Protein AF-A0A2E0M5T4-F1 (afdb_monomer)

Radius of gyration: 23.22 Å; Cα contacts (8 Å, |Δi|>4): 488; chains: 1; bounding box: 45×58×74 Å

Solvent-accessible surface area (backbone atoms only — not comparable to full-atom values): 21727 Å² total; per-residue (Å²): 135,82,79,76,66,68,74,87,77,36,50,57,54,55,60,71,66,41,63,34,36,38,30,43,51,32,36,64,34,46,54,52,61,73,66,46,81,87,57,85,82,59,90,72,71,50,48,87,39,77,48,74,59,64,32,50,18,36,41,30,66,38,56,49,50,76,76,53,16,57,54,51,73,58,80,55,59,63,47,38,33,43,34,38,51,76,33,91,90,44,35,84,78,36,62,52,73,49,43,72,74,29,75,63,27,40,58,51,38,26,77,75,64,73,42,75,26,92,86,49,100,74,72,50,75,56,43,54,49,42,53,49,50,53,51,56,57,50,74,42,48,38,43,32,43,67,62,42,51,51,55,35,46,75,71,76,42,76,48,41,66,70,71,31,89,61,52,73,66,57,50,48,58,54,47,54,55,45,49,60,66,44,46,62,57,53,55,58,42,46,61,91,56,92,49,76,92,47,50,66,55,53,40,49,38,54,68,70,50,52,63,56,81,81,37,46,54,44,31,62,56,36,68,43,52,78,83,52,40,46,55,36,47,52,23,50,53,50,50,54,50,50,52,59,47,46,74,66,48,50,63,55,50,53,40,40,57,52,26,65,74,61,45,44,63,40,86,66,56,106,46,77,43,49,63,40,50,53,54,46,49,53,52,28,53,53,41,52,54,48,33,50,52,52,37,53,50,55,53,47,55,48,46,48,19,43,46,52,23,35,68,69,66,63,38,50,58,52,31,15,60,46,45,69,46,27,49,66,52,38,40,56,39,35,38,34,49,26,37,53,48,48,51,42,54,52,44,32,68,75,67,76,46,61,61,90,44,84,38,49,50,71,58,49,49,52,52,37,49,53,49,31,59,51,36,97,80,52,60,61,67,61,52,49,51,41,50,51,53,41,54,53,59,70,76,108

Mean predicted aligned error: 8.03 Å

Foldseek 3Di:
DDPPDPVLPFVVLLVVLDFAQFKQQLQVLVVVVVPPPVDDDDDPAQRLASDPQQSRWMKGFAQDDQVRCVQQVNPDRTFIKIWGAPDSVDRRNPTDIDTLRGVVRQVCCCVRPVQRGPPDPDDDPRSVVRNVLSVLVGLALTRQLLLSQLSCVLVVHHHDCSSRPADPVNNVVLLVQLLVLVQLLVCLLCPPDPCDPVSSVVSVCLSSLPDVVVCVSSCVLLVHDNVCSVLLSSLSSLLSNLVVVCVVCVVLLVLLLVLLVQEAEPPPDVFPLVVLLVVLSVLLSVQLVVLVVLLVVLSVQQCCQRCVACPVVVHSVSVSVNSVCRSVSSSSNSLSVSLSVCLSSSCCSVAVGSDHHYHYSVRSLVSSLSSSSSGDDDPVVSNVVSVVSNVVRVVD

Secondary structure (DSSP, 8-state):
------TTS-HHHHHHH-S-SSEEE-HHHHHHHHT-TTS---TTTT-S-SSTTGGG-EEEEEEPPHHHHHHTTSS-SEEEEEEEES-SS-GGG-EEEEETTSTTHHHHHHHHH----TTSS---HHHHHHHHHHHHHHHSS---HHHHHHHHHHTT----GGGS---HHHHHHHHHHHHHHHHHHHHHHTTTS--GGGHHHHHHHHHHT--TTTTHHHHHHHT--TTTHHHHHHHHHHHHHHHHHHHHHHHHHHHHHHHHHT-EEET--SSTHHHHHHHHHHHHHHHHHHHHHHHHHHHHHHHIIIIIIIIII--HHHHHHHHHHHHHHHHHHHHHHHHHHHHHHHHHHHHSSSS--EEEHHHHHHHHHHHHHTSTT--HHHHHHHHHHHHHHHH-

Structure (mmCIF, N/CA/C/O backbone):
data_AF-A0A2E0M5T4-F1
#
_entry.id   AF-A0A2E0M5T4-F1
#
loop_
_atom_site.group_PDB
_atom_site.id
_atom_site.type_symbol
_atom_site.label_atom_id
_atom_site.label_alt_id
_atom_site.label_comp_id
_atom_site.label_asym_id
_atom_site.label_entity_id
_atom_site.label_seq_id
_atom_site.pdbx_PDB_ins_code
_atom_site.Cartn_x
_atom_site.Cartn_y
_atom_site.Cartn_z
_atom_site.occupancy
_atom_site.B_iso_or_equiv
_atom_site.auth_seq_id
_atom_site.auth_comp_id
_atom_site.auth_asym_id
_atom_site.auth_atom_id
_atom_site.pdbx_PDB_model_num
ATOM 1 N N . MET A 1 1 ? 20.728 -9.219 -34.567 1.00 27.00 1 MET A N 1
ATOM 2 C CA . MET A 1 1 ? 19.504 -9.498 -33.785 1.00 27.00 1 MET A CA 1
ATOM 3 C C . MET A 1 1 ? 19.867 -9.572 -32.309 1.00 27.00 1 MET A C 1
ATOM 5 O O . MET A 1 1 ? 20.173 -10.642 -31.798 1.00 27.00 1 MET A O 1
ATOM 9 N N . SER A 1 2 ? 19.925 -8.414 -31.651 1.00 26.73 2 SER A N 1
ATOM 10 C CA . SER A 1 2 ? 20.125 -8.335 -30.205 1.00 26.73 2 SER A CA 1
ATOM 11 C C . SER A 1 2 ? 18.816 -8.746 -29.538 1.00 26.73 2 SER A C 1
ATOM 13 O O . SER A 1 2 ? 17.806 -8.062 -29.687 1.00 26.73 2 SER A O 1
ATOM 15 N N . ARG A 1 3 ? 18.806 -9.897 -28.856 1.00 29.11 3 ARG A N 1
ATOM 16 C CA . ARG A 1 3 ? 17.773 -10.189 -27.863 1.00 29.11 3 ARG A CA 1
ATOM 17 C C . ARG A 1 3 ? 17.927 -9.112 -26.795 1.00 29.11 3 ARG A C 1
ATOM 19 O O . ARG A 1 3 ? 18.813 -9.232 -25.956 1.00 29.11 3 ARG A O 1
ATOM 26 N N . LEU A 1 4 ? 17.096 -8.073 -26.845 1.00 33.41 4 LEU A N 1
ATOM 27 C CA . LEU A 1 4 ? 16.845 -7.220 -25.690 1.00 33.41 4 LEU A CA 1
ATOM 28 C C . LEU A 1 4 ? 16.365 -8.163 -24.586 1.00 33.41 4 LEU A C 1
ATOM 30 O O . LEU A 1 4 ? 15.206 -8.585 -24.563 1.00 33.41 4 LEU A O 1
ATOM 34 N N . SER A 1 5 ? 17.282 -8.597 -23.721 1.00 35.22 5 SER A N 1
ATOM 35 C CA . SER A 1 5 ? 16.896 -9.221 -22.471 1.00 35.22 5 SER A CA 1
ATOM 36 C C . SER A 1 5 ? 15.942 -8.248 -21.792 1.00 35.22 5 SER A C 1
ATOM 38 O O . SER A 1 5 ? 16.156 -7.038 -21.810 1.00 35.22 5 SER A O 1
ATOM 40 N N . ARG A 1 6 ? 14.855 -8.767 -21.223 1.00 42.81 6 ARG A N 1
ATOM 41 C CA . ARG A 1 6 ? 13.949 -8.022 -20.341 1.00 42.81 6 ARG A CA 1
ATOM 42 C C . ARG A 1 6 ? 14.688 -7.648 -19.045 1.00 42.81 6 ARG A C 1
ATOM 44 O O . ARG A 1 6 ? 14.293 -8.077 -17.968 1.00 42.81 6 ARG A O 1
ATOM 51 N N . THR A 1 7 ? 15.793 -6.911 -19.143 1.00 42.53 7 THR A N 1
ATOM 52 C CA . THR A 1 7 ? 16.782 -6.722 -18.072 1.00 42.53 7 THR A CA 1
ATOM 53 C C . THR A 1 7 ? 16.203 -5.969 -16.876 1.00 42.53 7 THR A C 1
ATOM 55 O O . THR A 1 7 ? 16.718 -6.114 -15.782 1.00 42.53 7 THR A O 1
ATOM 58 N N . TYR A 1 8 ? 15.099 -5.239 -17.064 1.00 45.06 8 TYR A N 1
ATOM 59 C CA . TYR A 1 8 ? 14.475 -4.382 -16.045 1.00 45.06 8 TYR A CA 1
ATOM 60 C C . TYR A 1 8 ? 13.238 -4.995 -15.374 1.00 45.06 8 TYR A C 1
ATOM 62 O O . TYR A 1 8 ? 12.641 -4.390 -14.491 1.00 45.06 8 TYR A O 1
ATOM 70 N N . ARG A 1 9 ? 12.827 -6.199 -15.795 1.00 57.44 9 ARG A N 1
ATOM 71 C CA . ARG A 1 9 ? 11.807 -7.011 -15.109 1.00 57.44 9 ARG A CA 1
ATOM 72 C C . ARG A 1 9 ? 12.458 -8.278 -14.565 1.00 57.44 9 ARG A C 1
ATOM 74 O O . ARG A 1 9 ? 12.011 -9.388 -14.846 1.00 57.44 9 ARG A O 1
ATOM 81 N N . SER A 1 10 ? 13.565 -8.095 -13.850 1.00 64.94 10 SER A N 1
ATOM 82 C CA . SER A 1 10 ? 14.279 -9.174 -13.180 1.00 64.94 10 SER A CA 1
ATOM 83 C C . SER A 1 10 ? 13.763 -9.325 -11.754 1.00 64.94 10 SER A C 1
ATOM 85 O O . SER A 1 10 ? 13.651 -8.351 -11.013 1.00 64.94 10 SER A O 1
ATOM 87 N N . PHE A 1 11 ? 13.495 -10.555 -11.325 1.00 67.25 11 PHE A N 1
ATOM 88 C CA . PHE A 1 11 ? 13.136 -10.835 -9.931 1.00 67.25 11 PHE A CA 1
ATOM 89 C C . PHE A 1 11 ? 14.268 -10.491 -8.960 1.00 67.25 11 PHE A C 1
ATOM 91 O O . PHE A 1 11 ? 14.009 -10.175 -7.802 1.00 67.25 11 PHE A O 1
ATOM 98 N N . ALA A 1 12 ? 15.514 -10.465 -9.441 1.00 69.50 12 ALA A N 1
ATOM 99 C CA . ALA A 1 12 ? 16.629 -9.938 -8.667 1.00 69.50 12 ALA A CA 1
ATOM 100 C C . ALA A 1 12 ? 16.432 -8.453 -8.307 1.00 69.50 12 ALA A C 1
ATOM 102 O O . ALA A 1 12 ? 16.828 -8.040 -7.220 1.00 69.50 12 ALA A O 1
ATOM 103 N N . ASP A 1 13 ? 15.788 -7.668 -9.175 1.00 71.81 13 ASP A N 1
ATOM 104 C CA . ASP A 1 13 ? 15.498 -6.255 -8.912 1.00 71.81 13 ASP A CA 1
ATOM 105 C C . ASP A 1 13 ? 14.307 -6.099 -7.960 1.00 71.81 13 ASP A C 1
ATOM 107 O O . ASP A 1 13 ? 14.359 -5.263 -7.065 1.00 71.81 13 ASP A O 1
ATOM 111 N N . ILE A 1 14 ? 13.288 -6.963 -8.070 1.00 70.44 14 ILE A N 1
ATOM 112 C CA . ILE A 1 14 ? 12.169 -7.029 -7.108 1.00 70.44 14 ILE A CA 1
ATOM 113 C C . ILE A 1 14 ? 12.687 -7.357 -5.702 1.00 70.44 14 ILE A C 1
ATOM 115 O O . ILE A 1 14 ? 12.306 -6.696 -4.741 1.00 70.44 14 ILE A O 1
ATOM 119 N N . ARG A 1 15 ? 13.596 -8.333 -5.580 1.00 77.56 15 ARG A N 1
ATOM 120 C CA . ARG A 1 15 ? 14.246 -8.675 -4.307 1.00 77.56 15 ARG A CA 1
ATOM 121 C C . ARG A 1 15 ? 15.025 -7.489 -3.734 1.00 77.56 15 ARG A C 1
ATOM 123 O O . ARG A 1 15 ? 14.852 -7.156 -2.569 1.00 77.56 15 ARG A O 1
ATOM 130 N N . ARG A 1 16 ? 15.837 -6.814 -4.559 1.00 74.44 16 ARG A N 1
ATOM 131 C CA . ARG A 1 16 ? 16.624 -5.633 -4.147 1.00 74.44 16 ARG A CA 1
ATOM 132 C C . ARG A 1 16 ? 15.771 -4.430 -3.753 1.00 74.44 16 ARG A C 1
ATOM 134 O O . ARG A 1 16 ? 16.219 -3.644 -2.927 1.00 74.44 16 ARG A O 1
ATOM 141 N N . ALA A 1 17 ? 14.596 -4.266 -4.358 1.00 69.94 17 ALA A N 1
ATOM 142 C CA . ALA A 1 17 ? 13.688 -3.163 -4.057 1.00 69.94 17 ALA A CA 1
ATOM 143 C C . ALA A 1 17 ? 13.056 -3.265 -2.658 1.00 69.94 17 ALA A C 1
ATOM 145 O O . ALA A 1 17 ? 12.584 -2.249 -2.154 1.00 69.94 17 ALA A O 1
ATOM 146 N N . GLY A 1 18 ? 13.067 -4.453 -2.039 1.00 78.31 18 GLY A N 1
ATOM 147 C CA . GLY A 1 18 ? 12.518 -4.668 -0.701 1.00 78.31 18 GLY A CA 1
ATOM 148 C C . GLY A 1 18 ? 10.990 -4.574 -0.638 1.00 78.31 18 GLY A C 1
ATOM 149 O O . GLY A 1 18 ? 10.286 -4.657 -1.652 1.00 78.31 18 GLY A O 1
ATOM 150 N N . ASN A 1 19 ? 10.477 -4.425 0.580 1.00 82.81 19 ASN A N 1
ATOM 151 C CA . ASN A 1 19 ? 9.059 -4.241 0.857 1.00 82.81 19 ASN A CA 1
ATOM 152 C C . ASN A 1 19 ? 8.634 -2.799 0.563 1.00 82.81 19 ASN A C 1
ATOM 154 O O . ASN A 1 19 ? 9.252 -1.823 0.971 1.00 82.81 19 ASN A O 1
ATOM 158 N N . SER A 1 20 ? 7.528 -2.640 -0.151 1.00 83.56 20 SER A N 1
ATOM 159 C CA . SER A 1 20 ? 7.013 -1.339 -0.570 1.00 83.56 20 SER A CA 1
ATOM 160 C C . SER A 1 20 ? 5.491 -1.355 -0.640 1.00 83.56 20 SER A C 1
ATOM 162 O O . SER A 1 20 ? 4.857 -2.394 -0.497 1.00 83.56 20 SER A O 1
ATOM 164 N N . ALA A 1 21 ? 4.887 -0.213 -0.976 1.00 85.81 21 ALA A N 1
ATOM 165 C CA . ALA A 1 21 ? 3.442 -0.107 -1.180 1.00 85.81 21 ALA A CA 1
ATOM 166 C C . ALA A 1 21 ? 2.874 -1.105 -2.216 1.00 85.81 21 ALA A C 1
ATOM 168 O O . ALA A 1 21 ? 1.667 -1.340 -2.232 1.00 85.81 21 ALA A O 1
ATOM 169 N N . ARG A 1 22 ? 3.704 -1.689 -3.096 1.00 87.56 22 ARG A N 1
ATOM 170 C CA . ARG A 1 22 ? 3.260 -2.666 -4.106 1.00 87.56 22 ARG A CA 1
ATOM 171 C C . ARG A 1 22 ? 3.897 -4.039 -3.997 1.00 87.56 22 ARG A C 1
ATOM 173 O O . ARG A 1 22 ? 3.396 -4.934 -4.665 1.00 87.56 22 ARG A O 1
ATOM 180 N N . ILE A 1 23 ? 4.968 -4.208 -3.229 1.00 90.12 23 ILE A N 1
ATOM 181 C CA . ILE A 1 23 ? 5.748 -5.449 -3.186 1.00 90.12 23 ILE A CA 1
ATOM 182 C C . ILE A 1 23 ? 5.903 -5.866 -1.730 1.00 90.12 23 ILE A C 1
ATOM 184 O O . ILE A 1 23 ? 6.377 -5.080 -0.920 1.00 90.12 23 ILE A O 1
ATOM 188 N N . LEU A 1 24 ? 5.547 -7.106 -1.425 1.00 94.12 24 LEU A N 1
ATOM 189 C CA . LEU A 1 24 ? 5.887 -7.789 -0.185 1.00 94.12 24 LEU A CA 1
ATOM 190 C C . LEU A 1 24 ? 6.808 -8.962 -0.538 1.00 94.12 24 LEU A C 1
ATOM 192 O O . LEU A 1 24 ? 6.383 -9.963 -1.113 1.00 94.12 24 LEU A O 1
ATOM 196 N N . ASN A 1 25 ? 8.089 -8.792 -0.244 1.00 93.81 25 ASN A N 1
ATOM 197 C CA . ASN A 1 25 ? 9.145 -9.786 -0.321 1.00 93.81 25 ASN A CA 1
ATOM 198 C C . ASN A 1 25 ? 9.147 -10.608 0.973 1.00 93.81 25 ASN A C 1
ATOM 200 O O . ASN A 1 25 ? 9.552 -10.126 2.031 1.00 93.81 25 ASN A O 1
ATOM 204 N N . LEU A 1 26 ? 8.697 -11.858 0.878 1.00 94.56 26 LEU A N 1
ATOM 205 C CA . LEU A 1 26 ? 8.669 -12.779 2.015 1.00 94.56 26 LEU A CA 1
ATOM 206 C C . LEU A 1 26 ? 9.981 -13.562 2.134 1.00 94.56 26 LEU A C 1
ATOM 208 O O . LEU A 1 26 ? 10.362 -13.968 3.230 1.00 94.56 26 LEU A O 1
ATOM 212 N N . LEU A 1 27 ? 10.709 -13.708 1.023 1.00 92.88 27 LEU A N 1
ATOM 213 C CA . LEU A 1 27 ? 11.933 -14.496 0.941 1.00 92.88 27 LEU A CA 1
ATOM 214 C C . LEU A 1 27 ? 13.043 -13.958 1.855 1.00 92.88 27 LEU A C 1
ATOM 216 O O . LEU A 1 27 ? 13.600 -14.719 2.644 1.00 92.88 27 LEU A O 1
ATOM 220 N N . ASP A 1 28 ? 13.378 -12.668 1.756 1.00 92.00 28 ASP A N 1
ATOM 221 C CA . ASP A 1 28 ? 14.502 -12.105 2.521 1.00 92.00 28 ASP A CA 1
ATOM 222 C C . ASP A 1 28 ? 14.251 -12.086 4.038 1.00 92.00 28 ASP A C 1
ATOM 224 O O . ASP A 1 28 ? 15.140 -12.510 4.782 1.00 92.00 28 ASP A O 1
ATOM 228 N N . PRO A 1 29 ? 13.080 -11.643 4.540 1.00 92.25 29 PRO A N 1
ATOM 229 C CA . PRO A 1 29 ? 12.764 -11.752 5.961 1.00 92.25 29 PRO A CA 1
ATOM 230 C C . PRO A 1 29 ? 12.791 -13.196 6.465 1.00 92.25 29 PRO A C 1
ATOM 232 O O . PRO A 1 29 ? 13.372 -13.440 7.518 1.00 92.25 29 PRO A O 1
ATOM 235 N N . THR A 1 30 ? 12.251 -14.154 5.702 1.00 92.19 30 THR A N 1
ATOM 236 C CA . THR A 1 30 ? 12.289 -15.583 6.061 1.00 92.19 30 THR A CA 1
ATOM 237 C C . THR A 1 30 ? 13.722 -16.075 6.222 1.00 92.19 30 THR A C 1
ATOM 239 O O . THR A 1 30 ? 14.055 -16.665 7.245 1.00 92.19 30 THR A O 1
ATOM 242 N N . GLN A 1 31 ? 14.599 -15.773 5.259 1.00 90.56 31 GLN A N 1
ATOM 243 C CA . GLN A 1 31 ? 16.012 -16.160 5.330 1.00 90.56 31 GLN A CA 1
ATOM 244 C C . GLN A 1 31 ? 16.731 -15.526 6.526 1.00 90.56 31 GLN A C 1
ATOM 246 O O . GLN A 1 31 ? 17.569 -16.176 7.145 1.00 90.56 31 GLN A O 1
ATOM 251 N N . LYS A 1 32 ? 16.402 -14.275 6.877 1.00 90.00 32 LYS A N 1
ATOM 252 C CA . LYS A 1 32 ? 16.949 -13.619 8.075 1.00 90.00 32 LYS A CA 1
ATOM 253 C C . LYS A 1 32 ? 16.492 -14.304 9.361 1.00 90.00 32 LYS A C 1
ATOM 255 O O . LYS A 1 32 ? 17.314 -14.489 10.245 1.00 90.00 32 LYS A O 1
ATOM 260 N N . ILE A 1 33 ? 15.216 -14.682 9.450 1.00 88.62 33 ILE A N 1
ATOM 261 C CA . ILE A 1 33 ? 14.668 -15.405 10.608 1.00 88.62 33 ILE A CA 1
ATOM 262 C C . ILE A 1 33 ? 15.328 -16.785 10.736 1.00 88.62 33 ILE A C 1
ATOM 264 O O . ILE A 1 33 ? 15.669 -17.203 11.833 1.00 88.62 33 ILE A O 1
ATOM 268 N N . GLU A 1 34 ? 15.536 -17.489 9.622 1.00 87.06 34 GLU A N 1
ATOM 269 C CA . GLU A 1 34 ? 16.179 -18.813 9.603 1.00 87.06 34 GLU A CA 1
ATOM 270 C C . GLU A 1 34 ? 17.665 -18.778 9.978 1.00 87.06 34 GLU A C 1
ATOM 272 O O . GLU A 1 34 ? 18.184 -19.756 10.514 1.00 87.06 34 GLU A O 1
ATOM 277 N N . ALA A 1 35 ? 18.349 -17.671 9.683 1.00 87.25 35 ALA A N 1
ATOM 278 C CA . ALA A 1 35 ? 19.758 -17.472 10.009 1.00 87.25 35 ALA A CA 1
ATOM 279 C C . ALA A 1 35 ? 19.993 -16.962 11.443 1.00 87.25 35 ALA A C 1
ATOM 281 O O . ALA A 1 35 ? 21.146 -16.878 11.864 1.00 87.25 35 ALA A O 1
ATOM 282 N N . ASP A 1 36 ? 18.940 -16.597 12.178 1.00 83.06 36 ASP A N 1
ATOM 283 C CA . ASP A 1 36 ? 19.048 -16.107 13.551 1.00 83.06 36 ASP A CA 1
ATOM 284 C C . ASP A 1 36 ? 19.265 -17.280 14.523 1.00 83.06 36 ASP A C 1
ATOM 286 O O . ASP A 1 36 ? 18.333 -17.961 14.956 1.00 83.06 36 ASP A O 1
ATOM 290 N N . GLU A 1 37 ? 20.537 -17.564 14.816 1.00 65.25 37 GLU A N 1
ATOM 291 C CA . GLU A 1 37 ? 20.955 -18.702 15.642 1.00 65.25 37 GLU A CA 1
ATOM 292 C C . GLU A 1 37 ? 20.625 -18.538 17.136 1.00 65.25 37 GLU A C 1
ATOM 294 O O . GLU A 1 37 ? 20.606 -19.546 17.847 1.00 65.25 37 GLU A O 1
ATOM 299 N N . GLU A 1 38 ? 20.365 -17.308 17.604 1.00 65.31 38 GLU A N 1
ATOM 300 C CA . GLU A 1 38 ? 20.104 -16.979 19.016 1.00 65.31 38 GLU A CA 1
ATOM 301 C C . GLU A 1 38 ? 18.644 -17.217 19.436 1.00 65.31 38 GLU A C 1
ATOM 303 O O . GLU A 1 38 ? 18.322 -17.160 20.626 1.00 65.31 38 GLU A O 1
ATOM 308 N N . ARG A 1 39 ? 17.752 -17.507 18.484 1.00 65.62 39 ARG A N 1
ATOM 309 C CA . ARG A 1 39 ? 16.329 -17.716 18.756 1.00 65.62 39 ARG A CA 1
ATOM 310 C C . ARG A 1 39 ? 16.036 -19.137 19.244 1.00 65.62 39 ARG A C 1
ATOM 312 O O . ARG A 1 39 ? 16.524 -20.113 18.671 1.00 65.62 39 ARG A O 1
ATOM 319 N N . ASP A 1 40 ? 15.184 -19.250 20.266 1.00 57.44 40 ASP A N 1
ATOM 320 C CA . ASP A 1 40 ? 14.623 -20.534 20.694 1.00 57.44 40 ASP A CA 1
ATOM 321 C C . ASP A 1 40 ? 13.753 -21.097 19.556 1.00 57.44 40 ASP A C 1
ATOM 323 O O . ASP A 1 40 ? 12.845 -20.433 19.051 1.00 57.44 40 ASP A O 1
ATOM 327 N N . ARG A 1 41 ? 14.133 -22.270 19.045 1.00 55.53 41 ARG A N 1
ATOM 328 C CA . ARG A 1 41 ? 13.713 -22.762 17.725 1.00 55.53 41 ARG A CA 1
ATOM 329 C C . ARG A 1 41 ? 12.434 -23.580 17.825 1.00 55.53 41 ARG A C 1
ATOM 331 O O . ARG A 1 41 ? 12.494 -24.796 17.659 1.00 55.53 41 ARG A O 1
ATOM 338 N N . ASP A 1 42 ? 11.294 -22.930 18.019 1.00 58.38 42 ASP A N 1
ATOM 339 C CA . ASP A 1 42 ? 10.036 -23.556 17.612 1.00 58.38 42 ASP A CA 1
ATOM 340 C C . ASP A 1 42 ? 9.875 -23.394 16.088 1.00 58.38 42 ASP A C 1
ATOM 342 O O . ASP A 1 42 ? 9.812 -22.267 15.581 1.00 58.38 42 ASP A O 1
ATOM 346 N N . PRO A 1 43 ? 9.866 -24.495 15.307 1.00 51.94 43 PRO A N 1
ATOM 347 C CA . PRO A 1 43 ? 9.665 -24.421 13.865 1.00 51.94 43 PRO A CA 1
ATOM 348 C C . PRO A 1 43 ? 8.299 -23.796 13.563 1.00 51.94 43 PRO A C 1
ATOM 350 O O . PRO A 1 43 ? 7.275 -24.334 13.972 1.00 51.94 43 PRO A O 1
ATOM 353 N N . GLY A 1 44 ? 8.282 -22.677 12.836 1.00 58.84 44 GLY A N 1
ATOM 354 C CA . GLY A 1 44 ? 7.045 -21.981 12.460 1.00 58.84 44 GLY A CA 1
ATOM 355 C C . GLY A 1 44 ? 6.766 -20.696 13.238 1.00 58.84 44 GLY A C 1
ATOM 356 O O . GLY A 1 44 ? 5.976 -19.877 12.773 1.00 58.84 44 GLY A O 1
ATOM 357 N N . ASP A 1 45 ? 7.440 -20.466 14.368 1.00 72.25 45 ASP A N 1
ATOM 358 C CA . ASP A 1 45 ? 7.210 -19.259 15.157 1.00 72.25 45 ASP A CA 1
ATOM 359 C C . ASP A 1 45 ? 7.671 -18.008 14.378 1.00 72.25 45 ASP A C 1
ATOM 361 O O . ASP A 1 45 ? 8.792 -17.927 13.870 1.00 72.25 45 ASP A O 1
ATOM 365 N N . GLY A 1 46 ? 6.821 -16.987 14.283 1.00 80.69 46 GLY A N 1
ATOM 366 C CA . GLY A 1 46 ? 7.121 -15.697 13.646 1.00 80.69 46 GLY A CA 1
ATOM 367 C C . GLY A 1 46 ? 7.254 -15.675 12.113 1.00 80.69 46 GLY A C 1
ATOM 368 O O . GLY A 1 46 ? 7.583 -14.616 11.571 1.00 80.69 46 GLY A O 1
ATOM 369 N N . TYR A 1 47 ? 7.014 -16.773 11.384 1.00 91.00 47 TYR A N 1
ATOM 370 C CA . TYR A 1 47 ? 6.880 -16.706 9.917 1.00 91.00 47 TYR A CA 1
ATOM 371 C C . TYR A 1 47 ? 5.598 -15.981 9.498 1.00 91.00 47 TYR A C 1
ATOM 373 O O . TYR A 1 47 ? 4.767 -15.693 10.347 1.00 91.00 47 TYR A O 1
ATOM 381 N N . PHE A 1 48 ? 5.474 -15.628 8.211 1.00 94.06 48 PHE A N 1
ATOM 382 C CA . PHE A 1 48 ? 4.293 -14.931 7.679 1.00 94.06 48 PHE A CA 1
ATOM 383 C C . PHE A 1 48 ? 3.182 -15.896 7.249 1.00 94.06 48 PHE A C 1
ATOM 385 O O . PHE A 1 48 ? 2.004 -15.564 7.286 1.00 94.06 48 PHE A O 1
ATOM 392 N N . PHE A 1 49 ? 3.554 -17.088 6.811 1.00 92.38 49 PHE A N 1
ATOM 393 C CA . PHE A 1 49 ? 2.633 -18.171 6.499 1.00 92.38 49 PHE A CA 1
ATOM 394 C C . PHE A 1 49 ? 3.083 -19.425 7.242 1.00 92.38 49 PHE A C 1
ATOM 396 O O . PHE A 1 49 ? 4.260 -19.556 7.588 1.00 92.38 49 PHE A O 1
ATOM 403 N N . SER A 1 50 ? 2.189 -20.382 7.434 1.00 88.00 50 SER A N 1
ATOM 404 C CA . SER A 1 50 ? 2.594 -21.738 7.816 1.00 88.00 50 SER A CA 1
ATOM 405 C C . SER A 1 50 ? 3.242 -22.455 6.624 1.00 88.00 50 SER A C 1
ATOM 407 O O . SER A 1 50 ? 4.188 -23.232 6.769 1.00 88.00 50 SER A O 1
ATOM 409 N N . ASN A 1 51 ? 2.805 -22.138 5.402 1.00 86.88 51 ASN A N 1
ATOM 410 C CA . ASN A 1 51 ? 3.321 -22.734 4.183 1.00 86.88 51 ASN A CA 1
ATOM 411 C C . ASN A 1 51 ? 4.753 -22.279 3.841 1.00 86.88 51 ASN A C 1
ATOM 413 O O . ASN A 1 51 ? 5.045 -21.107 3.583 1.00 86.88 51 ASN A O 1
ATOM 417 N N . TYR A 1 52 ? 5.648 -23.260 3.719 1.00 85.81 52 TYR A N 1
ATOM 418 C CA . TYR A 1 52 ? 7.057 -23.065 3.369 1.00 85.81 52 TYR A CA 1
ATOM 419 C C . TYR A 1 52 ? 7.279 -22.304 2.049 1.00 85.81 52 TYR A C 1
ATOM 421 O O . TYR A 1 52 ? 8.173 -21.454 1.963 1.00 85.81 52 TYR A O 1
ATOM 429 N N . THR A 1 53 ? 6.486 -22.614 1.019 1.00 87.25 53 THR A N 1
ATOM 430 C CA . THR A 1 53 ? 6.609 -22.024 -0.321 1.00 87.25 53 THR A CA 1
ATOM 431 C C . THR A 1 53 ? 6.115 -20.580 -0.332 1.00 87.25 53 THR A C 1
ATOM 433 O O . THR A 1 53 ? 6.766 -19.723 -0.932 1.00 87.25 53 THR A O 1
ATOM 436 N N . LEU A 1 54 ? 5.009 -20.278 0.359 1.00 90.19 54 LEU A N 1
ATOM 437 C CA . LEU A 1 54 ? 4.485 -18.912 0.467 1.00 90.19 54 LEU A CA 1
ATOM 438 C C . LEU A 1 54 ? 5.480 -17.979 1.165 1.00 90.19 54 LEU A C 1
ATOM 440 O O . LEU A 1 54 ? 5.727 -16.884 0.661 1.00 90.19 54 LEU A O 1
ATOM 444 N N . ASN A 1 55 ? 6.153 -18.432 2.225 1.00 92.00 55 ASN A N 1
ATOM 445 C CA . ASN A 1 55 ? 7.223 -17.662 2.876 1.00 92.00 55 ASN A CA 1
ATOM 446 C C . ASN A 1 55 ? 8.429 -17.369 1.960 1.00 92.00 55 ASN A C 1
ATOM 448 O O . ASN A 1 55 ? 9.254 -16.516 2.260 1.00 92.00 55 ASN A O 1
ATOM 452 N N . ARG A 1 56 ? 8.544 -18.037 0.808 1.00 91.38 56 ARG A N 1
ATOM 453 C CA . ARG A 1 56 ? 9.609 -17.820 -0.191 1.00 91.38 56 ARG A CA 1
ATOM 454 C C . ARG A 1 56 ? 9.098 -17.163 -1.469 1.00 91.38 56 ARG A C 1
ATOM 456 O O . ARG A 1 56 ? 9.754 -17.216 -2.510 1.00 91.38 56 ARG A O 1
ATOM 463 N N . SER A 1 57 ? 7.920 -16.556 -1.388 1.00 92.50 57 SER A N 1
ATOM 464 C CA . SER A 1 57 ? 7.247 -15.901 -2.500 1.00 92.50 57 SER A CA 1
ATOM 465 C C . SER A 1 57 ? 7.369 -14.374 -2.434 1.00 92.50 57 SER A C 1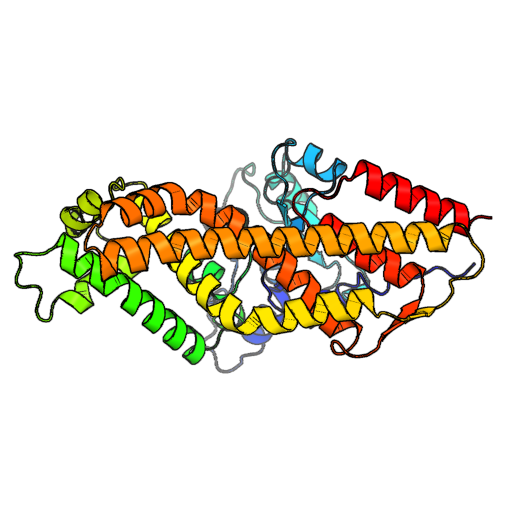
ATOM 467 O O . SER A 1 57 ? 7.895 -13.788 -1.484 1.00 92.50 57 SER A O 1
ATOM 469 N N . PHE A 1 58 ? 6.884 -13.725 -3.487 1.00 93.31 58 PHE A N 1
ATOM 470 C CA . PHE A 1 58 ? 6.690 -12.285 -3.563 1.00 93.31 58 PHE A CA 1
ATOM 471 C C . PHE A 1 58 ? 5.211 -12.017 -3.804 1.00 93.31 58 PHE A C 1
ATOM 473 O O . PHE A 1 58 ? 4.627 -12.576 -4.734 1.00 93.31 58 PHE A O 1
ATOM 480 N N . ILE A 1 59 ? 4.610 -11.136 -3.012 1.00 94.19 59 ILE A N 1
ATOM 481 C CA . ILE A 1 59 ? 3.228 -10.702 -3.210 1.00 94.19 59 ILE A CA 1
ATOM 482 C C . ILE A 1 59 ? 3.236 -9.301 -3.806 1.00 94.19 59 ILE A C 1
ATOM 484 O O . ILE A 1 59 ? 3.937 -8.415 -3.321 1.00 94.19 59 ILE A O 1
ATOM 488 N N . LEU A 1 60 ? 2.477 -9.101 -4.884 1.00 92.00 60 LEU A N 1
ATOM 489 C CA . LEU A 1 60 ? 2.453 -7.846 -5.623 1.00 92.00 60 LEU A CA 1
ATOM 490 C C . LEU A 1 60 ? 1.037 -7.291 -5.770 1.00 92.00 60 LEU A C 1
ATOM 492 O O . LEU A 1 60 ? 0.137 -7.991 -6.236 1.00 92.00 60 LEU A O 1
ATOM 496 N N . LYS A 1 61 ? 0.863 -5.997 -5.479 1.00 90.25 61 LYS A N 1
ATOM 497 C CA . LYS A 1 61 ? -0.328 -5.230 -5.880 1.00 90.25 61 LYS A CA 1
ATOM 498 C C . LYS A 1 61 ? -0.183 -4.814 -7.335 1.00 90.25 61 LYS A C 1
ATOM 500 O O . LYS A 1 61 ? 0.448 -3.804 -7.677 1.00 90.25 61 LYS A O 1
ATOM 505 N N . HIS A 1 62 ? -0.752 -5.640 -8.202 1.00 85.88 62 HIS A N 1
ATOM 506 C CA . HIS A 1 62 ? -0.592 -5.559 -9.642 1.00 85.88 62 HIS A CA 1
ATOM 507 C C . HIS A 1 62 ? -1.799 -4.889 -10.281 1.00 85.88 62 HIS A C 1
ATOM 509 O O . HIS A 1 62 ? -2.942 -5.247 -10.012 1.00 85.88 62 HIS A O 1
ATOM 515 N N . ARG A 1 63 ? -1.547 -3.918 -11.156 1.00 79.00 63 ARG A N 1
ATOM 516 C CA . ARG A 1 63 ? -2.629 -3.305 -11.917 1.00 79.00 63 ARG A CA 1
ATOM 517 C C . ARG A 1 63 ? -2.928 -4.159 -13.138 1.00 79.00 63 ARG A C 1
ATOM 519 O O . ARG A 1 63 ? -2.042 -4.403 -13.954 1.00 79.00 63 ARG A O 1
ATOM 526 N N . LEU A 1 64 ? -4.165 -4.625 -13.221 1.00 78.44 64 LEU A N 1
ATOM 527 C CA . LEU A 1 64 ? -4.582 -5.638 -14.174 1.00 78.44 64 LEU A CA 1
ATOM 528 C C . LEU A 1 64 ? -4.648 -5.062 -15.580 1.00 78.44 64 LEU A C 1
ATOM 530 O O . LEU A 1 64 ? -5.320 -4.052 -15.820 1.00 78.44 64 LEU A O 1
ATOM 534 N N . ARG A 1 65 ? -3.996 -5.762 -16.505 1.00 76.94 65 ARG A N 1
ATOM 535 C CA . ARG A 1 65 ? -4.145 -5.574 -17.950 1.00 76.94 65 ARG A CA 1
ATOM 536 C C . ARG A 1 65 ? -5.510 -6.110 -18.399 1.00 76.94 65 ARG A C 1
ATOM 538 O O . ARG A 1 65 ? -6.047 -6.980 -17.715 1.00 76.94 65 ARG A O 1
ATOM 545 N N . PRO A 1 66 ? -6.046 -5.705 -19.564 1.00 70.69 66 PRO A N 1
ATOM 546 C CA . PRO A 1 66 ? -7.360 -6.156 -20.042 1.00 70.69 66 PRO A CA 1
ATOM 547 C C . PRO A 1 66 ? -7.566 -7.675 -19.972 1.00 70.69 66 PRO A C 1
ATOM 549 O O . PRO A 1 66 ? -8.530 -8.147 -19.380 1.00 70.69 66 PRO A O 1
ATOM 552 N N . GLN A 1 67 ? -6.593 -8.439 -20.472 1.00 76.25 67 GLN A N 1
ATOM 553 C CA . GLN A 1 67 ? -6.632 -9.905 -20.467 1.00 76.25 67 GLN A CA 1
ATOM 554 C C . GLN A 1 67 ? -6.621 -10.493 -19.045 1.00 76.25 67 GLN A C 1
ATOM 556 O O . GLN A 1 67 ? -7.228 -11.525 -18.793 1.00 76.25 67 GLN A O 1
ATOM 561 N N . GLU A 1 68 ? -5.948 -9.834 -18.097 1.00 83.06 68 GLU A N 1
ATOM 562 C CA . GLU A 1 68 ? -5.911 -10.259 -16.691 1.00 83.06 68 GLU A CA 1
ATOM 563 C C . GLU A 1 68 ? -7.210 -9.887 -15.959 1.00 83.06 68 GLU A C 1
ATOM 565 O O . GLU A 1 68 ? -7.624 -10.597 -15.046 1.00 83.06 68 GLU A O 1
ATOM 570 N N . ARG A 1 69 ? -7.896 -8.809 -16.374 1.00 81.00 69 ARG A N 1
ATOM 571 C CA . ARG A 1 69 ? -9.213 -8.448 -15.825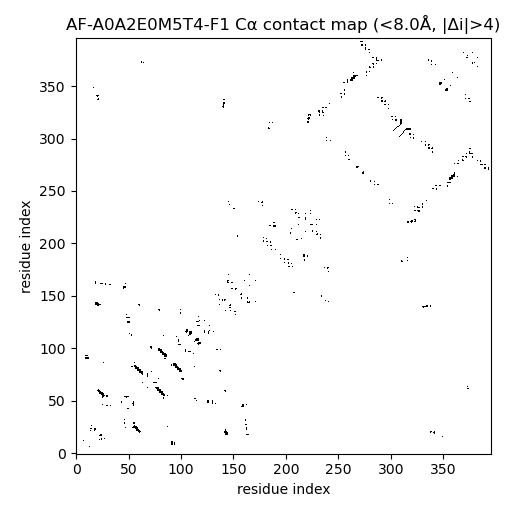 1.00 81.00 69 ARG A CA 1
ATOM 572 C C . ARG A 1 69 ? -10.242 -9.525 -16.122 1.00 81.00 69 ARG A C 1
ATOM 574 O O . ARG A 1 69 ? -11.017 -9.858 -15.235 1.00 81.00 69 ARG A O 1
ATOM 581 N N . GLU A 1 70 ? -10.237 -10.099 -17.324 1.00 80.88 70 GLU A N 1
ATOM 582 C CA . 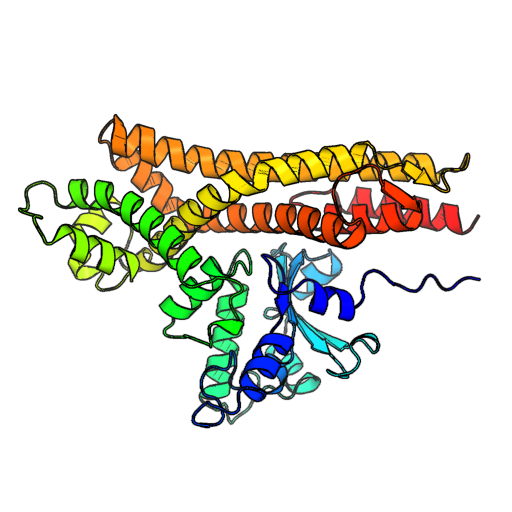GLU A 1 70 ? -11.162 -11.181 -17.694 1.00 80.88 70 GLU A CA 1
ATOM 583 C C . GLU A 1 70 ? -11.026 -12.402 -16.771 1.00 80.88 70 GLU A C 1
ATOM 585 O O . GLU A 1 70 ? -12.033 -12.964 -16.332 1.00 80.88 70 GLU A O 1
ATO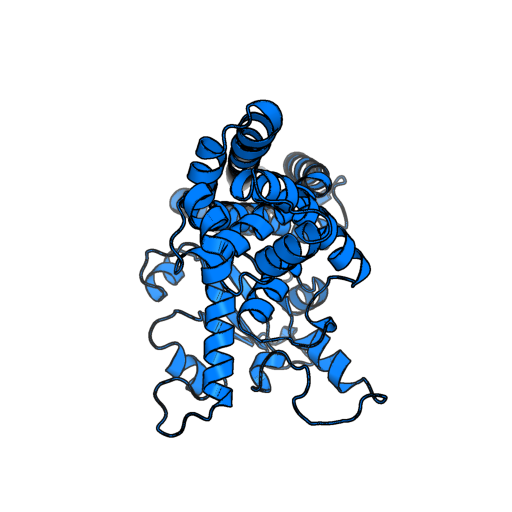M 590 N N . ILE A 1 71 ? -9.787 -12.752 -16.406 1.00 80.19 71 ILE A N 1
ATOM 591 C CA . ILE A 1 71 ? -9.469 -13.847 -15.475 1.00 80.19 71 ILE A CA 1
ATOM 592 C C . ILE A 1 71 ? -10.076 -13.589 -14.083 1.00 80.19 71 ILE A C 1
ATOM 594 O O . ILE A 1 71 ? -10.520 -14.524 -13.414 1.00 80.19 71 ILE A O 1
ATOM 598 N N . LEU A 1 72 ? -10.155 -12.319 -13.677 1.00 78.69 72 LEU A N 1
ATOM 599 C CA . LEU A 1 72 ? -10.648 -11.861 -12.373 1.00 78.69 72 LEU A CA 1
ATOM 600 C C . LEU A 1 72 ? -12.093 -11.332 -12.404 1.00 78.69 72 LEU A C 1
ATOM 602 O O . LEU A 1 72 ? -12.524 -10.617 -11.502 1.00 78.69 72 LEU A O 1
ATOM 606 N N . GLY A 1 73 ? -12.865 -11.662 -13.443 1.00 73.12 73 GLY A N 1
ATOM 607 C CA . GLY A 1 73 ? -14.285 -11.297 -13.522 1.00 73.12 73 GLY A CA 1
ATOM 608 C C . GLY A 1 73 ? -14.574 -9.859 -13.975 1.00 73.12 73 GLY A C 1
ATOM 609 O O . GLY A 1 73 ? -15.713 -9.412 -13.888 1.00 73.12 73 GLY A O 1
ATOM 610 N N . GLY A 1 74 ? -13.577 -9.137 -14.486 1.00 67.88 74 GLY A N 1
ATOM 611 C CA . GLY A 1 74 ? -13.729 -7.915 -15.286 1.00 67.88 74 GLY A CA 1
ATOM 612 C C . GLY A 1 74 ? -13.925 -6.605 -14.517 1.00 67.88 74 GLY A C 1
ATOM 613 O O . GLY A 1 74 ? -13.681 -5.542 -15.083 1.00 67.88 74 GLY A O 1
ATOM 614 N N . LEU A 1 75 ? -14.338 -6.654 -13.247 1.00 68.31 75 LEU A N 1
ATOM 615 C CA . LEU A 1 75 ? -14.700 -5.459 -12.466 1.00 68.31 75 LEU A CA 1
ATOM 616 C C . LEU A 1 75 ? -13.543 -4.863 -11.653 1.00 68.31 75 LEU A C 1
ATOM 618 O O . LEU A 1 75 ? -13.583 -3.689 -11.287 1.00 68.31 75 LEU A O 1
ATOM 622 N N . VAL A 1 76 ? -12.516 -5.658 -11.360 1.00 74.00 76 VAL A N 1
ATOM 623 C CA . VAL A 1 76 ? -11.358 -5.214 -10.580 1.00 74.00 76 VAL A CA 1
ATOM 624 C C . VAL A 1 76 ? -10.295 -4.590 -11.481 1.00 74.00 76 VAL A C 1
ATOM 626 O O . VAL A 1 76 ? -10.036 -5.050 -12.593 1.00 74.00 76 VAL A O 1
ATOM 629 N N . THR A 1 77 ? -9.658 -3.526 -10.994 1.00 73.00 77 THR A N 1
ATOM 630 C CA . THR A 1 77 ? -8.568 -2.837 -11.707 1.00 73.00 77 THR A CA 1
ATOM 631 C C . THR A 1 77 ? -7.197 -3.177 -11.136 1.00 73.00 77 THR A C 1
ATOM 633 O O . THR A 1 77 ? -6.207 -3.135 -11.860 1.00 73.00 77 THR A O 1
ATOM 636 N N . VAL A 1 78 ? -7.131 -3.572 -9.867 1.00 81.88 78 VAL A N 1
ATOM 637 C CA . VAL A 1 78 ? -5.924 -4.037 -9.181 1.00 81.88 78 VAL A CA 1
ATOM 638 C C . VAL A 1 78 ? -6.206 -5.435 -8.649 1.00 81.88 78 VAL A C 1
ATOM 640 O O . VAL A 1 78 ? -7.271 -5.670 -8.088 1.00 81.88 78 VAL A O 1
ATOM 643 N N . GLY A 1 79 ? -5.268 -6.354 -8.847 1.00 88.44 79 GLY A N 1
ATOM 644 C CA . GLY A 1 79 ? -5.311 -7.702 -8.297 1.00 88.44 79 GLY A CA 1
ATOM 645 C C . GLY A 1 79 ? -4.043 -8.005 -7.511 1.00 88.44 79 GLY A C 1
ATOM 646 O O . GLY A 1 79 ? -2.979 -7.429 -7.765 1.00 88.44 79 GLY A O 1
ATOM 647 N N . THR A 1 80 ? -4.147 -8.924 -6.559 1.00 93.25 80 THR A N 1
ATOM 648 C CA . THR A 1 80 ? -3.001 -9.354 -5.758 1.00 93.25 80 THR A CA 1
ATOM 649 C C . THR A 1 80 ? -2.406 -10.612 -6.351 1.00 93.25 80 THR A C 1
ATOM 651 O O . THR A 1 80 ? -3.064 -11.644 -6.472 1.00 93.25 80 THR A O 1
ATOM 654 N N . LYS A 1 81 ? -1.153 -10.496 -6.770 1.00 92.25 81 LYS A N 1
ATOM 655 C CA . LYS A 1 81 ? -0.418 -11.529 -7.482 1.00 92.25 81 LYS A CA 1
ATOM 656 C C . LYS A 1 81 ? 0.587 -12.170 -6.541 1.00 92.25 81 LYS A C 1
ATOM 658 O O . LYS A 1 81 ? 1.451 -11.471 -6.021 1.00 92.25 81 LYS A O 1
ATOM 663 N N . VAL A 1 82 ? 0.502 -13.481 -6.363 1.00 92.31 82 VAL A N 1
ATOM 664 C CA . VAL A 1 82 ? 1.519 -14.267 -5.661 1.00 92.31 82 VAL A CA 1
ATOM 665 C C . VAL A 1 82 ? 2.475 -14.814 -6.706 1.00 92.31 82 VAL A C 1
ATOM 667 O O . VAL A 1 82 ? 2.058 -15.479 -7.654 1.00 92.31 82 VAL A O 1
ATOM 670 N N . PHE A 1 83 ? 3.755 -14.498 -6.566 1.00 89.44 83 PHE A N 1
ATOM 671 C CA . PHE A 1 83 ? 4.818 -14.964 -7.441 1.00 89.44 83 PHE A CA 1
ATOM 672 C C . PHE A 1 83 ? 5.780 -15.862 -6.670 1.00 89.44 83 PHE A C 1
ATOM 674 O O . PHE A 1 83 ? 6.312 -15.465 -5.637 1.00 89.44 83 PHE A O 1
ATOM 681 N N . ILE A 1 84 ? 6.053 -17.049 -7.206 1.00 87.69 84 ILE A N 1
ATOM 682 C CA . ILE A 1 84 ? 6.941 -18.036 -6.593 1.00 87.69 84 ILE A CA 1
ATOM 683 C C . ILE A 1 84 ? 8.109 -18.307 -7.546 1.00 87.69 84 ILE A C 1
ATOM 685 O O . ILE A 1 84 ? 7.873 -18.714 -8.693 1.00 87.69 84 ILE A O 1
ATOM 689 N N . PRO A 1 85 ? 9.359 -18.075 -7.108 1.00 88.31 85 PRO A N 1
ATOM 690 C CA . PRO A 1 85 ? 10.531 -18.316 -7.938 1.00 88.31 85 PRO A CA 1
ATOM 691 C C . PRO A 1 85 ? 10.734 -19.814 -8.192 1.00 88.31 85 PRO A C 1
ATOM 693 O O . PRO A 1 85 ? 10.431 -20.642 -7.336 1.00 88.31 85 PRO A O 1
ATOM 696 N N . PHE A 1 86 ? 11.281 -20.169 -9.359 1.00 85.69 86 PHE A N 1
ATOM 697 C CA . PHE A 1 86 ? 11.702 -21.553 -9.623 1.00 85.69 86 PHE A CA 1
ATOM 698 C C . PHE A 1 86 ? 12.896 -21.965 -8.759 1.00 85.69 86 PHE A C 1
ATOM 700 O O . PHE A 1 86 ? 12.978 -23.112 -8.331 1.00 85.69 86 PHE A O 1
ATOM 707 N N . ASP A 1 87 ? 13.801 -21.019 -8.504 1.00 85.38 87 ASP A N 1
ATOM 708 C CA . ASP A 1 87 ? 14.967 -21.189 -7.647 1.00 85.38 87 ASP A CA 1
ATOM 709 C C . ASP A 1 87 ? 15.156 -19.924 -6.801 1.00 85.38 87 ASP A C 1
ATOM 711 O O . ASP A 1 87 ? 15.352 -18.825 -7.325 1.00 85.38 87 ASP A O 1
ATOM 715 N N . VAL A 1 88 ? 15.092 -20.075 -5.478 1.00 85.69 88 VAL A N 1
ATOM 716 C CA . VAL A 1 88 ? 15.273 -18.977 -4.515 1.00 85.69 88 VAL A CA 1
ATOM 717 C C . VAL A 1 88 ? 16.708 -18.438 -4.488 1.00 85.69 88 VAL A C 1
ATOM 719 O O . VAL A 1 88 ? 16.931 -17.300 -4.068 1.00 85.69 88 VAL A O 1
ATOM 722 N N . ASN A 1 89 ? 17.678 -19.230 -4.955 1.00 86.00 89 ASN A N 1
ATOM 723 C CA . ASN A 1 89 ? 19.087 -18.851 -5.034 1.00 86.00 89 ASN A CA 1
ATOM 724 C C . ASN A 1 89 ? 19.437 -18.198 -6.377 1.00 86.00 89 ASN A C 1
ATOM 726 O O . ASN A 1 89 ? 20.404 -17.440 -6.451 1.00 86.00 89 ASN A O 1
ATOM 730 N N . ASP A 1 90 ? 18.640 -18.437 -7.424 1.00 85.88 90 ASP A N 1
ATOM 731 C CA . ASP A 1 90 ? 18.801 -17.789 -8.726 1.00 85.88 90 ASP A CA 1
ATOM 732 C C . ASP A 1 90 ? 17.472 -17.308 -9.320 1.00 85.88 90 ASP A C 1
ATOM 734 O O . ASP A 1 90 ? 16.880 -17.898 -10.228 1.00 85.88 90 ASP A O 1
ATOM 738 N N . LEU A 1 91 ? 17.064 -16.126 -8.863 1.00 85.38 91 LEU A N 1
ATOM 739 C CA . LEU A 1 91 ? 15.854 -15.443 -9.310 1.00 85.38 91 LEU A CA 1
ATOM 740 C C . LEU A 1 91 ? 15.833 -15.102 -10.815 1.00 85.38 91 LEU A C 1
ATOM 742 O O . LEU A 1 91 ? 14.775 -14.777 -11.358 1.00 85.38 91 LEU A O 1
ATOM 746 N N . ARG A 1 92 ? 16.963 -15.188 -11.532 1.00 82.50 92 ARG A N 1
ATOM 747 C CA . ARG A 1 92 ? 17.006 -14.947 -12.988 1.00 82.50 92 ARG A CA 1
ATOM 748 C C . ARG A 1 92 ? 16.325 -16.060 -13.780 1.00 82.50 92 ARG A C 1
ATOM 750 O O . ARG A 1 92 ? 15.935 -15.826 -14.922 1.00 82.50 92 ARG A O 1
ATOM 757 N N . GLN A 1 93 ? 16.155 -17.241 -13.181 1.00 82.94 93 GLN A N 1
ATOM 758 C CA . GLN A 1 93 ? 15.432 -18.357 -13.795 1.00 82.94 93 GLN A CA 1
ATOM 759 C C . GLN A 1 93 ? 13.932 -18.066 -13.952 1.00 82.94 93 GLN A C 1
ATOM 761 O O . GLN A 1 93 ? 13.249 -18.724 -14.735 1.00 82.94 93 GLN A O 1
ATOM 766 N N . GLY A 1 94 ? 13.417 -17.047 -13.261 1.00 84.81 94 GLY A N 1
ATOM 767 C CA . GLY A 1 94 ? 12.010 -16.690 -13.287 1.00 84.81 94 GLY A CA 1
ATOM 768 C C . GLY A 1 94 ? 11.197 -17.485 -12.272 1.00 84.81 94 GLY A C 1
ATOM 769 O O . GLY A 1 94 ? 11.696 -17.885 -11.221 1.00 84.81 94 GLY A O 1
ATOM 770 N N . GLY A 1 95 ? 9.917 -17.680 -12.572 1.00 85.69 95 GLY A N 1
ATOM 771 C CA . GLY A 1 95 ? 9.004 -18.392 -11.689 1.00 85.69 95 GLY A CA 1
ATOM 772 C C . GLY A 1 95 ? 7.583 -18.428 -12.225 1.00 85.69 95 GLY A C 1
ATOM 773 O O . GLY A 1 95 ? 7.318 -18.065 -13.375 1.00 85.69 95 GLY A O 1
ATOM 774 N N . LYS A 1 96 ? 6.667 -18.858 -11.364 1.00 86.69 96 LYS A N 1
ATOM 775 C CA . LYS A 1 96 ? 5.229 -18.958 -11.635 1.00 86.69 96 LYS A CA 1
ATOM 776 C C . LYS A 1 96 ? 4.467 -17.903 -10.846 1.00 86.69 96 LYS A C 1
ATOM 778 O O . LYS A 1 96 ? 4.972 -17.368 -9.863 1.00 86.69 96 LYS A O 1
ATOM 783 N N . TYR A 1 97 ? 3.239 -17.619 -11.265 1.00 88.00 97 TYR A N 1
ATOM 784 C CA . TYR A 1 97 ? 2.353 -16.732 -10.525 1.00 88.00 97 TYR A CA 1
ATOM 785 C C . TYR A 1 97 ? 0.896 -17.175 -10.591 1.00 88.00 97 TYR A C 1
ATOM 787 O O . TYR A 1 97 ? 0.525 -17.937 -11.478 1.00 88.00 97 TYR A O 1
ATOM 795 N N . VAL A 1 98 ? 0.109 -16.637 -9.667 1.00 88.62 98 VAL A N 1
ATOM 796 C CA . VAL A 1 98 ? -1.339 -16.824 -9.506 1.00 88.62 98 VAL A CA 1
ATOM 797 C C . VAL A 1 98 ? -1.909 -15.531 -8.921 1.00 88.62 98 VAL A C 1
ATOM 799 O O . VAL A 1 98 ? -1.237 -14.865 -8.124 1.00 88.62 98 VAL A O 1
ATOM 802 N N . PHE A 1 99 ? -3.109 -15.127 -9.321 1.00 90.50 99 PHE A N 1
ATOM 803 C CA . PHE A 1 99 ? -3.845 -14.083 -8.609 1.00 90.50 99 PHE A CA 1
ATOM 804 C C . PHE A 1 99 ? -4.703 -14.693 -7.500 1.00 90.50 99 PHE A C 1
ATOM 806 O O . PHE A 1 99 ? -5.358 -15.705 -7.712 1.00 90.50 99 PHE A O 1
ATOM 813 N N . ILE A 1 100 ? -4.747 -14.066 -6.322 1.00 89.75 100 ILE A N 1
ATOM 814 C CA . ILE A 1 100 ? -5.474 -14.613 -5.158 1.00 89.75 100 ILE A CA 1
ATOM 815 C C . ILE A 1 100 ? -6.955 -14.885 -5.491 1.00 89.75 100 ILE A C 1
ATOM 817 O O . ILE A 1 100 ? -7.479 -15.948 -5.159 1.00 89.75 100 ILE A O 1
ATOM 821 N N . ASN A 1 101 ? -7.582 -13.988 -6.257 1.00 84.69 101 ASN A N 1
ATOM 822 C CA . ASN A 1 101 ? -8.996 -14.074 -6.635 1.00 84.69 101 ASN A CA 1
ATOM 823 C C . ASN A 1 101 ? -9.251 -14.609 -8.054 1.00 84.69 101 ASN A C 1
ATOM 825 O O . ASN A 1 101 ? -10.350 -14.410 -8.579 1.00 84.69 101 ASN A O 1
ATOM 829 N N . GLU A 1 102 ? -8.271 -15.224 -8.731 1.00 85.31 102 GLU A N 1
ATOM 830 C CA . GLU A 1 102 ? -8.569 -15.813 -10.044 1.00 85.31 102 GLU A CA 1
ATOM 831 C C . GLU A 1 102 ? -9.524 -16.999 -9.927 1.00 85.31 102 GLU A C 1
ATOM 833 O O . GLU A 1 102 ? -9.611 -17.661 -8.890 1.00 85.31 102 GLU A O 1
ATOM 838 N N . ARG A 1 103 ? -10.273 -17.267 -11.001 1.00 76.81 103 ARG A N 1
ATOM 839 C CA . ARG A 1 103 ? -11.129 -18.456 -11.051 1.00 76.81 103 ARG A CA 1
ATOM 840 C C . ARG A 1 103 ? -10.285 -19.700 -10.784 1.00 76.81 103 ARG A C 1
ATOM 842 O O . ARG A 1 103 ? -9.206 -19.846 -11.347 1.00 76.81 103 ARG A O 1
ATOM 849 N N . ASP A 1 104 ? -10.796 -20.572 -9.921 1.00 73.69 104 ASP A N 1
ATOM 850 C CA . ASP A 1 104 ? -10.121 -21.797 -9.487 1.00 73.69 104 ASP A CA 1
ATOM 851 C C . ASP A 1 104 ? -8.760 -21.566 -8.800 1.00 73.69 104 ASP A C 1
ATOM 853 O O . ASP A 1 104 ? -7.949 -22.494 -8.730 1.00 73.69 104 ASP A O 1
ATOM 857 N N . SER A 1 105 ? -8.515 -20.371 -8.234 1.00 74.06 105 SER A N 1
ATOM 858 C CA . SER A 1 105 ? -7.243 -20.028 -7.579 1.00 74.06 105 SER A CA 1
ATOM 859 C C . SER A 1 105 ? -6.805 -21.093 -6.579 1.00 74.06 105 SER A C 1
ATOM 861 O O . SER A 1 105 ? -5.652 -21.497 -6.612 1.00 74.06 105 SER A O 1
ATOM 863 N N . GLY A 1 106 ? -7.709 -21.651 -5.766 1.00 69.38 106 GLY A N 1
ATOM 864 C CA . GLY A 1 106 ? -7.391 -22.740 -4.834 1.00 69.38 106 GLY A CA 1
ATOM 865 C C . GLY A 1 106 ? -6.808 -23.995 -5.506 1.00 69.38 106 GLY A C 1
ATOM 866 O O . GLY A 1 106 ? -5.833 -24.564 -5.014 1.00 69.38 106 GLY A O 1
ATOM 867 N N . GLN A 1 107 ? -7.343 -24.409 -6.658 1.00 70.94 107 GLN A N 1
ATOM 868 C CA . GLN A 1 107 ? -6.809 -25.551 -7.411 1.00 70.94 107 GLN A CA 1
ATOM 869 C C . GLN A 1 107 ? -5.467 -25.208 -8.058 1.00 70.94 107 GLN A C 1
ATOM 871 O O . GLN A 1 107 ? -4.558 -26.036 -8.074 1.00 70.94 107 GLN A O 1
ATOM 876 N N . ILE A 1 108 ? -5.321 -23.980 -8.558 1.00 71.38 108 ILE A N 1
ATOM 877 C CA . ILE A 1 108 ? -4.072 -23.480 -9.140 1.00 71.38 108 ILE A CA 1
ATOM 878 C C . ILE A 1 108 ? -2.998 -23.387 -8.056 1.00 71.38 108 ILE A C 1
ATOM 880 O O . ILE A 1 108 ? -1.858 -23.786 -8.301 1.00 71.38 108 ILE A O 1
ATOM 884 N N . PHE A 1 109 ? -3.369 -22.945 -6.852 1.00 71.44 109 PHE A N 1
ATOM 885 C CA . PHE A 1 109 ? -2.495 -22.870 -5.693 1.00 71.44 109 PHE A CA 1
ATOM 886 C C . PHE A 1 109 ? -1.955 -24.254 -5.320 1.00 71.44 109 PHE A C 1
ATOM 888 O O . PHE A 1 109 ? -0.747 -24.442 -5.152 1.00 71.44 109 PHE A O 1
ATOM 895 N N . HIS A 1 110 ? -2.843 -25.246 -5.307 1.00 69.81 110 HIS A N 1
ATOM 896 C CA . HIS A 1 110 ? -2.485 -26.633 -5.053 1.00 69.81 110 HIS A CA 1
ATOM 897 C C . HIS A 1 110 ? -1.618 -27.245 -6.147 1.00 69.81 110 HIS A C 1
ATOM 899 O O . HIS A 1 110 ? -0.516 -27.723 -5.874 1.00 69.81 110 HIS A O 1
ATOM 905 N N . ALA A 1 111 ? -2.073 -27.185 -7.396 1.00 68.56 111 ALA A N 1
ATOM 906 C CA . ALA A 1 111 ? -1.409 -27.828 -8.521 1.00 68.56 111 ALA A CA 1
ATOM 907 C C . ALA A 1 111 ? -0.039 -27.213 -8.839 1.00 68.56 111 ALA A C 1
ATOM 909 O O . ALA A 1 111 ? 0.871 -27.924 -9.265 1.00 68.56 111 ALA A O 1
ATOM 910 N N . ASN A 1 112 ? 0.125 -25.898 -8.658 1.00 65.31 112 ASN A N 1
ATOM 911 C CA . ASN A 1 112 ? 1.368 -25.219 -9.019 1.00 65.31 112 ASN A CA 1
ATOM 912 C C . ASN A 1 112 ? 2.341 -25.024 -7.867 1.00 65.31 112 ASN A C 1
ATOM 914 O O . ASN A 1 112 ? 3.535 -24.885 -8.149 1.00 65.31 112 ASN A O 1
ATOM 918 N N . PHE A 1 113 ? 1.858 -24.995 -6.623 1.00 63.84 113 PHE A N 1
ATOM 919 C CA . PHE A 1 113 ? 2.669 -24.569 -5.481 1.00 63.84 113 PHE A CA 1
ATOM 920 C C . PHE A 1 113 ? 2.563 -25.485 -4.255 1.00 63.84 113 PHE A C 1
ATOM 922 O O . PHE A 1 113 ? 3.249 -25.234 -3.267 1.00 63.84 113 PHE A O 1
ATOM 929 N N . GLY A 1 114 ? 1.752 -26.550 -4.311 1.00 61.12 114 GLY A N 1
ATOM 930 C CA . GLY A 1 114 ? 1.620 -27.520 -3.220 1.00 61.12 114 GLY A CA 1
ATOM 931 C C . GLY A 1 114 ? 0.900 -26.983 -1.978 1.00 61.12 114 GLY A C 1
ATOM 932 O O . GLY A 1 114 ? 1.003 -27.594 -0.920 1.00 61.12 114 GLY A O 1
ATOM 933 N N . VAL A 1 115 ? 0.187 -25.858 -2.090 1.00 60.66 115 VAL A N 1
ATOM 934 C CA . VAL A 1 115 ? -0.674 -25.300 -1.029 1.00 60.66 115 VAL A CA 1
ATOM 935 C C . VAL A 1 115 ? -2.009 -26.048 -1.068 1.00 60.66 115 VAL A C 1
ATOM 937 O O . VAL A 1 115 ? -2.612 -26.124 -2.135 1.00 60.66 115 VAL A O 1
ATOM 940 N N . ALA A 1 116 ? -2.506 -26.651 0.014 1.00 53.06 116 ALA A N 1
ATOM 941 C CA . ALA A 1 116 ? -3.822 -27.294 -0.052 1.00 53.06 116 ALA A CA 1
ATOM 942 C C . ALA A 1 116 ? -4.906 -26.213 -0.224 1.00 53.06 116 ALA A C 1
ATOM 944 O O . ALA A 1 116 ? -5.214 -25.474 0.698 1.00 53.06 116 ALA A O 1
ATOM 945 N N . GLY A 1 117 ? -5.446 -26.063 -1.437 1.00 49.16 117 GLY A N 1
ATOM 946 C CA . GLY A 1 117 ? -6.554 -25.140 -1.698 1.00 49.16 117 GLY A CA 1
ATOM 947 C C . GLY A 1 117 ? -7.899 -25.733 -1.284 1.00 49.16 117 GLY A C 1
ATOM 948 O O . GLY A 1 117 ? -8.011 -26.958 -1.231 1.00 49.16 117 GLY A O 1
ATOM 949 N N . GLN A 1 118 ? -8.917 -24.869 -1.100 1.00 48.56 118 GLN A N 1
ATOM 950 C CA . GLN A 1 118 ? -10.270 -25.095 -0.518 1.00 48.56 118 GLN A CA 1
ATOM 951 C C . GLN A 1 118 ? -11.016 -26.395 -0.902 1.00 48.56 118 GLN A C 1
ATOM 953 O O . GLN A 1 118 ? -11.908 -26.830 -0.180 1.00 48.56 118 GLN A O 1
ATOM 958 N N . SER A 1 119 ? -10.640 -27.061 -1.993 1.00 47.34 119 SER A N 1
ATOM 959 C CA . SER A 1 119 ? -11.288 -28.264 -2.525 1.00 47.34 119 SER A CA 1
ATOM 960 C C . SER A 1 119 ? -10.685 -29.609 -2.085 1.00 47.34 119 SER A C 1
ATOM 962 O O . SER A 1 119 ? -11.172 -30.650 -2.528 1.00 47.34 119 SER A O 1
ATOM 964 N N . HIS A 1 120 ? -9.644 -29.646 -1.244 1.00 46.53 120 HIS A N 1
ATOM 965 C CA . HIS A 1 120 ? -9.063 -30.913 -0.770 1.00 46.53 120 HIS A CA 1
ATOM 966 C C . HIS A 1 120 ? -9.679 -31.398 0.551 1.00 46.53 120 HIS A C 1
ATOM 968 O O . HIS A 1 120 ? -9.764 -30.663 1.533 1.00 46.53 120 HIS A O 1
ATOM 974 N N . ALA A 1 121 ? -10.062 -32.682 0.578 1.00 43.25 121 ALA A N 1
ATOM 975 C CA . ALA A 1 121 ? -10.798 -33.371 1.649 1.00 43.25 121 ALA A CA 1
ATOM 976 C C . ALA A 1 121 ? -10.067 -33.491 3.011 1.00 43.25 121 ALA A C 1
ATOM 978 O O . ALA A 1 121 ? -10.555 -34.169 3.915 1.00 43.25 121 ALA A O 1
ATOM 979 N N . LYS A 1 122 ? -8.910 -32.841 3.166 1.00 48.88 122 LYS A N 1
ATOM 980 C CA . LYS A 1 122 ? -8.205 -32.616 4.433 1.00 48.88 122 LYS A CA 1
ATOM 981 C C . LYS A 1 122 ? -7.551 -31.231 4.381 1.00 48.88 122 LYS A C 1
ATOM 983 O O . LYS A 1 122 ? -6.382 -31.139 4.029 1.00 48.88 122 LYS A O 1
ATOM 988 N N . HIS A 1 123 ? -8.304 -30.171 4.675 1.00 57.28 123 HIS A N 1
ATOM 989 C CA . HIS A 1 123 ? -7.673 -28.902 5.053 1.00 57.28 123 HIS A CA 1
ATOM 990 C C . HIS A 1 123 ? -7.110 -29.051 6.451 1.00 57.28 123 HIS A C 1
ATOM 992 O O . HIS A 1 123 ? -7.845 -29.440 7.361 1.00 57.28 123 HIS A O 1
ATOM 998 N N . SER A 1 124 ? -5.825 -28.757 6.612 1.00 73.06 124 SER A N 1
ATOM 999 C CA . SER A 1 124 ? -5.307 -28.446 7.936 1.00 73.06 124 SER A CA 1
ATOM 1000 C C . SER A 1 124 ? -5.842 -27.075 8.377 1.00 73.06 124 SER A C 1
ATOM 1002 O O . SER A 1 124 ? -6.242 -26.254 7.546 1.00 73.06 124 SER A O 1
ATOM 1004 N N . GLU A 1 125 ? -5.866 -26.815 9.684 1.00 80.31 125 GLU A N 1
ATOM 1005 C CA . GLU A 1 125 ? -6.176 -25.476 10.209 1.00 80.31 125 GLU A CA 1
ATOM 1006 C C . GLU A 1 125 ? -5.155 -24.431 9.715 1.00 80.31 125 GLU A C 1
ATOM 1008 O O . GLU A 1 125 ? -5.509 -23.279 9.477 1.00 80.31 125 GLU A O 1
ATOM 1013 N N . GLU A 1 126 ? -3.914 -24.860 9.463 1.00 82.06 126 GLU A N 1
ATOM 1014 C CA . GLU A 1 126 ? -2.827 -24.039 8.919 1.00 82.06 126 GLU A CA 1
ATOM 1015 C C . GLU A 1 126 ? -3.101 -23.576 7.479 1.00 82.06 126 GLU A C 1
ATOM 1017 O O . GLU A 1 126 ? -2.944 -22.395 7.176 1.00 82.06 126 GLU A O 1
ATOM 1022 N N . ASP A 1 127 ? -3.584 -24.464 6.600 1.00 78.75 127 ASP A N 1
ATOM 1023 C CA . ASP A 1 127 ? -3.939 -24.090 5.221 1.00 78.75 127 ASP A CA 1
ATOM 1024 C C . ASP A 1 127 ? -5.092 -23.072 5.195 1.00 78.75 127 ASP A C 1
ATOM 1026 O O . ASP A 1 127 ? -5.105 -22.141 4.388 1.00 78.75 127 ASP A O 1
ATOM 1030 N N . ALA A 1 128 ? -6.071 -23.232 6.094 1.00 82.62 128 ALA A N 1
ATOM 1031 C CA . ALA A 1 128 ? -7.187 -22.299 6.215 1.00 82.62 128 ALA A CA 1
ATOM 1032 C C . ALA A 1 128 ? -6.719 -20.908 6.675 1.00 82.62 128 ALA A C 1
ATOM 1034 O O . ALA A 1 128 ? -7.185 -19.901 6.134 1.00 82.62 128 ALA A O 1
ATOM 1035 N N . LEU A 1 129 ? -5.773 -20.855 7.620 1.00 87.25 129 LEU A N 1
ATOM 1036 C CA . LEU A 1 129 ? -5.156 -19.612 8.075 1.00 87.25 129 LEU A CA 1
ATOM 1037 C C . LEU A 1 129 ? -4.380 -18.927 6.944 1.00 87.25 129 LEU A C 1
ATOM 1039 O O . LEU A 1 129 ? -4.586 -17.741 6.697 1.00 87.25 129 LEU A O 1
ATOM 1043 N N . ASP A 1 130 ? -3.552 -19.660 6.201 1.00 89.19 130 ASP A N 1
ATOM 1044 C CA . ASP A 1 130 ? -2.779 -19.091 5.091 1.00 89.19 130 ASP A CA 1
ATOM 1045 C C . ASP A 1 130 ? -3.685 -18.506 3.996 1.00 89.19 130 ASP A C 1
ATOM 1047 O O . ASP A 1 130 ? -3.436 -17.411 3.485 1.00 89.19 130 ASP A O 1
ATOM 1051 N N . ILE A 1 131 ? -4.786 -19.191 3.668 1.00 86.75 131 ILE A N 1
ATOM 1052 C CA . ILE A 1 131 ? -5.795 -18.679 2.730 1.00 86.75 131 ILE A CA 1
ATOM 1053 C C . ILE A 1 131 ? -6.466 -17.416 3.285 1.00 86.75 131 ILE A C 1
ATOM 1055 O O . ILE A 1 131 ? -6.681 -16.453 2.544 1.00 86.75 131 ILE A O 1
ATOM 1059 N N . GLN A 1 132 ? -6.785 -17.383 4.581 1.00 90.31 132 GLN A N 1
ATOM 1060 C CA . GLN A 1 132 ? -7.328 -16.189 5.226 1.00 90.31 132 GLN A CA 1
ATOM 1061 C C . GLN A 1 132 ? -6.346 -15.013 5.137 1.00 90.31 132 GLN A C 1
ATOM 1063 O O . GLN A 1 132 ? -6.756 -13.910 4.777 1.00 90.31 132 GLN A O 1
ATOM 1068 N N . LEU A 1 133 ? -5.057 -15.241 5.395 1.00 93.81 133 LEU A N 1
ATOM 1069 C CA . LEU A 1 133 ? -4.008 -14.226 5.287 1.00 93.81 133 LEU A CA 1
ATOM 1070 C C . LEU A 1 133 ? -3.862 -13.703 3.854 1.00 93.81 133 LEU A C 1
ATOM 1072 O O . LEU A 1 133 ? -3.770 -12.492 3.651 1.00 93.81 133 LEU A O 1
ATOM 1076 N N . LEU A 1 134 ? -3.920 -14.579 2.848 1.00 93.50 134 LEU A N 1
ATOM 1077 C CA . LEU A 1 134 ? -3.938 -14.173 1.440 1.00 93.50 134 LEU A CA 1
ATOM 1078 C C . LEU A 1 134 ? -5.138 -13.263 1.126 1.00 93.50 134 LEU A C 1
ATOM 1080 O O . LEU A 1 134 ? -4.959 -12.214 0.506 1.00 93.50 134 LEU A O 1
ATOM 1084 N N . ASN A 1 135 ? -6.336 -13.603 1.605 1.00 92.19 135 ASN A N 1
ATOM 1085 C CA . ASN A 1 135 ? -7.533 -12.776 1.415 1.00 92.19 135 ASN A CA 1
ATOM 1086 C C . ASN A 1 135 ? -7.431 -11.423 2.136 1.00 92.19 135 ASN A C 1
ATOM 1088 O O . ASN A 1 135 ? -7.824 -10.395 1.583 1.00 92.19 135 ASN A O 1
ATOM 1092 N N . ILE A 1 136 ? -6.860 -11.406 3.344 1.00 94.19 136 ILE A N 1
ATOM 1093 C CA . ILE A 1 136 ? -6.581 -10.174 4.088 1.00 94.19 136 ILE A CA 1
ATOM 1094 C C . ILE A 1 136 ? -5.653 -9.268 3.277 1.00 94.19 136 ILE A C 1
ATOM 1096 O O . ILE A 1 136 ? -5.940 -8.083 3.106 1.00 94.19 136 ILE A O 1
ATOM 1100 N N . ILE A 1 137 ? -4.558 -9.821 2.748 1.00 95.38 137 ILE A N 1
ATOM 1101 C CA . ILE A 1 137 ? -3.626 -9.062 1.913 1.00 95.38 137 ILE A CA 1
ATOM 1102 C C . ILE A 1 137 ? -4.329 -8.562 0.657 1.00 95.38 137 ILE A C 1
ATOM 1104 O O . ILE A 1 137 ? -4.107 -7.418 0.255 1.00 95.38 137 ILE A O 1
ATOM 1108 N N . ASP A 1 138 ? -5.176 -9.379 0.030 1.00 93.44 138 ASP A N 1
ATOM 1109 C CA . ASP A 1 138 ? -5.873 -9.001 -1.192 1.00 93.44 138 ASP A CA 1
ATOM 1110 C C . ASP A 1 138 ? -6.820 -7.810 -1.002 1.00 93.44 138 ASP A C 1
ATOM 1112 O O . ASP A 1 138 ? -6.794 -6.880 -1.810 1.00 93.44 138 ASP A O 1
ATOM 1116 N N . ALA A 1 139 ? -7.531 -7.760 0.124 1.00 91.56 139 ALA A N 1
ATOM 1117 C CA . ALA A 1 139 ? -8.449 -6.671 0.452 1.00 91.56 139 ALA A CA 1
ATOM 1118 C C . ALA A 1 139 ? -7.758 -5.314 0.706 1.00 91.56 139 ALA A C 1
ATOM 1120 O O . ALA A 1 139 ? -8.411 -4.266 0.676 1.00 91.56 139 ALA A O 1
ATOM 1121 N N . LEU A 1 140 ? -6.446 -5.293 0.966 1.00 93.44 140 LEU A N 1
ATOM 1122 C CA . LEU A 1 140 ? -5.716 -4.047 1.200 1.00 93.44 140 LEU A CA 1
ATOM 1123 C C . LEU A 1 140 ? -5.531 -3.221 -0.086 1.00 93.44 140 LEU A C 1
ATOM 1125 O O . LEU A 1 140 ? -5.224 -3.783 -1.141 1.00 93.44 140 LEU A O 1
ATOM 1129 N N . PRO A 1 141 ? -5.589 -1.879 -0.016 1.00 89.56 141 PRO A N 1
ATOM 1130 C CA . PRO A 1 141 ? -5.313 -1.037 -1.182 1.00 89.56 141 PRO A CA 1
ATOM 1131 C C . PRO A 1 141 ? -3.833 -1.016 -1.581 1.00 89.56 141 PRO A C 1
ATOM 1133 O O . PRO A 1 141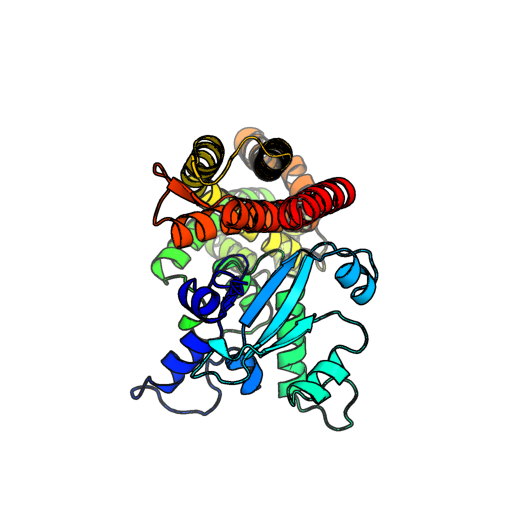 ? -3.499 -0.755 -2.737 1.00 89.56 141 PRO A O 1
ATOM 1136 N N . SER A 1 142 ? -2.939 -1.273 -0.627 1.00 90.88 142 SER A N 1
ATOM 1137 C CA . SER A 1 142 ? -1.490 -1.313 -0.810 1.00 90.88 142 SER A CA 1
ATOM 1138 C C . SER A 1 142 ? -0.853 -2.287 0.188 1.00 90.88 142 SER A C 1
ATOM 1140 O O . SER A 1 142 ? -1.499 -2.740 1.130 1.00 90.88 142 SER A O 1
ATOM 1142 N N . LEU A 1 143 ? 0.426 -2.603 -0.011 1.00 93.50 143 LEU A N 1
ATOM 1143 C CA . LEU A 1 143 ? 1.244 -3.419 0.897 1.00 93.50 143 LEU A CA 1
ATOM 1144 C C . LEU A 1 143 ? 2.119 -2.551 1.809 1.00 93.50 143 LEU A C 1
ATOM 1146 O O . LEU A 1 143 ? 3.203 -2.957 2.217 1.00 93.50 143 LEU A O 1
ATOM 1150 N N . ASP A 1 144 ? 1.675 -1.326 2.103 1.00 91.50 144 ASP A N 1
ATOM 1151 C CA . ASP A 1 144 ? 2.422 -0.432 2.983 1.00 91.50 144 ASP A CA 1
ATOM 1152 C C . ASP A 1 144 ? 2.661 -1.077 4.357 1.00 91.50 144 ASP A C 1
ATOM 1154 O O . ASP A 1 144 ? 1.691 -1.534 4.964 1.00 91.50 144 ASP A O 1
ATOM 1158 N N . PRO A 1 145 ? 3.902 -1.081 4.892 1.00 90.25 145 PRO A N 1
ATOM 1159 C CA . PRO A 1 145 ? 4.239 -1.847 6.094 1.00 90.25 145 PRO A CA 1
ATOM 1160 C C . PRO A 1 145 ? 3.337 -1.565 7.299 1.00 90.25 145 PRO A C 1
ATOM 1162 O O . PRO A 1 145 ? 2.932 -2.495 7.989 1.00 90.25 145 PRO A O 1
ATOM 1165 N N . PHE A 1 146 ? 2.981 -0.296 7.529 1.00 92.12 146 PHE A N 1
ATOM 1166 C CA . PHE A 1 146 ? 2.064 0.084 8.607 1.00 92.12 146 PHE A CA 1
ATOM 1167 C C . PHE A 1 146 ? 0.654 -0.476 8.378 1.00 92.12 146 PHE A C 1
ATOM 1169 O O . PHE A 1 146 ? 0.095 -1.095 9.274 1.00 92.12 146 PHE A O 1
ATOM 1176 N N . ILE A 1 147 ? 0.103 -0.304 7.172 1.00 94.19 147 ILE A N 1
ATOM 1177 C CA . ILE A 1 147 ? -1.247 -0.760 6.806 1.00 94.19 147 ILE A CA 1
ATOM 1178 C C . ILE A 1 147 ? -1.349 -2.284 6.887 1.00 94.19 147 ILE A C 1
ATOM 1180 O O . ILE A 1 147 ? -2.314 -2.809 7.438 1.00 94.19 147 ILE A O 1
ATOM 1184 N N . LEU A 1 148 ? -0.339 -2.986 6.369 1.00 95.00 148 LEU A N 1
ATOM 1185 C CA . LEU A 1 148 ? -0.266 -4.439 6.412 1.00 95.00 148 LEU A CA 1
ATOM 1186 C C . LEU A 1 148 ? -0.174 -4.941 7.856 1.00 95.00 148 LEU A C 1
ATOM 1188 O O . LEU A 1 148 ? -1.009 -5.743 8.262 1.00 95.00 148 LEU A O 1
ATOM 1192 N N . ARG A 1 149 ? 0.785 -4.437 8.648 1.00 93.62 149 ARG A N 1
ATOM 1193 C CA . ARG A 1 149 ? 0.958 -4.824 10.061 1.00 93.62 149 ARG A CA 1
ATOM 1194 C C . ARG A 1 149 ? -0.318 -4.591 10.862 1.00 93.62 149 ARG A C 1
ATOM 1196 O O . ARG A 1 149 ? -0.732 -5.450 11.631 1.00 93.62 149 ARG A O 1
ATOM 1203 N N . GLU A 1 150 ? -0.943 -3.438 10.660 1.00 93.25 150 GLU A N 1
ATOM 1204 C CA . GLU A 1 150 ? -2.163 -3.057 11.359 1.00 93.25 150 GLU A CA 1
ATOM 1205 C C . GLU A 1 150 ? -3.328 -3.990 11.024 1.00 93.25 150 GLU A C 1
ATOM 1207 O O . GLU A 1 150 ? -4.019 -4.461 11.925 1.00 93.25 150 GLU A O 1
ATOM 1212 N N . ARG A 1 151 ? -3.513 -4.312 9.739 1.00 94.25 151 ARG A N 1
ATOM 1213 C CA . ARG A 1 151 ? -4.583 -5.214 9.312 1.00 94.25 151 ARG A CA 1
ATOM 1214 C C . ARG A 1 151 ? -4.377 -6.629 9.843 1.00 94.25 151 ARG A C 1
ATOM 1216 O O . ARG A 1 151 ? -5.338 -7.236 10.298 1.00 94.25 151 ARG A O 1
ATOM 1223 N N . LEU A 1 152 ? -3.149 -7.144 9.800 1.00 94.00 152 LEU A N 1
ATOM 1224 C CA . LEU A 1 152 ? -2.833 -8.468 10.340 1.00 94.00 152 LEU A CA 1
ATOM 1225 C C . LEU A 1 152 ? -3.113 -8.528 11.846 1.00 94.00 152 LEU A C 1
ATOM 1227 O O . LEU A 1 152 ? -3.795 -9.448 12.296 1.00 94.00 152 LEU A O 1
ATOM 1231 N N . ARG A 1 153 ? -2.707 -7.495 12.603 1.00 91.56 153 ARG A N 1
ATOM 1232 C CA . ARG A 1 153 ? -2.967 -7.417 14.047 1.00 91.56 153 ARG A CA 1
ATOM 1233 C C . ARG A 1 153 ? -4.460 -7.434 14.372 1.00 91.56 153 ARG A C 1
ATOM 1235 O O . ARG A 1 153 ? -4.868 -8.143 15.283 1.00 91.56 153 ARG A O 1
ATOM 1242 N N . MET A 1 154 ? -5.286 -6.714 13.608 1.00 90.00 154 MET A N 1
ATOM 1243 C CA . MET A 1 154 ? -6.749 -6.737 13.779 1.00 90.00 154 MET A CA 1
ATOM 1244 C C . MET A 1 154 ? -7.371 -8.126 13.563 1.00 90.00 154 MET A C 1
ATOM 1246 O O . MET A 1 154 ? -8.470 -8.384 14.043 1.00 90.00 154 MET A O 1
ATOM 1250 N N . HIS A 1 155 ? -6.682 -9.021 12.854 1.00 90.44 155 HIS A N 1
ATOM 1251 C CA . HIS A 1 155 ? -7.077 -10.419 12.675 1.00 90.44 155 HIS A CA 1
ATOM 1252 C C . HIS A 1 155 ? -6.323 -11.383 13.609 1.00 90.44 155 HIS A C 1
ATOM 1254 O O . HIS A 1 155 ? -6.382 -12.593 13.405 1.00 90.44 155 HIS A O 1
ATOM 1260 N N . GLY A 1 156 ? -5.633 -10.867 14.632 1.00 89.94 156 GLY A N 1
ATOM 1261 C CA . GLY A 1 156 ? -4.899 -11.669 15.614 1.00 89.94 156 GLY A CA 1
ATOM 1262 C C . GLY A 1 156 ? -3.604 -12.285 15.082 1.00 89.94 156 GLY A C 1
ATOM 1263 O O . GLY A 1 156 ? -3.122 -13.257 15.657 1.00 89.94 156 GLY A O 1
ATOM 1264 N N . TYR A 1 157 ? -3.052 -11.753 13.987 1.00 91.62 157 TYR A N 1
ATOM 1265 C CA . TYR A 1 157 ? -1.848 -12.278 13.350 1.00 91.62 157 TYR A CA 1
ATOM 1266 C C . TYR A 1 157 ? -0.665 -11.310 13.467 1.00 91.62 157 TYR A C 1
ATOM 1268 O O . TYR A 1 157 ? -0.735 -10.165 13.018 1.00 91.62 157 TYR A O 1
ATOM 1276 N N . GLU A 1 158 ? 0.443 -11.776 14.043 1.00 91.44 158 GLU A N 1
ATOM 1277 C CA . GLU A 1 158 ? 1.634 -10.963 14.322 1.00 91.44 158 GLU A CA 1
ATOM 1278 C C . GLU A 1 158 ? 2.914 -11.684 13.862 1.00 91.44 158 GLU A C 1
ATOM 1280 O O . GLU A 1 158 ? 3.618 -12.288 14.672 1.00 91.44 158 GLU A O 1
ATOM 1285 N N . PRO A 1 159 ? 3.246 -11.651 12.557 1.00 92.19 159 PRO A N 1
ATOM 1286 C CA . PRO A 1 159 ? 4.483 -12.242 12.071 1.00 92.19 159 PRO A CA 1
ATOM 1287 C C . PRO A 1 159 ? 5.678 -11.383 12.498 1.00 92.19 159 PRO A C 1
ATOM 1289 O O . PRO A 1 159 ? 5.537 -10.231 12.922 1.00 92.19 159 PRO A O 1
ATOM 1292 N N . HIS A 1 160 ? 6.884 -11.928 12.359 1.00 91.19 160 HIS A N 1
ATOM 1293 C CA . HIS A 1 160 ? 8.094 -11.269 12.833 1.00 91.19 160 HIS A CA 1
ATOM 1294 C C . HIS A 1 160 ? 8.299 -9.873 12.218 1.00 91.19 160 HIS A C 1
ATOM 1296 O O . HIS A 1 160 ? 8.022 -9.630 11.039 1.00 91.19 160 HIS A O 1
ATOM 1302 N N . ALA A 1 161 ? 8.885 -8.957 12.997 1.00 89.69 161 ALA A N 1
ATOM 1303 C CA . ALA A 1 161 ? 9.080 -7.563 12.600 1.00 89.69 161 ALA A CA 1
ATOM 1304 C C . ALA A 1 161 ? 9.858 -7.394 11.280 1.00 89.69 161 ALA A C 1
ATOM 1306 O O . ALA A 1 161 ? 9.647 -6.417 10.574 1.00 89.69 161 ALA A O 1
ATOM 1307 N N . TYR A 1 162 ? 10.711 -8.354 10.900 1.00 90.50 162 TYR A N 1
ATOM 1308 C CA . TYR A 1 162 ? 11.477 -8.314 9.644 1.00 90.50 162 TYR A CA 1
ATOM 1309 C C . TYR A 1 162 ? 10.622 -8.272 8.374 1.00 90.50 162 TYR A C 1
ATOM 1311 O O . TYR A 1 162 ? 11.116 -7.810 7.346 1.00 90.50 162 TYR A O 1
ATOM 1319 N N . TYR A 1 163 ? 9.368 -8.728 8.421 1.00 91.94 163 TYR A N 1
ATOM 1320 C CA . TYR A 1 163 ? 8.448 -8.595 7.286 1.00 91.94 163 TYR A CA 1
ATOM 1321 C C . TYR A 1 163 ? 7.966 -7.158 7.082 1.00 91.94 163 TYR A C 1
ATOM 1323 O O . TYR A 1 163 ? 7.489 -6.806 6.005 1.00 91.94 163 TYR A O 1
ATOM 1331 N N . PHE A 1 164 ? 8.118 -6.305 8.088 1.00 90.06 164 PHE A N 1
ATOM 1332 C CA . PHE A 1 164 ? 7.713 -4.915 8.038 1.00 90.06 164 PHE A CA 1
ATOM 1333 C C . PHE A 1 164 ? 8.979 -4.063 7.981 1.00 90.06 164 PHE A C 1
ATOM 1335 O O . PHE A 1 164 ? 9.748 -4.002 8.934 1.00 90.06 164 PHE A O 1
ATOM 1342 N N . GLU A 1 165 ? 9.212 -3.377 6.863 1.00 84.81 165 GLU A N 1
ATOM 1343 C CA . GLU A 1 165 ? 10.273 -2.362 6.758 1.00 84.81 165 GLU A CA 1
ATOM 1344 C C . GLU A 1 165 ? 9.879 -1.095 7.534 1.00 84.81 165 GLU A C 1
ATOM 1346 O O . GLU A 1 165 ? 9.714 -0.010 6.982 1.00 84.81 165 GLU A O 1
ATOM 1351 N N . LEU A 1 166 ? 9.632 -1.265 8.830 1.00 87.12 166 LEU A N 1
ATOM 1352 C CA . LEU A 1 166 ? 9.137 -0.256 9.743 1.00 87.12 166 LEU A CA 1
ATOM 1353 C C . LEU A 1 166 ? 9.785 -0.485 11.103 1.00 87.12 166 LEU A C 1
ATOM 1355 O O . LEU A 1 166 ? 9.494 -1.470 11.781 1.00 87.12 166 LEU A O 1
ATOM 1359 N N . SER A 1 167 ? 10.660 0.430 11.511 1.00 87.88 167 SER A N 1
ATOM 1360 C CA . SER A 1 167 ? 11.281 0.350 12.832 1.00 87.88 167 SER A CA 1
ATOM 1361 C C . SER A 1 167 ? 10.265 0.619 13.946 1.00 87.88 167 SER A C 1
ATOM 1363 O O . SER A 1 167 ? 9.301 1.366 13.768 1.00 87.88 167 SER A O 1
ATOM 1365 N N . GLU A 1 168 ? 10.521 0.092 15.144 1.00 87.25 168 GLU A N 1
ATOM 1366 C CA . GLU A 1 168 ? 9.670 0.340 16.319 1.00 87.25 168 GLU A CA 1
ATOM 1367 C C . GLU A 1 168 ? 9.557 1.834 16.665 1.00 87.25 168 GLU A C 1
ATOM 1369 O O . GLU A 1 168 ? 8.507 2.319 17.094 1.00 87.25 168 GLU A O 1
ATOM 1374 N N . ARG A 1 169 ? 10.616 2.610 16.401 1.00 90.00 169 ARG A N 1
ATOM 1375 C CA . ARG A 1 169 ? 10.598 4.068 16.563 1.00 90.00 169 ARG A CA 1
ATOM 1376 C C . ARG A 1 169 ? 9.648 4.740 15.572 1.00 90.00 169 ARG A C 1
ATOM 1378 O O . ARG A 1 169 ? 8.886 5.619 15.968 1.00 90.00 169 ARG A O 1
ATOM 1385 N N . GLU A 1 170 ? 9.707 4.365 14.295 1.00 88.19 170 GLU A N 1
ATOM 1386 C CA . GLU A 1 170 ? 8.806 4.906 13.271 1.00 88.19 170 GLU A CA 1
ATOM 1387 C C . GLU A 1 170 ? 7.357 4.518 13.556 1.00 88.19 170 GLU A C 1
ATOM 1389 O O . GLU A 1 170 ? 6.474 5.371 13.466 1.00 88.19 170 GLU A O 1
ATOM 1394 N N . PHE A 1 171 ? 7.123 3.269 13.969 1.00 88.50 171 PHE A N 1
ATOM 1395 C CA . PHE A 1 171 ? 5.805 2.801 14.387 1.00 88.50 171 PHE A CA 1
ATOM 1396 C C . PHE A 1 171 ? 5.256 3.628 15.557 1.00 88.50 171 PHE A C 1
ATOM 1398 O O . PHE A 1 171 ? 4.131 4.114 15.478 1.00 88.50 171 PHE A O 1
ATOM 1405 N N . THR A 1 172 ? 6.064 3.870 16.595 1.00 90.50 172 THR A N 1
ATOM 1406 C CA . THR A 1 172 ? 5.664 4.682 17.759 1.00 90.50 172 THR A CA 1
ATOM 1407 C C . THR A 1 172 ? 5.297 6.111 17.352 1.00 90.50 172 THR A C 1
ATOM 1409 O O . THR A 1 172 ? 4.229 6.597 17.703 1.00 90.50 172 THR A O 1
ATOM 1412 N N . ILE A 1 173 ? 6.119 6.765 16.523 1.00 89.81 173 ILE A N 1
ATOM 1413 C CA . ILE A 1 173 ? 5.837 8.129 16.038 1.00 89.81 173 ILE A CA 1
ATOM 1414 C C . ILE A 1 173 ? 4.528 8.185 15.236 1.00 89.81 173 ILE A C 1
ATOM 1416 O O . ILE A 1 173 ? 3.786 9.165 15.325 1.00 89.81 173 ILE A O 1
ATOM 1420 N N . LEU A 1 174 ? 4.256 7.173 14.406 1.00 89.56 174 LEU A N 1
ATOM 1421 C CA . LEU A 1 174 ? 3.012 7.092 13.637 1.00 89.56 174 LEU A CA 1
ATOM 1422 C C . LEU A 1 174 ? 1.808 6.869 14.548 1.00 89.56 174 LEU A C 1
ATOM 1424 O O . LEU A 1 174 ? 0.792 7.543 14.384 1.00 89.56 174 LEU A O 1
ATOM 1428 N N . ARG A 1 175 ? 1.941 5.968 15.521 1.00 90.50 175 ARG A N 1
ATOM 1429 C CA . ARG A 1 175 ? 0.911 5.684 16.514 1.00 90.50 175 ARG A CA 1
ATOM 1430 C C . ARG A 1 175 ? 0.545 6.934 17.313 1.00 90.50 175 ARG A C 1
ATOM 1432 O O . ARG A 1 175 ? -0.629 7.284 17.342 1.00 90.50 175 ARG A O 1
ATOM 1439 N N . ASP A 1 176 ? 1.525 7.651 17.860 1.00 91.00 176 ASP A N 1
ATOM 1440 C CA . ASP A 1 176 ? 1.291 8.860 18.663 1.00 91.00 176 ASP A CA 1
ATOM 1441 C C . ASP A 1 176 ? 0.512 9.931 17.881 1.00 91.00 176 ASP A C 1
ATOM 1443 O O . ASP A 1 176 ? -0.376 10.592 18.419 1.00 91.00 176 ASP A O 1
ATOM 1447 N N . LYS A 1 177 ? 0.808 10.090 16.583 1.00 89.19 177 LYS A N 1
ATOM 1448 C CA . LYS A 1 177 ? 0.080 11.021 15.704 1.00 89.19 177 LYS A CA 1
ATOM 1449 C C . LYS A 1 177 ? -1.386 10.634 15.532 1.00 89.19 177 LYS A C 1
ATOM 1451 O O . LYS A 1 177 ? -2.246 11.505 15.526 1.00 89.19 177 LYS A O 1
ATOM 1456 N N . ILE A 1 178 ? -1.660 9.346 15.358 1.00 90.50 178 ILE A N 1
ATOM 1457 C CA . ILE A 1 178 ? -3.022 8.842 15.174 1.00 90.50 178 ILE A CA 1
ATOM 1458 C C . ILE A 1 178 ? -3.806 8.921 16.486 1.00 90.50 178 ILE A C 1
ATOM 1460 O O . ILE A 1 178 ? -4.945 9.378 16.490 1.00 90.50 178 ILE A O 1
ATOM 1464 N N . GLU A 1 179 ? -3.191 8.538 17.606 1.00 91.00 179 GLU A N 1
ATOM 1465 C CA . GLU A 1 179 ? -3.799 8.655 18.934 1.00 91.00 179 GLU A CA 1
ATOM 1466 C C . GLU A 1 179 ? -4.140 10.117 19.275 1.00 91.00 179 GLU A C 1
ATOM 1468 O O . GLU A 1 179 ? -5.195 10.392 19.853 1.00 91.00 179 GLU A O 1
ATOM 1473 N N . ALA A 1 180 ? -3.300 11.071 18.858 1.00 89.75 180 ALA A N 1
ATOM 1474 C CA . ALA A 1 180 ? -3.599 12.495 18.985 1.00 89.75 180 ALA A CA 1
ATOM 1475 C C . ALA A 1 180 ? -4.832 12.920 18.166 1.00 89.75 180 ALA A C 1
ATOM 1477 O O . ALA A 1 180 ? -5.609 13.746 18.647 1.00 89.75 180 ALA A O 1
ATOM 1478 N N . ASP A 1 181 ? -5.046 12.336 16.979 1.00 89.50 181 ASP A N 1
ATOM 1479 C CA . ASP A 1 181 ? -6.224 12.617 16.147 1.00 89.50 181 ASP A CA 1
ATOM 1480 C C . ASP A 1 181 ? -7.517 11.989 16.706 1.00 89.50 181 ASP A C 1
ATOM 1482 O O . ASP A 1 181 ? -8.620 12.484 16.468 1.00 89.50 181 ASP A O 1
ATOM 1486 N N . PHE A 1 182 ? -7.405 10.931 17.509 1.00 88.94 182 PHE A N 1
ATOM 1487 C CA . PHE A 1 182 ? -8.546 10.270 18.150 1.00 88.94 182 PHE A CA 1
ATOM 1488 C C . PHE A 1 182 ? -9.128 11.063 19.326 1.00 88.94 182 PHE A C 1
ATOM 1490 O O . PHE A 1 182 ? -10.344 11.061 19.552 1.00 88.94 182 PHE A O 1
ATOM 1497 N N . ALA A 1 183 ? -8.271 11.750 20.083 1.00 87.50 183 ALA A N 1
ATOM 1498 C CA . ALA A 1 183 ? -8.648 12.384 21.343 1.00 87.50 183 ALA A CA 1
ATOM 1499 C C . ALA A 1 183 ? -9.805 13.407 21.234 1.00 87.50 183 ALA A C 1
ATOM 1501 O O . ALA A 1 183 ? -10.694 13.361 22.092 1.00 87.50 183 ALA A O 1
ATOM 1502 N N . PRO A 1 184 ? -9.873 14.298 20.220 1.00 87.50 184 PRO A N 1
ATOM 1503 C CA . PRO A 1 184 ? -10.947 15.289 20.121 1.00 87.50 184 PRO A CA 1
ATOM 1504 C C . PRO A 1 184 ? -12.332 14.673 19.926 1.00 87.50 184 PRO A C 1
ATOM 1506 O O . PRO A 1 184 ? -13.302 15.141 20.524 1.00 87.50 184 PRO A O 1
ATOM 1509 N N . LEU A 1 185 ? -12.429 13.600 19.136 1.00 84.56 185 LEU A N 1
ATOM 1510 C CA . LEU A 1 185 ? -13.704 12.932 18.890 1.00 84.56 185 LEU A CA 1
ATOM 1511 C C . LEU A 1 185 ? -14.208 12.222 20.152 1.00 84.56 185 LEU A C 1
ATOM 1513 O O . LEU A 1 185 ? -15.383 12.340 20.496 1.00 84.56 185 LEU A O 1
ATOM 1517 N N . ILE A 1 186 ? -13.316 11.548 20.885 1.00 85.81 186 ILE A N 1
ATOM 1518 C CA . ILE A 1 186 ? -13.655 10.917 22.168 1.00 85.81 186 ILE A CA 1
ATOM 1519 C C . ILE A 1 186 ? -14.093 11.982 23.182 1.00 85.81 186 ILE A C 1
ATOM 1521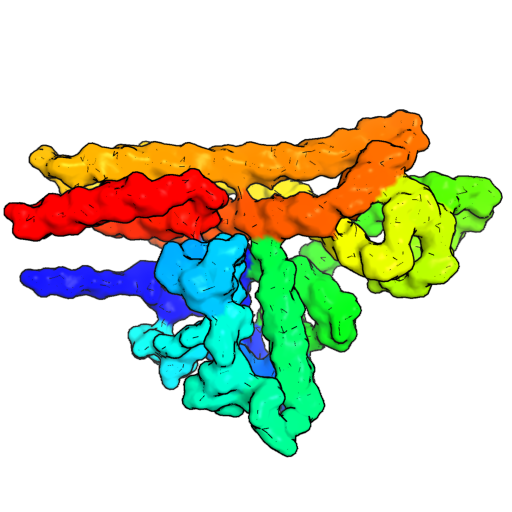 O O . ILE A 1 186 ? -15.107 11.819 23.858 1.00 85.81 186 ILE A O 1
ATOM 1525 N N . ALA A 1 187 ? -13.378 13.105 23.269 1.00 84.06 187 ALA A N 1
ATOM 1526 C CA . ALA A 1 187 ? -13.744 14.189 24.177 1.00 84.06 187 ALA A CA 1
ATOM 1527 C C . ALA A 1 187 ? -15.153 14.748 23.893 1.00 84.06 187 ALA A C 1
ATOM 1529 O O . ALA A 1 187 ? -15.879 15.060 24.836 1.00 84.06 187 ALA A O 1
ATOM 1530 N N . GLN A 1 188 ? -15.556 14.838 22.619 1.00 83.00 188 GLN A N 1
ATOM 1531 C CA . GLN A 1 188 ? -16.902 15.275 22.233 1.00 83.00 188 GLN A CA 1
ATOM 1532 C C . GLN A 1 188 ? -17.973 14.200 22.455 1.00 83.00 188 GLN A C 1
ATOM 1534 O O . GLN A 1 188 ? -19.022 14.500 23.022 1.00 83.00 188 GLN A O 1
ATOM 1539 N N . ALA A 1 189 ? -17.723 12.951 22.052 1.00 83.69 189 ALA A N 1
ATOM 1540 C CA . ALA A 1 189 ? -18.697 11.861 22.163 1.00 83.69 189 ALA A CA 1
ATOM 1541 C C . ALA A 1 189 ? -19.079 11.544 23.617 1.00 83.69 189 ALA A C 1
ATOM 1543 O O . ALA A 1 189 ? -20.207 11.144 23.905 1.00 83.69 189 ALA A O 1
ATOM 1544 N N . PHE A 1 190 ? -18.144 11.753 24.542 1.00 82.50 190 PHE A N 1
ATOM 1545 C CA . PHE A 1 190 ? -18.343 11.521 25.968 1.00 82.50 190 PHE A CA 1
ATOM 1546 C C . PHE A 1 190 ? -18.474 12.836 26.763 1.00 82.50 190 PHE A C 1
ATOM 1548 O O . PHE A 1 190 ? -18.378 12.840 27.995 1.00 82.50 190 PHE A O 1
ATOM 1555 N N . ALA A 1 191 ? -18.713 13.966 26.083 1.00 77.44 191 ALA A N 1
ATOM 1556 C CA . ALA A 1 191 ? -18.911 15.260 26.725 1.00 77.44 191 ALA A CA 1
ATOM 1557 C C . ALA A 1 191 ? -20.020 15.176 27.792 1.00 77.44 191 ALA A C 1
ATOM 1559 O O . ALA A 1 191 ? -21.132 14.723 27.535 1.00 77.44 191 ALA A O 1
ATOM 1560 N N . GLY A 1 192 ? -19.701 15.595 29.020 1.00 71.06 192 GLY A N 1
ATOM 1561 C CA . GLY A 1 192 ? -20.586 15.455 30.186 1.00 71.06 192 GLY A CA 1
ATOM 1562 C C . GLY A 1 192 ? -20.242 14.281 31.111 1.00 71.06 192 GLY A C 1
ATOM 1563 O O . GLY A 1 192 ? -20.724 14.247 32.243 1.00 71.06 192 GLY A O 1
ATOM 1564 N N . MET A 1 193 ? -19.352 13.373 30.700 1.00 75.25 193 MET A N 1
ATOM 1565 C CA . MET A 1 193 ? -18.720 12.388 31.584 1.00 75.25 193 MET A CA 1
ATOM 1566 C C . MET A 1 193 ? -17.377 12.927 32.100 1.00 75.25 193 MET A C 1
ATOM 1568 O O . MET A 1 193 ? -16.661 13.643 31.398 1.00 75.25 193 MET A O 1
ATOM 1572 N N . LYS A 1 194 ? -16.993 12.595 33.341 1.00 69.62 194 LYS A N 1
ATOM 1573 C CA . LYS A 1 194 ? -15.653 12.922 33.864 1.00 69.62 194 LYS A CA 1
ATOM 1574 C C . LYS A 1 194 ? -14.613 11.989 33.231 1.00 69.62 194 LYS A C 1
ATOM 1576 O O . LYS A 1 194 ? -14.191 11.033 33.869 1.00 69.62 194 LYS A O 1
ATOM 1581 N N . LEU A 1 195 ? -14.196 12.278 31.995 1.00 65.62 195 LEU A N 1
ATOM 1582 C CA . LEU A 1 195 ? -13.229 11.441 31.271 1.00 65.62 195 LEU A CA 1
ATOM 1583 C C . LEU A 1 195 ? -11.822 11.438 31.864 1.00 65.62 195 LEU A C 1
ATOM 1585 O O . LEU A 1 195 ? -11.122 10.470 31.622 1.00 65.62 195 LEU A O 1
ATOM 1589 N N . GLY A 1 196 ? -11.410 12.458 32.632 1.00 66.94 196 GLY A N 1
ATOM 1590 C CA . GLY A 1 196 ? -10.157 12.498 33.412 1.00 66.94 196 GLY A CA 1
ATOM 1591 C C . GLY A 1 196 ? -9.003 11.620 32.888 1.00 66.94 196 GLY A C 1
ATOM 1592 O O . GLY A 1 196 ? -8.661 11.656 31.711 1.00 66.94 196 GLY A O 1
ATOM 1593 N N . GLY A 1 197 ? -8.414 10.790 33.755 1.00 67.81 197 GLY A N 1
ATOM 1594 C CA . GLY A 1 197 ? -7.377 9.815 33.376 1.00 67.81 197 GLY A CA 1
ATOM 1595 C C . GLY A 1 197 ? -7.860 8.624 32.528 1.00 67.81 197 GLY A C 1
ATOM 1596 O O . GLY A 1 197 ? -7.077 7.713 32.292 1.00 67.81 197 GLY A O 1
ATOM 1597 N N . GLN A 1 198 ? -9.126 8.599 32.095 1.00 79.12 198 GLN A N 1
ATOM 1598 C CA . GLN A 1 198 ? -9.718 7.543 31.263 1.00 79.12 198 GLN A CA 1
ATOM 1599 C C . GLN A 1 198 ? -9.653 7.857 29.760 1.00 79.12 198 GLN A C 1
ATOM 1601 O O . GLN A 1 198 ? -9.825 6.942 28.960 1.00 79.12 198 GLN A O 1
ATOM 1606 N N . LEU A 1 199 ? -9.370 9.104 29.351 1.00 82.94 199 LEU A N 1
ATOM 1607 C CA . LEU A 1 199 ? -9.247 9.468 27.929 1.00 82.94 199 LEU A CA 1
ATOM 1608 C C . LEU A 1 199 ? -8.223 8.586 27.200 1.00 82.94 199 LEU A C 1
ATOM 1610 O O . LEU A 1 199 ? -8.508 8.086 26.118 1.00 82.94 199 LEU A O 1
ATOM 1614 N N . SER A 1 200 ? -7.066 8.334 27.816 1.00 84.19 200 SER A N 1
ATOM 1615 C CA . SER A 1 200 ? -6.034 7.448 27.260 1.00 84.19 200 SER A CA 1
ATOM 1616 C C . SER A 1 200 ? -6.513 6.001 27.115 1.00 84.19 200 SER A C 1
ATOM 1618 O O . SER A 1 200 ? -6.161 5.332 26.147 1.00 84.19 200 SER A O 1
ATOM 1620 N N . ALA A 1 201 ? -7.353 5.519 28.035 1.00 85.88 201 ALA A N 1
ATOM 1621 C CA . ALA A 1 201 ? -7.949 4.190 27.942 1.00 85.88 201 ALA A CA 1
ATOM 1622 C C . ALA A 1 201 ? -8.952 4.102 26.780 1.00 85.88 201 ALA A C 1
ATOM 1624 O O . ALA A 1 201 ? -8.935 3.119 26.044 1.00 85.88 201 ALA A O 1
ATOM 1625 N N . PHE A 1 202 ? -9.777 5.134 26.570 1.00 86.81 202 PHE A N 1
ATOM 1626 C CA . PHE A 1 202 ? -10.685 5.195 25.420 1.00 86.81 202 PHE A CA 1
ATOM 1627 C C . PHE A 1 202 ? -9.936 5.326 24.092 1.00 86.81 202 PHE A C 1
ATOM 1629 O O . PHE A 1 202 ? -10.311 4.661 23.134 1.00 86.81 202 PHE A O 1
ATOM 1636 N N . VAL A 1 203 ? -8.861 6.120 24.033 1.00 88.19 203 VAL A N 1
ATOM 1637 C CA . VAL A 1 203 ? -7.999 6.221 22.841 1.00 88.19 203 VAL A CA 1
ATOM 1638 C C . VAL A 1 203 ? -7.394 4.861 22.502 1.00 88.19 203 VAL A C 1
ATOM 1640 O O . VAL A 1 203 ? -7.426 4.456 21.344 1.00 88.19 203 VAL A O 1
ATOM 1643 N N . ARG A 1 204 ? -6.907 4.122 23.507 1.00 86.75 204 ARG A N 1
ATOM 1644 C CA . ARG A 1 204 ? -6.361 2.775 23.313 1.00 86.75 204 ARG A CA 1
ATOM 1645 C C . ARG A 1 204 ? -7.417 1.785 22.821 1.00 86.75 204 ARG A C 1
ATOM 1647 O O . ARG A 1 204 ? -7.173 1.087 21.850 1.00 86.75 204 ARG A O 1
ATOM 1654 N N . LYS A 1 205 ? -8.604 1.768 23.429 1.00 88.50 205 LYS A N 1
ATOM 1655 C CA . LYS A 1 205 ? -9.711 0.912 22.972 1.00 88.50 205 LYS A CA 1
ATOM 1656 C C . LYS A 1 205 ? -10.171 1.263 21.558 1.00 88.50 205 LYS A C 1
ATOM 1658 O O . LYS A 1 205 ? -10.426 0.376 20.754 1.00 88.50 205 LYS A O 1
ATOM 1663 N N . LEU A 1 206 ? -10.235 2.557 21.235 1.00 88.69 206 LEU A N 1
ATOM 1664 C CA . LEU A 1 206 ? -10.542 3.019 19.885 1.00 88.69 206 LEU A CA 1
ATO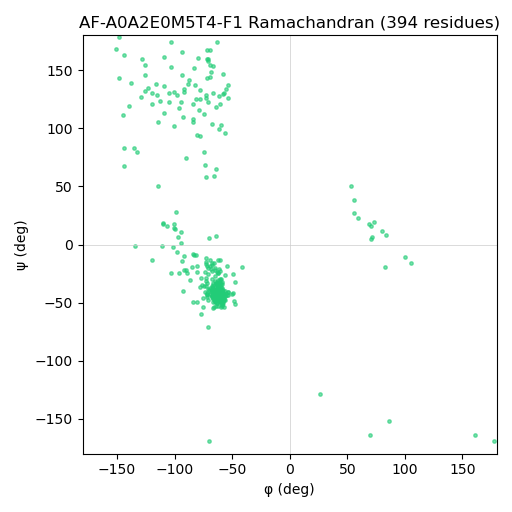M 1665 C C . LEU A 1 206 ? -9.474 2.570 18.894 1.00 88.69 206 LEU A C 1
ATOM 1667 O O . LEU A 1 206 ? -9.807 2.172 17.788 1.00 88.69 206 LEU A O 1
ATOM 1671 N N . TRP A 1 207 ? -8.202 2.609 19.289 1.00 89.94 207 TRP A N 1
ATOM 1672 C CA . TRP A 1 207 ? -7.124 2.042 18.499 1.00 89.94 207 TRP A CA 1
ATOM 1673 C C . TRP A 1 207 ? -7.338 0.546 18.287 1.00 89.94 207 TRP A C 1
ATOM 1675 O O . TRP A 1 207 ? -7.392 0.118 17.145 1.00 89.94 207 TRP A O 1
ATOM 1685 N N . ASP A 1 208 ? -7.534 -0.260 19.318 1.00 87.38 208 ASP A N 1
ATOM 1686 C CA . ASP A 1 208 ? -7.705 -1.705 19.120 1.00 87.38 208 ASP A CA 1
ATOM 1687 C C . ASP A 1 208 ? -8.999 -2.055 18.349 1.00 87.38 208 ASP A C 1
ATOM 1689 O O . ASP A 1 208 ? -9.100 -3.131 17.768 1.00 87.38 208 ASP A O 1
ATOM 1693 N N . ALA A 1 209 ? -9.939 -1.104 18.238 1.00 85.19 209 ALA A N 1
ATOM 1694 C CA . ALA A 1 209 ? -11.262 -1.277 17.634 1.00 85.19 209 ALA A CA 1
ATOM 1695 C C . ALA A 1 209 ? -12.062 -2.421 18.285 1.00 85.19 209 ALA A C 1
ATOM 1697 O O . ALA A 1 209 ? -12.944 -3.023 17.672 1.00 85.19 209 ALA A O 1
ATOM 1698 N N . GLU A 1 210 ? -11.756 -2.688 19.552 1.00 80.12 210 GLU A N 1
ATOM 1699 C CA . GLU A 1 210 ? -12.395 -3.692 20.392 1.00 80.12 210 GLU A CA 1
ATOM 1700 C C . GLU A 1 210 ? -13.534 -3.070 21.211 1.00 80.12 210 GLU A C 1
ATOM 1702 O O . GLU A 1 210 ? -13.664 -1.847 21.326 1.00 80.12 210 GLU A O 1
ATOM 1707 N N . ASP A 1 211 ? -14.380 -3.928 21.785 1.00 80.12 211 ASP A N 1
ATOM 1708 C CA . ASP A 1 211 ? -15.439 -3.535 22.718 1.00 80.12 211 ASP A CA 1
ATOM 1709 C C . ASP A 1 211 ? -16.381 -2.438 22.185 1.00 80.12 211 ASP A C 1
ATOM 1711 O O . ASP A 1 211 ? -16.695 -1.466 22.877 1.00 80.12 211 ASP A O 1
ATOM 1715 N N . ALA A 1 212 ? -16.909 -2.617 20.967 1.00 81.00 212 ALA A N 1
ATOM 1716 C CA . ALA A 1 212 ? -17.859 -1.690 20.330 1.00 81.00 212 ALA A CA 1
ATOM 1717 C C . ALA A 1 212 ? -19.027 -1.272 21.257 1.00 81.00 212 ALA A C 1
ATOM 1719 O O . ALA A 1 212 ? -19.476 -0.125 21.238 1.00 81.00 212 ALA A O 1
ATOM 1720 N N . LYS A 1 213 ? -19.458 -2.175 22.150 1.00 81.88 213 LYS A N 1
ATOM 1721 C CA . LYS A 1 213 ? -20.494 -1.935 23.171 1.00 81.88 213 LYS A CA 1
ATOM 1722 C C . LYS A 1 213 ? -20.121 -0.851 24.185 1.00 81.88 213 LYS A C 1
ATOM 1724 O O . LYS A 1 213 ? -20.994 -0.127 24.659 1.00 81.88 213 LYS A O 1
ATOM 1729 N N . GLU A 1 214 ? -18.844 -0.721 24.526 1.00 81.44 214 GLU A N 1
ATOM 1730 C CA . GLU A 1 214 ? -18.350 0.346 25.401 1.00 81.44 214 GLU A CA 1
ATOM 1731 C C . GLU A 1 214 ? -18.155 1.670 24.650 1.00 81.44 214 GLU A C 1
ATOM 1733 O O . GLU A 1 214 ? -18.147 2.742 25.257 1.00 81.44 214 GLU A O 1
ATOM 1738 N N . MET A 1 215 ? -18.079 1.603 23.318 1.00 83.69 215 MET A N 1
ATOM 1739 C CA . MET A 1 215 ? -17.955 2.744 22.412 1.00 83.69 215 MET A CA 1
ATOM 1740 C C . MET A 1 215 ? -19.296 3.232 21.857 1.00 83.69 215 MET A C 1
ATOM 1742 O O . MET A 1 215 ? -19.312 4.095 20.985 1.00 83.69 215 MET A O 1
ATOM 1746 N N . VAL A 1 216 ? -20.437 2.764 22.377 1.00 83.94 216 VAL A N 1
ATOM 1747 C CA . VAL A 1 216 ? -21.776 3.164 21.896 1.00 83.94 216 VAL A CA 1
ATOM 1748 C C . VAL A 1 216 ? -21.971 4.687 21.794 1.00 83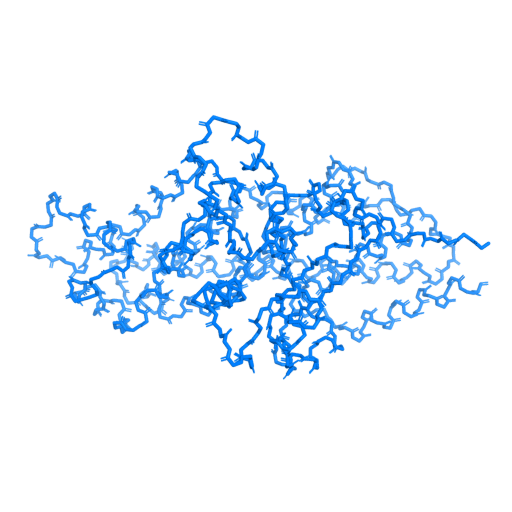.94 216 VAL A C 1
ATOM 1750 O O . VAL A 1 216 ? -22.535 5.126 20.788 1.00 83.94 216 VAL A O 1
ATOM 1753 N N . PRO A 1 217 ? -21.533 5.526 22.760 1.00 84.88 217 PRO A N 1
ATOM 1754 C CA . PRO A 1 217 ? -21.615 6.980 22.605 1.00 84.88 217 PRO A CA 1
ATOM 1755 C C . PRO A 1 217 ? -20.860 7.483 21.369 1.00 84.88 217 PRO A C 1
ATOM 1757 O O . PRO A 1 217 ? -21.398 8.271 20.597 1.00 84.88 217 PRO A O 1
ATOM 1760 N N . LEU A 1 218 ? -19.657 6.955 21.136 1.00 84.94 218 LEU A N 1
ATOM 1761 C CA . LEU A 1 218 ? -18.813 7.288 19.995 1.00 84.94 218 LEU A CA 1
ATOM 1762 C C . LEU A 1 218 ? -19.412 6.804 18.668 1.00 84.94 218 LEU A C 1
ATOM 1764 O O . LEU A 1 218 ? -19.481 7.586 17.724 1.00 84.94 218 LEU A O 1
ATOM 1768 N N . LEU A 1 219 ? -19.917 5.569 18.609 1.00 85.31 219 LEU A N 1
ATOM 1769 C CA . LEU A 1 219 ? -20.593 5.015 17.428 1.00 85.31 219 LEU A CA 1
ATOM 1770 C C . LEU A 1 219 ? -21.800 5.857 17.013 1.00 85.31 219 LEU A C 1
ATOM 1772 O O . LEU A 1 219 ? -21.979 6.154 15.833 1.00 85.31 219 LEU A O 1
ATOM 1776 N N . LYS A 1 220 ? -22.603 6.297 17.991 1.00 84.56 220 LYS A N 1
ATOM 1777 C CA . LYS A 1 220 ? -23.744 7.189 17.749 1.00 84.56 220 LYS A CA 1
ATOM 1778 C C . LYS A 1 220 ? -23.304 8.540 17.207 1.00 84.56 220 LYS A C 1
ATOM 1780 O O . LYS A 1 220 ? -23.937 9.039 16.281 1.00 84.56 220 LYS A O 1
ATOM 1785 N N . THR A 1 221 ? -22.239 9.117 17.763 1.00 83.19 221 THR A N 1
ATOM 1786 C CA . THR A 1 221 ? -21.662 10.361 17.245 1.00 83.19 221 THR A CA 1
ATOM 1787 C C . THR A 1 221 ? -21.185 10.175 15.807 1.00 83.19 221 THR A C 1
ATOM 1789 O O . THR A 1 221 ? -21.564 10.978 14.966 1.00 83.19 221 THR A O 1
ATOM 1792 N N . MET A 1 222 ? -20.445 9.097 15.520 1.00 81.00 222 MET A N 1
ATOM 1793 C CA . MET A 1 222 ? -19.892 8.780 14.196 1.00 81.00 222 MET A CA 1
ATOM 1794 C C . MET A 1 222 ? -20.937 8.315 13.171 1.00 81.00 222 MET A C 1
ATOM 1796 O O . MET A 1 222 ? -20.628 8.287 11.984 1.00 81.00 222 MET A O 1
ATOM 1800 N N . GLN A 1 223 ? -22.150 7.947 13.602 1.00 85.25 223 GLN A N 1
ATOM 1801 C CA . GLN A 1 223 ? -23.175 7.291 12.774 1.00 85.25 223 GLN A CA 1
ATOM 1802 C C . GLN A 1 223 ? -22.676 5.992 12.115 1.00 85.25 223 GLN A C 1
ATOM 1804 O O . GLN A 1 223 ? -23.016 5.684 10.975 1.00 85.25 223 GLN A O 1
ATOM 1809 N N . VAL A 1 224 ? -21.868 5.225 12.848 1.00 86.12 224 VAL A N 1
ATOM 1810 C CA . VAL A 1 224 ? -21.264 3.966 12.389 1.00 86.12 224 VAL A CA 1
ATOM 1811 C C . VAL A 1 224 ? -21.927 2.805 13.124 1.00 86.12 224 VAL A C 1
ATOM 1813 O O . VAL A 1 224 ? -22.180 2.891 14.328 1.00 86.12 224 VAL A O 1
ATOM 1816 N N . SER A 1 225 ? -22.251 1.733 12.399 1.00 88.25 225 SER A N 1
ATOM 1817 C CA . SER A 1 225 ? -22.802 0.517 13.001 1.00 88.25 225 SER A CA 1
ATOM 1818 C C . SER A 1 225 ? -21.728 -0.222 13.815 1.00 88.25 225 SER A C 1
ATOM 1820 O O . SER A 1 225 ? -20.534 -0.023 13.606 1.00 88.25 225 SER A O 1
ATOM 1822 N N . GLU A 1 226 ? -22.122 -1.095 14.746 1.00 88.12 226 GLU A N 1
ATOM 1823 C CA . GLU A 1 226 ? -21.145 -1.941 15.458 1.00 88.12 226 GLU A CA 1
ATOM 1824 C C . GLU A 1 226 ? -20.361 -2.851 14.492 1.00 88.12 226 GLU A C 1
ATOM 1826 O O . GLU A 1 226 ? -19.196 -3.146 14.742 1.00 88.12 226 GLU A O 1
ATOM 1831 N N . GLU A 1 227 ? -20.983 -3.252 13.378 1.00 88.62 227 GLU A N 1
ATOM 1832 C CA . GLU A 1 227 ? -20.382 -4.093 12.337 1.00 88.62 227 GLU A CA 1
ATOM 1833 C C . GLU A 1 227 ? -19.332 -3.331 11.515 1.00 88.62 227 GLU A C 1
ATOM 1835 O O . GLU A 1 227 ? -18.246 -3.846 11.262 1.00 88.62 227 GLU A O 1
ATOM 1840 N N . ASP A 1 228 ? -19.615 -2.075 11.164 1.00 88.75 228 ASP A N 1
ATOM 1841 C CA . ASP A 1 228 ? -18.719 -1.240 10.356 1.00 88.75 228 ASP A CA 1
ATOM 1842 C C . ASP A 1 228 ? -17.591 -0.596 11.182 1.00 88.75 228 ASP A C 1
ATOM 1844 O O . ASP A 1 228 ? -16.679 0.027 10.623 1.00 88.75 228 ASP A O 1
ATOM 1848 N N . PHE A 1 229 ? -17.647 -0.698 12.514 1.00 89.00 229 PHE A N 1
ATOM 1849 C CA . PHE A 1 229 ? -16.729 -0.001 13.413 1.00 89.00 229 PHE A CA 1
ATOM 1850 C C . PHE A 1 229 ? -15.256 -0.356 13.169 1.00 89.00 229 PHE A C 1
ATOM 1852 O O . PHE A 1 229 ? -14.480 0.576 12.929 1.00 89.00 229 PHE A O 1
ATOM 1859 N N . PRO A 1 230 ? -14.844 -1.641 13.133 1.00 91.25 230 PRO A N 1
ATOM 1860 C CA . PRO A 1 230 ? -13.445 -1.988 12.893 1.00 91.25 230 PRO A CA 1
ATOM 1861 C C . PRO A 1 230 ? -12.929 -1.455 11.554 1.00 91.25 230 PRO A C 1
ATOM 1863 O O . PRO A 1 230 ? -11.853 -0.858 11.498 1.00 91.25 230 PRO A O 1
ATOM 1866 N N . GLU A 1 231 ? -13.713 -1.595 10.482 1.00 91.75 231 GLU A N 1
ATOM 1867 C CA . GLU A 1 231 ? -13.316 -1.130 9.149 1.00 91.75 231 GLU A CA 1
ATOM 1868 C C . GLU A 1 231 ? -13.216 0.400 9.072 1.00 91.75 231 GLU A C 1
ATOM 1870 O O . GLU A 1 231 ? -12.290 0.937 8.460 1.00 91.75 231 GLU A O 1
ATOM 1875 N N . THR A 1 232 ? -14.113 1.118 9.751 1.00 91.94 232 THR A N 1
ATOM 1876 C CA . THR A 1 232 ? -14.075 2.586 9.829 1.00 91.94 232 THR A CA 1
ATOM 1877 C C . THR A 1 232 ? -12.826 3.079 10.553 1.00 91.94 232 THR A C 1
ATOM 1879 O O . THR A 1 232 ? -12.141 3.992 10.082 1.00 91.94 232 THR A O 1
ATOM 1882 N N . ILE A 1 233 ? -12.493 2.461 11.689 1.00 92.19 233 ILE A N 1
ATOM 1883 C CA . ILE A 1 233 ? -11.295 2.814 12.451 1.00 92.19 233 ILE A CA 1
ATOM 1884 C C . ILE A 1 233 ? -10.035 2.494 11.658 1.00 92.19 233 ILE A C 1
ATOM 1886 O O . ILE A 1 233 ? -9.137 3.335 11.579 1.00 92.19 233 ILE A O 1
ATOM 1890 N N . PHE A 1 234 ? -9.972 1.326 11.022 1.00 94.12 234 PHE A N 1
ATOM 1891 C CA . PHE A 1 234 ? -8.853 0.963 10.163 1.00 94.12 234 PHE A CA 1
ATOM 1892 C C . PHE A 1 234 ? -8.647 1.978 9.031 1.00 94.12 234 PHE A C 1
ATOM 1894 O O . PHE A 1 234 ? -7.533 2.473 8.832 1.00 94.12 234 PHE A O 1
ATOM 1901 N N . ALA A 1 235 ? -9.723 2.347 8.329 1.00 94.12 235 ALA A N 1
ATOM 1902 C CA . ALA A 1 235 ? -9.669 3.347 7.272 1.00 94.12 235 ALA A CA 1
ATOM 1903 C C . ALA A 1 235 ? -9.161 4.697 7.803 1.00 94.12 235 ALA A C 1
ATOM 1905 O O . ALA A 1 235 ? -8.285 5.307 7.185 1.00 94.12 235 ALA A O 1
ATOM 1906 N N . TRP A 1 236 ? -9.636 5.144 8.971 1.00 93.44 236 TRP A N 1
ATOM 1907 C CA . TRP A 1 236 ? -9.181 6.392 9.587 1.00 93.44 236 TRP A CA 1
ATOM 1908 C C . TRP A 1 236 ? -7.687 6.365 9.940 1.00 93.44 236 TRP A C 1
ATOM 1910 O O . TRP A 1 236 ? -6.958 7.287 9.557 1.00 93.44 236 TRP A O 1
ATOM 1920 N N . LYS A 1 237 ? -7.190 5.288 10.565 1.00 94.25 237 LYS A N 1
ATOM 1921 C CA . LYS A 1 237 ? -5.742 5.100 10.794 1.00 94.25 237 LYS A CA 1
ATOM 1922 C C . LYS A 1 237 ? -4.959 5.224 9.492 1.00 94.25 237 LYS A C 1
ATOM 1924 O O . LYS A 1 237 ? -3.931 5.901 9.436 1.00 94.25 237 LYS A O 1
ATOM 1929 N N . GLY A 1 238 ? -5.480 4.610 8.433 1.00 93.81 238 GLY A N 1
ATOM 1930 C CA . GLY A 1 238 ? -4.914 4.672 7.098 1.00 93.81 238 GLY A CA 1
ATOM 1931 C C . GLY A 1 238 ? -4.852 6.086 6.514 1.00 93.81 238 GLY A C 1
ATOM 1932 O O . GLY A 1 238 ? -3.827 6.470 5.950 1.00 93.81 238 GLY A O 1
ATOM 1933 N N . PHE A 1 239 ? -5.894 6.900 6.701 1.00 93.81 239 PHE A N 1
ATOM 1934 C CA . PHE A 1 239 ? -5.902 8.310 6.295 1.00 93.81 239 PHE A CA 1
ATOM 1935 C C . PHE A 1 239 ? -4.818 9.128 6.994 1.00 93.81 239 PHE A C 1
ATOM 1937 O O . PHE A 1 239 ? -4.073 9.854 6.332 1.00 93.81 239 PHE A O 1
ATOM 1944 N N . VAL A 1 240 ? -4.700 9.001 8.317 1.00 92.50 240 VAL A N 1
ATOM 1945 C CA . VAL A 1 240 ? -3.691 9.732 9.097 1.00 92.50 240 VAL A CA 1
ATOM 1946 C C . VAL A 1 240 ? -2.278 9.289 8.708 1.00 92.50 240 VAL A C 1
ATOM 1948 O O . VAL A 1 240 ? -1.394 10.129 8.501 1.00 92.50 240 VAL A O 1
ATOM 1951 N N . TYR A 1 241 ? -2.071 7.981 8.520 1.00 92.69 241 TYR A N 1
ATOM 1952 C CA . TYR A 1 241 ? -0.815 7.431 8.015 1.00 92.69 241 TYR A CA 1
ATOM 1953 C C . TYR A 1 241 ? -0.448 8.023 6.647 1.00 92.69 241 TYR A C 1
ATOM 1955 O O . TYR A 1 241 ? 0.633 8.601 6.485 1.00 92.69 241 TYR A O 1
ATOM 1963 N N . TYR A 1 242 ? -1.357 7.955 5.672 1.00 93.12 242 TYR A N 1
ATOM 1964 C CA . TYR A 1 242 ? -1.108 8.465 4.326 1.00 93.12 242 TYR A CA 1
ATOM 1965 C C . TYR A 1 242 ? -0.949 9.982 4.274 1.00 93.12 242 TYR A C 1
ATOM 1967 O O . TYR A 1 242 ? -0.127 10.470 3.499 1.00 93.12 242 TYR A O 1
ATOM 1975 N N . LYS A 1 243 ? -1.640 10.737 5.132 1.00 92.25 243 LYS A N 1
ATOM 1976 C CA . LYS A 1 243 ? -1.396 12.172 5.309 1.00 92.25 243 LYS A CA 1
ATOM 1977 C C . LYS A 1 243 ? 0.046 12.436 5.745 1.00 92.25 243 LYS A C 1
ATOM 1979 O O . LYS A 1 243 ? 0.734 13.252 5.129 1.00 92.25 243 LYS A O 1
ATOM 1984 N N . SER A 1 244 ? 0.526 11.729 6.772 1.00 89.62 244 SER A N 1
ATOM 1985 C CA . SER A 1 244 ? 1.907 11.879 7.249 1.00 89.62 244 SER A CA 1
ATOM 1986 C C . SER A 1 244 ? 2.924 11.492 6.172 1.00 89.62 244 SER A C 1
ATOM 1988 O O . SER A 1 244 ? 3.946 12.163 6.029 1.00 89.62 244 SER A O 1
ATOM 1990 N N . LEU A 1 245 ? 2.649 10.428 5.415 1.00 88.38 245 LEU A N 1
ATOM 1991 C CA . LEU A 1 245 ? 3.504 9.961 4.326 1.00 88.38 245 LEU A CA 1
ATOM 1992 C C . LEU A 1 245 ? 3.553 10.963 3.166 1.00 88.38 245 LEU A C 1
ATOM 1994 O O . LEU A 1 245 ? 4.624 11.256 2.640 1.00 88.38 245 LEU A O 1
ATOM 1998 N N . MET A 1 246 ? 2.411 11.538 2.787 1.00 89.38 246 MET A N 1
ATOM 1999 C CA . MET A 1 246 ? 2.326 12.503 1.693 1.00 89.38 246 MET A CA 1
ATOM 2000 C C . MET A 1 246 ? 3.121 13.785 1.990 1.00 89.38 246 MET A C 1
ATOM 2002 O O . MET A 1 246 ? 3.737 14.354 1.085 1.00 89.38 246 MET A O 1
ATOM 2006 N N . GLY A 1 247 ? 3.176 14.203 3.260 1.00 83.69 247 GLY A N 1
ATOM 2007 C CA . GLY A 1 247 ? 3.958 15.362 3.699 1.00 83.69 247 GLY A CA 1
ATOM 2008 C C . GLY A 1 247 ? 5.465 15.250 3.419 1.00 83.69 247 GLY A C 1
ATOM 2009 O O . GLY A 1 247 ? 6.099 16.256 3.098 1.00 83.69 247 GLY A O 1
ATOM 2010 N N . SER A 1 248 ? 6.043 14.045 3.491 1.00 79.19 248 SER A N 1
ATOM 2011 C CA . SER A 1 248 ? 7.457 13.803 3.161 1.00 79.19 248 SER A CA 1
ATOM 2012 C C . SER A 1 248 ? 7.661 13.399 1.696 1.00 79.19 248 SER A C 1
ATOM 2014 O O . SER A 1 248 ? 8.591 13.883 1.051 1.00 79.19 248 SER A O 1
ATOM 2016 N N . PHE A 1 249 ? 6.767 12.573 1.149 1.00 87.00 249 PHE A N 1
ATOM 2017 C CA . PHE A 1 249 ? 6.869 11.995 -0.194 1.00 87.00 249 PHE A CA 1
ATOM 2018 C C . PHE A 1 249 ? 6.604 12.992 -1.335 1.00 87.00 249 PHE A C 1
ATOM 2020 O O . PHE A 1 249 ? 7.161 12.859 -2.427 1.00 87.00 249 PHE A O 1
ATOM 2027 N N . GLY A 1 250 ? 5.785 14.025 -1.109 1.00 88.50 250 GLY A N 1
ATOM 2028 C CA . GLY A 1 250 ? 5.330 14.911 -2.186 1.00 88.50 250 GLY A CA 1
ATOM 2029 C C . GLY A 1 250 ? 6.434 15.627 -2.954 1.00 88.50 250 GLY A C 1
ATOM 2030 O O . GLY A 1 250 ? 6.319 15.809 -4.164 1.00 88.50 250 GLY A O 1
ATOM 2031 N N . LYS A 1 251 ? 7.537 15.983 -2.287 1.00 90.56 251 LYS A N 1
ATOM 2032 C CA . LYS A 1 251 ? 8.678 16.631 -2.950 1.00 90.56 251 LYS A CA 1
ATOM 2033 C C . LYS A 1 251 ? 9.354 15.701 -3.952 1.00 90.56 251 LYS A C 1
ATOM 2035 O O . LYS A 1 251 ? 9.716 16.147 -5.035 1.00 90.56 251 LYS A O 1
ATOM 2040 N N . ASP A 1 252 ? 9.511 14.429 -3.607 1.00 93.19 252 ASP A N 1
ATOM 2041 C CA . ASP A 1 252 ? 10.152 13.447 -4.482 1.00 93.19 252 ASP A CA 1
ATOM 2042 C C . ASP A 1 252 ? 9.261 13.088 -5.669 1.00 93.19 252 ASP A C 1
ATOM 2044 O O . ASP A 1 252 ? 9.755 12.941 -6.784 1.00 93.19 252 ASP A O 1
ATOM 2048 N N . PHE A 1 253 ? 7.941 13.078 -5.476 1.00 94.31 253 PHE A N 1
ATOM 2049 C CA . PHE A 1 253 ? 7.001 12.954 -6.585 1.00 94.31 253 PHE A CA 1
ATOM 2050 C C . PHE A 1 253 ? 7.098 14.123 -7.580 1.00 94.31 253 PHE A C 1
ATOM 2052 O O . PHE A 1 253 ? 7.109 13.908 -8.791 1.00 94.31 253 PHE A O 1
ATOM 2059 N N . MET A 1 254 ? 7.222 15.363 -7.097 1.00 94.19 254 MET A N 1
ATOM 2060 C CA . MET A 1 254 ? 7.409 16.513 -7.991 1.00 94.19 254 MET A CA 1
ATOM 2061 C C . MET A 1 254 ? 8.733 16.419 -8.761 1.00 94.19 254 MET A C 1
ATOM 2063 O O . MET A 1 254 ? 8.740 16.607 -9.979 1.00 94.19 254 MET A O 1
ATOM 2067 N N . LYS A 1 255 ? 9.827 16.043 -8.082 1.00 95.44 255 LYS A N 1
ATOM 2068 C CA . LYS A 1 255 ? 11.125 15.794 -8.733 1.00 95.44 255 LYS A CA 1
ATOM 2069 C C . LYS A 1 255 ? 11.037 14.694 -9.790 1.00 95.44 255 LYS A C 1
ATOM 2071 O O . LYS A 1 255 ? 11.645 14.834 -10.842 1.00 95.44 255 LYS A O 1
ATOM 2076 N N . LEU A 1 256 ? 10.271 13.627 -9.543 1.00 95.94 256 LEU A N 1
ATOM 2077 C CA . LEU A 1 256 ? 10.020 12.583 -10.537 1.00 95.94 256 LEU A CA 1
ATOM 2078 C C . LEU A 1 256 ? 9.362 13.161 -11.791 1.00 95.94 256 LEU A C 1
ATOM 2080 O O . LEU A 1 256 ? 9.842 12.905 -12.889 1.00 95.94 256 LEU A O 1
ATOM 2084 N N . THR A 1 257 ? 8.275 13.927 -11.648 1.00 95.69 257 THR A N 1
ATOM 2085 C CA . THR A 1 257 ? 7.578 14.479 -12.823 1.00 95.69 257 THR A CA 1
ATOM 2086 C C . THR A 1 257 ? 8.490 15.382 -13.653 1.00 95.69 257 THR A C 1
ATOM 2088 O O . THR A 1 257 ? 8.499 15.276 -14.874 1.00 95.69 257 THR A O 1
ATOM 2091 N N . GLU A 1 258 ? 9.328 16.187 -12.996 1.00 95.75 258 GLU A N 1
ATOM 2092 C CA . GLU A 1 258 ? 10.331 17.024 -13.659 1.00 95.75 258 GLU A CA 1
ATOM 2093 C C . GLU A 1 258 ? 11.443 16.192 -14.323 1.00 95.75 258 GLU A C 1
ATOM 2095 O O . GLU A 1 258 ? 11.874 16.503 -15.433 1.00 95.75 258 GLU A O 1
ATOM 2100 N N . ALA A 1 259 ? 11.901 15.119 -13.672 1.00 95.94 259 ALA A N 1
ATOM 2101 C CA . ALA A 1 259 ? 12.918 14.223 -14.217 1.00 95.94 259 ALA A CA 1
ATOM 2102 C C . ALA A 1 259 ? 12.416 13.468 -15.455 1.00 95.94 259 ALA A C 1
ATOM 2104 O O . ALA A 1 259 ? 13.166 13.327 -16.418 1.00 95.94 259 ALA A O 1
ATOM 2105 N N . ILE A 1 260 ? 11.149 13.036 -15.459 1.00 95.38 260 ILE A N 1
ATOM 2106 C CA . ILE A 1 260 ? 10.507 12.428 -16.631 1.00 95.38 260 ILE A CA 1
ATOM 2107 C C . ILE A 1 260 ? 10.450 13.439 -17.777 1.00 95.38 260 ILE A C 1
ATOM 2109 O O . ILE A 1 260 ? 10.815 13.088 -18.892 1.00 95.38 260 ILE A O 1
ATOM 2113 N N . GLU A 1 261 ? 10.027 14.682 -17.523 1.00 94.19 261 GLU A N 1
ATOM 2114 C CA . GLU A 1 261 ? 9.946 15.740 -18.547 1.00 94.19 261 GLU A CA 1
ATOM 2115 C C . GLU A 1 261 ? 11.305 16.090 -19.159 1.00 94.19 261 GLU A C 1
ATOM 2117 O O . GLU A 1 261 ? 11.402 16.348 -20.356 1.00 94.19 261 GLU A O 1
ATOM 2122 N N . LYS A 1 262 ? 12.360 16.105 -18.339 1.00 93.62 262 LYS A N 1
ATOM 2123 C CA . LYS A 1 262 ? 13.711 16.526 -18.737 1.00 93.62 262 LYS A CA 1
ATOM 2124 C C . LYS A 1 262 ? 14.634 15.368 -19.117 1.00 93.62 262 LYS A C 1
ATOM 2126 O O . LYS A 1 262 ? 15.830 15.600 -19.307 1.00 93.62 262 LYS A O 1
ATOM 2131 N N . ALA A 1 263 ? 14.117 14.143 -19.180 1.00 93.38 263 ALA A N 1
ATOM 2132 C CA . ALA A 1 263 ? 14.901 12.969 -19.534 1.00 93.38 263 ALA A CA 1
ATOM 2133 C C . ALA A 1 263 ? 15.529 13.150 -20.924 1.00 93.38 263 ALA A C 1
ATOM 2135 O O . ALA A 1 263 ? 14.845 13.500 -21.886 1.00 93.38 263 ALA A O 1
ATOM 2136 N N . ASN A 1 264 ? 16.836 12.910 -21.032 1.00 91.69 264 ASN A N 1
ATOM 2137 C CA . ASN A 1 264 ? 17.518 12.923 -22.315 1.00 91.69 264 ASN A CA 1
ATOM 2138 C C . ASN A 1 264 ? 17.348 11.553 -22.976 1.00 91.69 264 ASN A C 1
ATOM 2140 O O . ASN A 1 264 ? 17.954 10.561 -22.562 1.00 91.69 264 ASN A O 1
ATOM 2144 N N . ILE A 1 265 ? 16.484 11.495 -23.986 1.00 91.94 265 ILE A N 1
ATOM 2145 C CA . ILE A 1 265 ? 16.142 10.248 -24.666 1.00 91.94 265 ILE A CA 1
ATOM 2146 C C . ILE A 1 265 ? 17.060 10.083 -25.876 1.00 91.94 265 ILE A C 1
ATOM 2148 O O . ILE A 1 265 ? 16.981 10.808 -26.868 1.00 91.94 265 ILE A O 1
ATOM 2152 N N . THR A 1 266 ? 17.959 9.114 -25.777 1.00 89.31 266 THR A N 1
ATOM 2153 C CA . THR A 1 266 ? 18.910 8.757 -26.830 1.00 89.31 266 THR A CA 1
ATOM 2154 C C . THR A 1 266 ? 18.262 7.818 -27.852 1.00 89.31 266 THR A C 1
ATOM 2156 O O . THR A 1 266 ? 17.332 7.080 -27.533 1.00 89.31 266 THR A O 1
ATOM 2159 N N . GLY A 1 267 ? 18.725 7.853 -29.105 1.00 83.25 267 GLY A N 1
ATOM 2160 C CA . GLY A 1 267 ? 18.174 7.005 -30.175 1.00 83.25 267 GLY A CA 1
ATOM 2161 C C . GLY A 1 267 ? 16.911 7.550 -30.857 1.00 83.25 267 GLY A C 1
ATOM 2162 O O . GLY A 1 267 ? 16.334 6.867 -31.700 1.00 83.25 267 GLY A O 1
ATOM 2163 N N . LEU A 1 268 ? 16.510 8.791 -30.554 1.00 77.69 268 LEU A N 1
ATOM 2164 C CA . LEU A 1 268 ? 15.481 9.547 -31.278 1.00 77.69 268 LEU A CA 1
ATOM 2165 C C . LEU A 1 268 ? 16.013 10.035 -32.644 1.00 77.69 268 LEU A C 1
ATOM 2167 O O . LEU A 1 268 ? 16.251 11.223 -32.838 1.00 77.69 268 LEU A O 1
ATOM 2171 N N . GLY A 1 269 ? 16.268 9.135 -33.595 1.00 68.94 269 GLY A N 1
ATOM 2172 C CA . GLY A 1 269 ? 16.455 9.546 -34.998 1.00 68.94 269 GLY A CA 1
ATOM 2173 C C . GLY A 1 269 ? 15.173 10.173 -35.575 1.00 68.94 269 GLY A C 1
ATOM 2174 O O . GLY A 1 269 ? 14.134 10.135 -34.917 1.00 68.94 269 GLY A O 1
ATOM 2175 N N . GLU A 1 270 ? 15.212 10.708 -36.806 1.00 58.75 270 GLU A N 1
ATOM 2176 C CA . GLU A 1 270 ? 14.032 11.186 -37.568 1.00 58.75 270 GLU A CA 1
ATOM 2177 C C . GLU A 1 270 ? 13.064 10.027 -37.906 1.00 58.75 270 GLU A C 1
ATOM 2179 O O . GLU A 1 270 ? 12.891 9.620 -39.051 1.00 58.75 270 GLU A O 1
ATOM 2184 N N . CYS A 1 271 ? 12.465 9.436 -36.877 1.00 62.22 271 CYS A N 1
ATOM 2185 C CA . CYS A 1 271 ? 11.703 8.199 -36.913 1.00 62.22 271 CYS A CA 1
ATOM 2186 C C . CYS A 1 271 ? 10.307 8.448 -36.313 1.00 62.22 271 CYS A C 1
ATOM 2188 O O . CYS A 1 271 ? 10.189 9.202 -35.340 1.00 62.22 271 CYS A O 1
ATOM 2190 N N . PRO A 1 272 ? 9.244 7.786 -36.817 1.00 71.12 272 PRO A N 1
ATOM 2191 C CA . PRO A 1 272 ? 7.898 7.840 -36.233 1.00 71.12 272 PRO A CA 1
ATOM 2192 C C . PRO A 1 272 ? 7.863 7.592 -34.715 1.00 71.12 272 PRO A C 1
ATOM 2194 O O . PRO A 1 272 ? 6.980 8.105 -34.024 1.00 71.12 272 PRO A O 1
ATOM 2197 N N . ILE A 1 273 ? 8.863 6.878 -34.179 1.00 81.00 273 ILE A N 1
ATOM 2198 C CA . ILE A 1 273 ? 9.008 6.577 -32.752 1.00 81.00 273 ILE A CA 1
ATOM 2199 C C . ILE A 1 273 ? 9.124 7.827 -31.869 1.00 81.00 273 ILE A C 1
ATOM 2201 O O . ILE A 1 273 ? 8.648 7.802 -30.738 1.00 81.00 273 ILE A O 1
ATOM 2205 N N . ALA A 1 274 ? 9.678 8.938 -32.371 1.00 83.94 274 ALA A N 1
ATOM 2206 C CA . ALA A 1 274 ? 9.801 10.165 -31.584 1.00 83.94 274 ALA A CA 1
ATOM 2207 C C . ALA A 1 274 ? 8.425 10.730 -31.197 1.00 83.94 274 ALA A C 1
ATOM 2209 O O . ALA A 1 274 ? 8.209 11.116 -30.050 1.00 83.94 274 ALA A O 1
ATOM 2210 N N . SER A 1 275 ? 7.461 10.687 -32.123 1.00 83.75 275 SER A N 1
ATOM 2211 C CA . SER A 1 275 ? 6.084 11.118 -31.855 1.00 83.75 275 SER A CA 1
ATOM 2212 C C . SER A 1 275 ? 5.372 10.213 -30.839 1.00 83.75 275 SER A C 1
ATOM 2214 O O . SER A 1 275 ? 4.627 10.703 -29.988 1.00 83.75 275 SER A O 1
ATOM 2216 N N . VAL A 1 276 ? 5.639 8.902 -30.882 1.00 84.06 276 VAL A N 1
ATOM 2217 C CA . VAL A 1 276 ? 5.099 7.922 -29.929 1.00 84.06 276 VAL A CA 1
ATOM 2218 C C . VAL A 1 276 ? 5.638 8.184 -28.526 1.00 84.06 276 VAL A C 1
ATOM 2220 O O . VAL A 1 276 ? 4.870 8.202 -27.565 1.00 84.06 276 VAL A O 1
ATOM 2223 N N . VAL A 1 277 ? 6.944 8.431 -28.410 1.00 87.44 277 VAL A N 1
ATOM 2224 C CA . VAL A 1 277 ? 7.613 8.739 -27.141 1.00 87.44 277 VAL A CA 1
ATOM 2225 C C . VAL A 1 277 ? 6.999 9.970 -26.488 1.00 87.44 277 VAL A C 1
ATOM 2227 O O . VAL A 1 277 ? 6.604 9.891 -25.327 1.00 87.44 277 VAL A O 1
ATOM 2230 N N . THR A 1 278 ? 6.853 11.074 -27.229 1.00 88.50 278 THR A N 1
ATOM 2231 C CA . THR A 1 278 ? 6.244 12.306 -26.706 1.00 88.50 278 THR A CA 1
ATOM 2232 C C . THR A 1 278 ? 4.808 12.068 -26.238 1.00 88.50 278 THR A C 1
ATOM 2234 O O . THR A 1 278 ? 4.466 12.403 -25.107 1.00 88.50 278 THR A O 1
ATOM 2237 N N . ARG A 1 279 ? 3.973 11.407 -27.054 1.00 86.88 279 ARG A N 1
ATOM 2238 C CA . ARG A 1 279 ? 2.576 11.104 -26.689 1.00 86.88 279 ARG A CA 1
ATOM 2239 C C . ARG A 1 279 ? 2.484 10.232 -25.432 1.00 86.88 279 ARG A C 1
ATOM 2241 O O . ARG A 1 279 ? 1.650 10.493 -24.566 1.00 86.88 279 ARG A O 1
ATOM 2248 N N . LEU A 1 280 ? 3.332 9.208 -25.314 1.00 86.06 280 LEU A N 1
ATOM 2249 C CA . LEU A 1 280 ? 3.340 8.314 -24.156 1.00 86.06 280 LEU A CA 1
ATOM 2250 C C . LEU A 1 280 ? 3.862 9.014 -22.891 1.00 86.06 280 LEU A C 1
ATOM 2252 O O . LEU A 1 280 ? 3.310 8.809 -21.807 1.00 86.06 280 LEU A O 1
ATOM 2256 N N . GLN A 1 281 ? 4.885 9.861 -23.021 1.00 90.81 281 GLN A N 1
ATOM 2257 C CA . GLN A 1 281 ? 5.395 10.705 -21.939 1.00 90.81 281 GLN A CA 1
ATOM 2258 C C . GLN A 1 281 ? 4.297 11.643 -21.415 1.00 90.81 281 GLN A C 1
ATOM 2260 O O . GLN A 1 281 ? 4.024 11.652 -20.213 1.00 90.81 281 GLN A O 1
ATOM 2265 N N . ASP A 1 282 ? 3.602 12.354 -22.309 1.00 89.38 282 ASP A N 1
ATOM 2266 C CA . ASP A 1 282 ? 2.510 13.274 -21.965 1.00 89.38 282 ASP A CA 1
ATOM 2267 C C . ASP A 1 282 ? 1.338 12.556 -21.288 1.00 89.38 282 ASP A C 1
ATOM 2269 O O . ASP A 1 282 ? 0.818 13.019 -20.264 1.00 89.38 282 ASP A O 1
ATOM 2273 N N . ALA A 1 283 ? 0.938 11.397 -21.820 1.00 86.00 283 ALA A N 1
ATOM 2274 C CA . ALA A 1 283 ? -0.107 10.566 -21.229 1.00 86.00 283 ALA A CA 1
ATOM 2275 C C . ALA A 1 283 ? 0.278 10.101 -19.814 1.00 86.00 283 ALA A C 1
ATOM 2277 O O . ALA A 1 283 ? -0.523 10.208 -18.879 1.00 86.00 283 ALA A O 1
ATOM 2278 N N . THR A 1 284 ? 1.523 9.653 -19.634 1.00 89.38 284 THR A N 1
ATOM 2279 C CA . THR A 1 284 ? 2.048 9.188 -18.341 1.00 89.38 284 THR A CA 1
ATOM 2280 C C . THR A 1 284 ? 2.080 10.321 -17.317 1.00 89.38 284 THR A C 1
ATOM 2282 O O . THR A 1 284 ? 1.555 10.174 -16.211 1.00 89.38 284 THR A O 1
ATOM 2285 N N . LEU A 1 285 ? 2.625 11.484 -17.683 1.00 92.25 285 LEU A N 1
ATOM 2286 C CA . LEU A 1 285 ? 2.673 12.666 -16.819 1.00 92.25 285 LEU A CA 1
ATOM 2287 C C . LEU A 1 285 ? 1.272 13.165 -16.448 1.00 92.25 285 LEU A C 1
ATOM 2289 O O . LEU A 1 285 ? 1.018 13.528 -15.297 1.00 92.25 285 LEU A O 1
ATOM 2293 N N . THR A 1 286 ? 0.341 13.154 -17.402 1.00 90.44 286 THR A N 1
ATOM 2294 C CA . THR A 1 286 ? -1.061 13.523 -17.167 1.00 90.44 286 THR A CA 1
ATOM 2295 C C . THR A 1 286 ? -1.725 12.581 -16.165 1.00 90.44 286 THR A C 1
ATOM 2297 O O . THR A 1 286 ? -2.378 13.046 -15.223 1.00 90.44 286 THR A O 1
ATOM 2300 N N . GLY A 1 287 ? -1.521 11.271 -16.323 1.00 88.81 287 GLY A N 1
ATOM 2301 C CA . GLY A 1 287 ? -2.035 10.264 -15.402 1.00 88.81 287 GLY A CA 1
ATOM 2302 C C . GLY A 1 287 ? -1.433 10.394 -13.998 1.00 88.81 287 GLY A C 1
ATOM 2303 O O . GLY A 1 287 ? -2.179 10.414 -13.021 1.00 88.81 287 GLY A O 1
ATOM 2304 N N . LEU A 1 288 ? -0.115 10.589 -13.884 1.00 91.56 288 LEU A N 1
ATOM 2305 C CA . LEU A 1 288 ? 0.576 10.792 -12.604 1.00 91.56 288 LEU A CA 1
ATOM 2306 C C . LEU A 1 288 ? 0.032 12.026 -11.870 1.00 91.56 288 LEU A C 1
ATOM 2308 O O . LEU A 1 288 ? -0.298 11.968 -10.684 1.00 91.56 288 LEU A O 1
ATOM 2312 N N . ARG A 1 289 ? -0.153 13.142 -12.584 1.00 92.00 289 ARG A N 1
ATOM 2313 C CA . ARG A 1 289 ? -0.769 14.355 -12.024 1.00 92.00 289 ARG A CA 1
ATOM 2314 C C . ARG A 1 289 ? -2.217 14.133 -11.592 1.00 92.00 289 ARG A C 1
ATOM 2316 O O . ARG A 1 289 ? -2.664 14.776 -10.643 1.00 92.00 289 ARG A O 1
ATOM 2323 N N . ARG A 1 290 ? -2.969 13.255 -12.266 1.00 91.06 290 ARG A N 1
ATOM 2324 C CA . ARG A 1 290 ? -4.326 12.881 -11.839 1.00 91.06 290 ARG A CA 1
ATOM 2325 C C . ARG A 1 290 ? -4.300 12.102 -10.529 1.00 91.06 290 ARG A C 1
ATOM 2327 O O . ARG A 1 290 ? -5.097 12.434 -9.656 1.00 91.06 290 ARG A O 1
ATOM 2334 N N . GLU A 1 291 ? -3.387 11.144 -10.364 1.00 90.81 291 GLU A N 1
ATOM 2335 C CA . GLU A 1 291 ? -3.235 10.428 -9.087 1.00 90.81 291 GLU A CA 1
ATOM 2336 C C . GLU A 1 291 ? -2.939 11.396 -7.943 1.00 90.81 291 GLU A C 1
ATOM 2338 O O . GLU A 1 291 ? -3.632 11.365 -6.927 1.00 90.81 291 GLU A O 1
ATOM 2343 N N . LEU A 1 292 ? -2.013 12.342 -8.150 1.00 93.19 292 LEU A N 1
ATOM 2344 C CA . LEU A 1 292 ? -1.729 13.386 -7.164 1.00 93.19 292 LEU A CA 1
ATOM 2345 C C . LEU A 1 292 ? -2.988 14.193 -6.817 1.00 93.19 292 LEU A C 1
ATOM 2347 O O . LEU A 1 292 ? -3.289 14.375 -5.641 1.00 93.19 292 LEU A O 1
ATOM 2351 N N . ARG A 1 293 ? -3.768 14.633 -7.817 1.00 92.81 293 ARG A N 1
ATOM 2352 C CA . ARG A 1 293 ? -5.040 15.342 -7.574 1.00 92.81 293 ARG A CA 1
ATOM 2353 C C . ARG A 1 293 ? -6.037 14.494 -6.784 1.00 92.81 293 ARG A C 1
ATOM 2355 O O . ARG A 1 293 ? -6.742 15.035 -5.936 1.00 92.81 293 ARG A O 1
ATOM 2362 N N . THR A 1 294 ? -6.118 13.191 -7.050 1.00 91.88 294 THR A N 1
ATOM 2363 C CA . THR A 1 294 ? -6.982 12.267 -6.301 1.00 91.88 294 THR A CA 1
ATOM 2364 C C . THR A 1 294 ? -6.540 12.145 -4.847 1.00 91.88 294 THR A C 1
ATOM 2366 O O . THR A 1 294 ? -7.371 12.335 -3.961 1.00 91.88 294 THR A O 1
ATOM 2369 N N . VAL A 1 295 ? -5.246 11.926 -4.596 1.00 93.81 295 VAL A N 1
ATOM 2370 C CA . VAL A 1 295 ? -4.675 11.873 -3.242 1.00 93.81 295 VAL A CA 1
ATOM 2371 C C . VAL A 1 295 ? -4.931 13.182 -2.495 1.00 93.81 295 VAL A C 1
ATOM 2373 O O . VAL A 1 295 ? -5.514 13.165 -1.413 1.00 93.81 295 VAL A O 1
ATOM 2376 N N . THR A 1 296 ? -4.569 14.328 -3.081 1.00 94.12 296 THR A N 1
ATOM 2377 C CA . THR A 1 296 ? -4.753 15.644 -2.450 1.00 94.12 296 THR A CA 1
ATOM 2378 C C . THR A 1 296 ? -6.218 15.930 -2.143 1.00 94.12 296 THR A C 1
ATOM 2380 O O . THR A 1 296 ? -6.518 16.437 -1.070 1.00 94.12 296 THR A O 1
ATOM 2383 N N . ARG A 1 297 ? -7.144 15.580 -3.042 1.00 94.69 297 ARG A N 1
ATOM 2384 C CA . ARG A 1 297 ? -8.587 15.747 -2.816 1.00 94.69 297 ARG A CA 1
ATOM 2385 C C . ARG A 1 297 ? -9.081 14.914 -1.635 1.00 94.69 297 ARG A C 1
ATOM 2387 O O . ARG A 1 297 ? -9.777 15.450 -0.784 1.00 94.69 297 ARG A O 1
ATOM 2394 N N . HIS A 1 298 ? -8.718 13.634 -1.561 1.00 94.94 298 HIS A N 1
ATOM 2395 C CA . HIS A 1 298 ? -9.137 12.765 -0.454 1.00 94.94 298 HIS A CA 1
ATOM 2396 C C . HIS A 1 298 ? -8.574 13.235 0.889 1.00 94.94 298 HIS A C 1
ATOM 2398 O O . HIS A 1 298 ? -9.313 13.297 1.869 1.00 94.94 298 HIS A O 1
ATOM 2404 N N . LEU A 1 299 ? -7.294 13.623 0.926 1.00 94.69 299 LEU A N 1
ATOM 2405 C CA . LEU A 1 299 ? -6.669 14.171 2.132 1.00 94.69 299 LEU A CA 1
ATOM 2406 C C . LEU A 1 299 ? -7.282 15.516 2.535 1.00 94.69 299 LEU A C 1
ATOM 2408 O O . LEU A 1 299 ? -7.533 15.736 3.714 1.00 94.69 299 LEU A O 1
ATOM 2412 N N . LYS A 1 300 ? -7.586 16.391 1.571 1.00 94.31 300 LYS A N 1
ATOM 2413 C CA . LYS A 1 300 ? -8.251 17.668 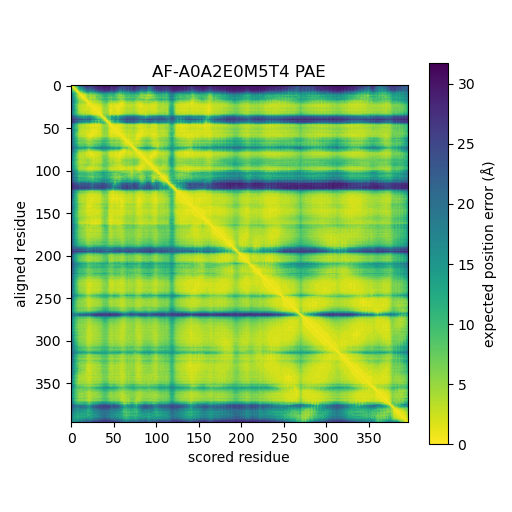1.844 1.00 94.31 300 LYS A CA 1
ATOM 2414 C C . LYS A 1 300 ? -9.656 17.465 2.408 1.00 94.31 300 LYS A C 1
ATOM 2416 O O . LYS A 1 300 ? -10.009 18.123 3.375 1.00 94.31 300 LYS A O 1
ATOM 2421 N N . ASN A 1 301 ? -10.426 16.526 1.855 1.00 93.94 301 ASN A N 1
ATOM 2422 C CA . ASN A 1 301 ? -11.749 16.188 2.380 1.00 93.94 301 ASN A CA 1
ATOM 2423 C C . ASN A 1 301 ? -11.670 15.712 3.842 1.00 93.94 301 ASN A C 1
ATOM 2425 O O . ASN A 1 301 ? -12.508 16.104 4.650 1.00 93.94 301 ASN A O 1
ATOM 2429 N N . TYR A 1 302 ? -10.660 14.901 4.187 1.00 94.31 302 TYR A N 1
ATOM 2430 C CA . TYR A 1 302 ? -10.387 14.520 5.578 1.00 94.31 302 TYR A CA 1
ATOM 2431 C C . TYR A 1 302 ? -10.075 15.746 6.444 1.00 94.31 302 TYR A C 1
ATOM 2433 O O . TYR A 1 302 ? -10.670 15.916 7.503 1.00 94.31 302 TYR A O 1
ATOM 2441 N N . GLU A 1 303 ? -9.165 16.613 5.995 1.00 92.69 303 GLU A N 1
ATOM 2442 C CA . GLU A 1 303 ? -8.739 17.790 6.757 1.00 92.69 303 GLU A CA 1
ATOM 2443 C C . GLU A 1 303 ? -9.863 18.802 6.981 1.00 92.69 303 GLU A C 1
ATOM 2445 O O . GLU A 1 303 ? -10.005 19.291 8.095 1.00 92.69 303 GLU A O 1
ATOM 2450 N N . GLU A 1 304 ? -10.685 19.086 5.972 1.00 93.69 304 GLU A N 1
ATOM 2451 C CA . GLU A 1 304 ? -11.849 19.970 6.109 1.00 93.69 304 GLU A CA 1
ATOM 2452 C C . GLU A 1 304 ? -12.885 19.365 7.074 1.00 93.69 304 GLU A C 1
ATOM 2454 O O . GLU A 1 304 ? -13.433 20.055 7.934 1.00 93.69 304 GLU A O 1
ATOM 2459 N N . ALA A 1 305 ? -13.135 18.055 6.992 1.00 92.62 305 ALA A N 1
ATOM 2460 C CA . ALA A 1 305 ? -14.080 17.388 7.884 1.00 92.62 305 ALA A CA 1
ATOM 2461 C C . ALA A 1 305 ? -13.581 17.352 9.341 1.00 92.62 305 ALA A C 1
ATOM 2463 O O . ALA A 1 305 ? -14.340 17.642 10.267 1.00 92.62 305 ALA A O 1
ATOM 2464 N N . TYR A 1 306 ? -12.303 17.026 9.540 1.00 91.94 306 TYR A N 1
ATOM 2465 C CA . TYR A 1 306 ? -11.679 16.915 10.854 1.00 91.94 306 TYR A CA 1
ATOM 2466 C C . TYR A 1 306 ? -11.353 18.290 11.454 1.00 91.94 306 TYR A C 1
ATOM 2468 O O . TYR A 1 306 ? -11.862 18.644 12.510 1.00 91.94 306 TYR A O 1
ATOM 2476 N N . PHE A 1 307 ? -10.533 19.111 10.799 1.00 89.75 307 PHE A N 1
ATOM 2477 C CA . PHE A 1 307 ? -10.072 20.371 11.379 1.00 89.75 307 PHE A CA 1
ATOM 2478 C C . PHE A 1 307 ? -11.152 21.457 11.359 1.00 89.75 307 PHE A C 1
ATOM 2480 O O . PHE A 1 307 ? -11.458 22.031 12.404 1.00 89.75 307 PHE A O 1
ATOM 2487 N N . ASP A 1 308 ? -11.744 21.748 10.197 1.00 90.06 308 ASP A N 1
ATOM 2488 C CA . ASP A 1 308 ? -12.742 22.820 10.113 1.00 90.06 308 ASP A CA 1
ATOM 2489 C C . ASP A 1 308 ? -14.050 22.413 10.802 1.00 90.06 308 ASP A C 1
ATOM 2491 O O . ASP A 1 308 ? -14.586 23.191 11.589 1.00 90.06 308 ASP A O 1
ATOM 2495 N N . GLY A 1 309 ? -14.532 21.190 10.556 1.00 88.25 309 GLY A N 1
ATOM 2496 C CA . GLY A 1 309 ? -15.750 20.657 11.173 1.00 88.25 309 GLY A CA 1
ATOM 2497 C C . GLY A 1 309 ? -15.587 20.334 12.661 1.00 88.25 309 GLY A C 1
ATOM 2498 O O . GLY A 1 309 ? -16.137 21.024 13.521 1.00 88.25 309 GLY A O 1
ATOM 2499 N N . LEU A 1 310 ? -14.825 19.283 12.979 1.00 87.81 310 LEU A N 1
ATOM 2500 C CA . LEU A 1 310 ? -14.747 18.760 14.347 1.00 87.81 310 LEU A CA 1
ATOM 2501 C C . LEU A 1 310 ? -13.978 19.689 15.300 1.00 87.81 310 LEU A C 1
ATOM 2503 O O . LEU A 1 310 ? -14.462 19.956 16.399 1.00 87.81 310 LEU A O 1
ATOM 2507 N N . ILE A 1 311 ? -12.792 20.169 14.910 1.00 88.38 311 ILE A N 1
ATOM 2508 C CA . ILE A 1 311 ? -11.910 20.931 15.814 1.00 88.38 311 ILE A CA 1
ATOM 2509 C C . ILE A 1 311 ? -12.336 22.397 15.944 1.00 88.38 311 ILE A C 1
ATOM 2511 O O . ILE A 1 311 ? -12.427 22.906 17.061 1.00 88.38 311 ILE A O 1
ATOM 2515 N N . ARG A 1 312 ? -12.571 23.096 14.826 1.00 88.62 312 ARG A N 1
ATOM 2516 C CA . ARG A 1 312 ? -12.860 24.539 14.827 1.00 88.62 312 ARG A CA 1
ATOM 2517 C C . ARG A 1 312 ? -14.332 24.846 15.082 1.00 88.62 312 ARG A C 1
ATOM 2519 O O . ARG A 1 312 ? -14.631 25.716 15.895 1.00 88.62 312 ARG A O 1
ATOM 2526 N N . GLU A 1 313 ? -15.234 24.191 14.357 1.00 87.75 313 GLU A N 1
ATOM 2527 C CA . GLU A 1 313 ? -16.680 24.442 14.447 1.00 87.75 313 GLU A CA 1
ATOM 2528 C C . GLU A 1 313 ? -17.340 23.648 15.586 1.00 87.75 313 GLU A C 1
ATOM 2530 O O . GLU A 1 313 ? -18.414 24.033 16.047 1.00 87.75 313 GLU A O 1
ATOM 2535 N N . GLY A 1 314 ? -16.696 22.581 16.076 1.00 83.12 314 GLY A N 1
ATOM 2536 C CA . GLY A 1 314 ? -17.267 21.702 17.099 1.00 83.12 314 GLY A CA 1
ATOM 2537 C C . GLY A 1 314 ? -18.455 20.882 16.591 1.00 83.12 314 GLY A C 1
ATOM 2538 O O . GLY A 1 314 ? -19.242 20.399 17.402 1.00 83.12 314 GLY A O 1
ATOM 2539 N N . ASP A 1 315 ? -18.610 20.754 15.267 1.00 81.75 315 ASP A N 1
ATOM 2540 C CA . ASP A 1 315 ? -19.685 19.997 14.627 1.00 81.75 315 ASP A CA 1
ATOM 2541 C C . ASP A 1 315 ? -19.163 18.618 14.181 1.00 81.75 315 ASP A C 1
ATOM 2543 O O . ASP A 1 315 ? -18.504 18.505 13.138 1.00 81.75 315 ASP A O 1
ATOM 2547 N N . PRO A 1 316 ? -19.462 17.540 14.932 1.00 81.69 316 PRO A N 1
ATOM 2548 C CA . PRO A 1 316 ? -18.995 16.203 14.593 1.00 81.69 316 PRO A CA 1
ATOM 2549 C C . PRO A 1 316 ? -19.670 15.644 13.340 1.00 81.69 316 PRO A C 1
ATOM 2551 O O . PRO A 1 316 ? -19.194 14.643 12.804 1.00 81.69 316 PRO A O 1
ATOM 2554 N N . LYS A 1 317 ? -20.760 16.249 12.843 1.00 85.25 317 LYS A N 1
ATOM 2555 C CA . LYS A 1 317 ? -21.542 15.692 11.736 1.00 85.25 317 LYS A CA 1
ATOM 2556 C C . LYS A 1 317 ? -20.725 15.576 10.454 1.00 85.25 317 LYS A C 1
ATOM 2558 O O . LYS A 1 317 ? -20.707 14.510 9.855 1.00 85.25 317 LYS A O 1
ATOM 2563 N N . ARG A 1 318 ? -19.987 16.625 10.071 1.00 89.19 318 ARG A N 1
ATOM 2564 C CA . ARG A 1 318 ? -19.133 16.591 8.866 1.00 89.19 318 ARG A CA 1
ATOM 2565 C C . ARG A 1 318 ? -18.072 15.498 8.944 1.00 89.19 318 ARG A C 1
ATOM 2567 O O . ARG A 1 318 ? -17.818 14.811 7.958 1.00 89.19 318 ARG A O 1
ATOM 2574 N N . PHE A 1 319 ? -17.460 15.341 10.117 1.00 90.12 319 PHE A N 1
ATOM 2575 C CA . PHE A 1 319 ? -16.461 14.302 10.333 1.00 90.12 319 PHE A CA 1
ATOM 2576 C C . PHE A 1 319 ? -17.074 12.900 10.321 1.00 90.12 319 PHE A C 1
ATOM 2578 O O . PHE A 1 319 ? -16.504 11.982 9.741 1.00 90.12 319 PHE A O 1
ATOM 2585 N N . SER A 1 320 ? -18.275 12.756 10.871 1.00 85.88 320 SER A N 1
ATOM 2586 C CA . SER A 1 320 ? -19.048 11.510 10.857 1.00 85.88 320 SER A CA 1
ATOM 2587 C C . SER A 1 320 ? -19.453 11.107 9.436 1.00 85.88 320 SER A C 1
ATOM 2589 O O . SER A 1 320 ? -19.235 9.967 9.033 1.00 85.88 320 SER A O 1
ATOM 2591 N N . ASP A 1 321 ? -19.927 12.061 8.628 1.00 88.50 321 ASP A N 1
ATOM 2592 C CA . ASP A 1 321 ? -20.252 11.848 7.212 1.00 88.50 321 ASP A CA 1
ATOM 2593 C C . ASP A 1 321 ? -19.009 11.407 6.408 1.00 88.50 321 ASP A C 1
ATOM 2595 O O . ASP A 1 321 ? -19.094 10.551 5.518 1.00 88.50 321 ASP A O 1
ATOM 2599 N N . PHE A 1 322 ? -17.831 11.962 6.729 1.00 92.12 322 PHE A N 1
ATOM 2600 C CA . PHE A 1 322 ? -16.557 11.511 6.166 1.00 92.12 322 PHE A CA 1
ATOM 2601 C C . PHE A 1 322 ? -16.223 10.076 6.597 1.00 92.12 322 PHE A C 1
ATOM 2603 O O . PHE A 1 322 ? -15.911 9.247 5.740 1.00 92.12 322 PHE A O 1
ATOM 2610 N N . LEU A 1 323 ? -16.307 9.771 7.896 1.00 90.00 323 LEU A N 1
ATOM 2611 C CA . LEU A 1 323 ? -15.986 8.455 8.453 1.00 90.00 323 LEU A CA 1
ATOM 2612 C C . LEU A 1 323 ? -16.861 7.351 7.852 1.00 90.00 323 LEU A C 1
ATOM 2614 O O . LEU A 1 323 ? -16.318 6.327 7.439 1.00 90.00 323 LEU A O 1
ATOM 2618 N N . GLY A 1 324 ? -18.163 7.591 7.675 1.00 86.88 324 GLY A N 1
ATOM 2619 C CA . GLY A 1 324 ? -19.068 6.636 7.023 1.00 86.88 324 GLY A CA 1
ATOM 2620 C C . GLY A 1 324 ? -18.706 6.327 5.562 1.00 86.88 324 GLY A C 1
ATOM 2621 O O . GLY A 1 324 ? -19.003 5.250 5.057 1.00 86.88 324 GLY A O 1
ATOM 2622 N N . ASN A 1 325 ? -18.006 7.235 4.874 1.00 88.69 325 ASN A N 1
ATOM 2623 C CA . ASN A 1 325 ? -17.493 7.011 3.517 1.00 88.69 325 ASN A CA 1
ATOM 2624 C C . ASN A 1 325 ? -16.017 6.577 3.484 1.00 88.69 325 ASN A C 1
ATOM 2626 O O . ASN A 1 325 ? -15.483 6.273 2.408 1.00 88.69 325 ASN A O 1
ATOM 2630 N N . SER A 1 326 ? -15.341 6.576 4.634 1.00 91.38 326 SER A N 1
ATOM 2631 C CA . SER A 1 326 ? -13.889 6.453 4.712 1.00 91.38 326 SER A CA 1
ATOM 2632 C C . SER A 1 326 ? -13.344 5.133 4.164 1.00 91.38 326 SER A C 1
ATOM 2634 O O . SER A 1 326 ? -12.346 5.226 3.453 1.00 91.38 326 SER A O 1
ATOM 2636 N N . PRO A 1 327 ? -13.974 3.946 4.312 1.00 90.06 327 PRO A N 1
ATOM 2637 C CA . PRO A 1 327 ? -13.418 2.713 3.743 1.00 90.06 327 PRO A CA 1
ATOM 2638 C C . PRO A 1 327 ? -13.269 2.777 2.217 1.00 90.06 327 PRO A C 1
ATOM 2640 O O . PRO A 1 327 ? -12.217 2.462 1.657 1.00 90.06 327 PRO A O 1
ATOM 2643 N N . ARG A 1 328 ? -14.288 3.295 1.519 1.00 88.88 328 ARG A N 1
ATOM 2644 C CA . ARG A 1 328 ? -14.252 3.455 0.057 1.00 88.88 328 ARG A CA 1
ATOM 2645 C C . ARG A 1 328 ? -13.217 4.492 -0.378 1.00 88.88 328 ARG A C 1
ATOM 2647 O O . ARG A 1 328 ? -12.502 4.290 -1.360 1.00 88.88 328 ARG A O 1
ATOM 2654 N N . LEU A 1 329 ? -13.156 5.624 0.324 1.00 91.75 329 LEU A N 1
ATOM 2655 C CA . LEU A 1 329 ? -12.190 6.681 0.020 1.00 91.75 329 LEU A CA 1
ATOM 2656 C C . LEU A 1 329 ? -10.754 6.220 0.311 1.00 91.75 329 LEU A C 1
ATOM 2658 O O . LEU A 1 329 ? -9.854 6.523 -0.469 1.00 91.75 329 LEU A O 1
ATOM 2662 N N . PHE A 1 330 ? -10.561 5.438 1.373 1.00 92.12 330 PHE A N 1
ATOM 2663 C CA . PHE A 1 330 ? -9.291 4.838 1.763 1.00 92.12 330 PHE A CA 1
ATOM 2664 C C . PHE A 1 330 ? -8.767 3.886 0.684 1.00 92.12 330 PHE A C 1
ATOM 2666 O O . PHE A 1 330 ? -7.600 3.986 0.306 1.00 92.12 330 PHE A O 1
ATOM 2673 N N . GLN A 1 331 ? -9.636 3.048 0.107 1.00 89.12 331 GLN A N 1
ATOM 2674 C CA . GLN A 1 331 ? -9.262 2.165 -1.002 1.00 89.12 331 GLN A CA 1
ATOM 2675 C C . GLN A 1 331 ? -8.718 2.949 -2.206 1.00 89.12 331 GLN A C 1
ATOM 2677 O O . GLN A 1 331 ? -7.635 2.666 -2.723 1.00 89.12 331 GLN A O 1
ATOM 2682 N N . SER A 1 332 ? -9.433 4.002 -2.616 1.00 88.56 332 SER A N 1
ATOM 2683 C CA . SER A 1 332 ? -8.989 4.876 -3.708 1.00 88.56 332 SER A CA 1
ATOM 2684 C C . SER A 1 332 ? -7.698 5.627 -3.370 1.00 88.56 332 SER A C 1
ATOM 2686 O O . SER A 1 332 ? -6.833 5.753 -4.234 1.00 88.56 332 SER A O 1
ATOM 2688 N N . LEU A 1 333 ? -7.563 6.128 -2.140 1.00 92.19 333 LEU A N 1
ATOM 2689 C CA . LEU A 1 333 ? -6.383 6.853 -1.676 1.00 92.19 333 LEU A CA 1
ATOM 2690 C C . LEU A 1 333 ? -5.134 5.964 -1.693 1.00 92.19 333 LEU A C 1
ATOM 2692 O O . LEU A 1 333 ? -4.117 6.362 -2.263 1.00 92.19 333 LEU A O 1
ATOM 2696 N N . GLY A 1 334 ? -5.215 4.769 -1.104 1.00 90.69 334 GLY A N 1
ATOM 2697 C CA . GLY A 1 334 ? -4.090 3.839 -1.027 1.00 90.69 334 GLY A CA 1
ATOM 2698 C C . GLY A 1 334 ? -3.650 3.336 -2.401 1.00 90.69 334 GLY A C 1
ATOM 2699 O O . GLY A 1 334 ? -2.452 3.307 -2.679 1.00 90.69 334 GLY A O 1
ATOM 2700 N N . ALA A 1 335 ? -4.595 3.050 -3.306 1.00 86.19 335 ALA A N 1
ATOM 2701 C CA . ALA A 1 335 ? -4.275 2.654 -4.677 1.00 86.19 335 ALA A CA 1
ATOM 2702 C C . ALA A 1 335 ? -3.536 3.767 -5.449 1.00 86.19 335 ALA A C 1
ATOM 2704 O O . ALA A 1 335 ? -2.489 3.515 -6.052 1.00 86.19 335 ALA A O 1
ATOM 2705 N N . SER A 1 336 ? -4.041 5.007 -5.396 1.00 89.12 336 SER A N 1
ATOM 2706 C CA . SER A 1 336 ? -3.404 6.165 -6.041 1.00 89.12 336 SER A CA 1
ATOM 2707 C C . SER A 1 336 ? -2.011 6.442 -5.474 1.00 89.12 336 SER A C 1
ATOM 2709 O O . SER A 1 336 ? -1.050 6.616 -6.228 1.00 89.12 336 SER A O 1
ATOM 2711 N N . LEU A 1 337 ? -1.869 6.436 -4.145 1.00 90.81 337 LEU A N 1
ATOM 2712 C CA . LEU A 1 337 ? -0.586 6.692 -3.496 1.00 90.81 337 LEU A CA 1
ATOM 2713 C C . LEU A 1 337 ? 0.423 5.567 -3.760 1.00 90.81 337 LEU A C 1
ATOM 2715 O O . LEU A 1 337 ? 1.595 5.844 -4.018 1.00 90.81 337 LEU A O 1
ATOM 2719 N N . GLY A 1 338 ? -0.024 4.309 -3.766 1.00 87.38 338 GLY A N 1
ATOM 2720 C CA . GLY A 1 338 ? 0.799 3.153 -4.116 1.00 87.38 338 GLY A CA 1
ATOM 2721 C C . GLY A 1 338 ? 1.340 3.229 -5.546 1.00 87.38 338 GLY A C 1
ATOM 2722 O O . GLY A 1 338 ? 2.524 2.964 -5.770 1.00 87.38 338 GLY A O 1
ATOM 2723 N N . ALA A 1 339 ? 0.519 3.665 -6.508 1.00 85.62 339 ALA A N 1
ATOM 2724 C CA . ALA A 1 339 ? 0.953 3.895 -7.887 1.00 85.62 339 ALA A CA 1
ATOM 2725 C C . ALA A 1 339 ? 2.006 5.013 -7.985 1.00 85.62 339 ALA A C 1
ATOM 2727 O O . ALA A 1 339 ? 3.039 4.837 -8.634 1.00 85.62 339 ALA A O 1
ATOM 2728 N N . MET A 1 340 ? 1.787 6.138 -7.295 1.00 91.25 340 MET A N 1
ATOM 2729 C CA . MET A 1 340 ? 2.749 7.246 -7.254 1.00 91.25 340 MET A CA 1
ATOM 2730 C C . MET A 1 340 ? 4.085 6.816 -6.639 1.00 91.25 340 MET A C 1
ATOM 2732 O O . MET A 1 340 ? 5.147 7.122 -7.183 1.00 91.25 340 MET A O 1
ATOM 2736 N N . ARG A 1 341 ? 4.044 6.090 -5.515 1.00 89.50 341 ARG A N 1
ATOM 2737 C CA . ARG A 1 341 ? 5.244 5.598 -4.827 1.00 89.50 341 ARG A CA 1
ATOM 2738 C C . ARG A 1 341 ? 6.034 4.623 -5.673 1.00 89.50 341 ARG A C 1
ATOM 2740 O O . ARG A 1 341 ? 7.250 4.740 -5.724 1.00 89.50 341 ARG A O 1
ATOM 2747 N N . HIS A 1 342 ? 5.355 3.720 -6.373 1.00 86.81 342 HIS A N 1
ATOM 2748 C CA . HIS A 1 342 ? 6.007 2.819 -7.320 1.00 86.81 342 HIS A CA 1
ATOM 2749 C C . HIS A 1 342 ? 6.787 3.577 -8.384 1.00 86.81 342 HIS A C 1
ATOM 2751 O O . HIS A 1 342 ? 7.958 3.279 -8.592 1.00 86.81 342 HIS A O 1
ATOM 2757 N N . ALA A 1 343 ? 6.179 4.591 -9.004 1.00 90.06 343 ALA A N 1
ATOM 2758 C CA . ALA A 1 343 ? 6.858 5.372 -10.031 1.00 90.06 343 ALA A CA 1
ATOM 2759 C C . ALA A 1 343 ? 8.120 6.065 -9.485 1.00 90.06 343 ALA A C 1
ATOM 2761 O O . ALA A 1 343 ? 9.173 6.038 -10.119 1.00 90.06 343 ALA A O 1
ATOM 2762 N N . VAL A 1 344 ? 8.038 6.623 -8.272 1.00 91.75 344 VAL A N 1
ATOM 2763 C CA . VAL A 1 344 ? 9.179 7.269 -7.609 1.00 91.75 344 VAL A CA 1
ATOM 2764 C C . VAL A 1 344 ? 10.275 6.263 -7.263 1.00 91.75 344 VAL A C 1
ATOM 2766 O O . VAL A 1 344 ? 11.422 6.454 -7.669 1.00 91.75 344 VAL A O 1
ATOM 2769 N N . SER A 1 345 ? 9.933 5.192 -6.546 1.00 87.62 345 SER A N 1
ATOM 2770 C CA . SER A 1 345 ? 10.894 4.182 -6.100 1.00 87.62 345 SER A CA 1
ATOM 2771 C C . SER A 1 345 ? 11.563 3.484 -7.281 1.00 87.62 345 SER A C 1
ATOM 2773 O O . SER A 1 345 ? 12.780 3.314 -7.276 1.00 87.62 345 SER A O 1
ATOM 2775 N N . PHE A 1 346 ? 10.801 3.147 -8.325 1.00 87.12 346 PHE A N 1
ATOM 2776 C CA . PHE A 1 346 ? 11.344 2.540 -9.537 1.00 87.12 346 PHE A CA 1
ATOM 2777 C C . PHE A 1 346 ? 12.320 3.482 -10.250 1.00 87.12 346 PHE A C 1
ATOM 2779 O O . PHE A 1 346 ? 13.416 3.067 -10.624 1.00 87.12 346 PHE A O 1
ATOM 2786 N N . TRP A 1 347 ? 11.959 4.759 -10.412 1.00 91.38 347 TRP A N 1
ATOM 2787 C CA . TRP A 1 347 ? 12.831 5.738 -11.061 1.00 91.38 347 TRP A CA 1
ATOM 2788 C C . TRP A 1 347 ? 14.145 5.932 -10.299 1.00 91.38 347 TRP A C 1
ATOM 2790 O O . TRP A 1 347 ? 15.221 5.890 -10.895 1.00 91.38 347 TRP A O 1
ATOM 2800 N N . GLN A 1 348 ? 14.072 6.094 -8.974 1.00 90.19 348 GLN A N 1
ATOM 2801 C CA . GLN A 1 348 ? 15.256 6.219 -8.122 1.00 90.19 348 GLN A CA 1
ATOM 2802 C C . GLN A 1 348 ? 16.128 4.966 -8.172 1.00 90.19 348 GLN A C 1
ATOM 2804 O O . GLN A 1 348 ? 17.345 5.086 -8.283 1.00 90.19 348 GLN A O 1
ATOM 2809 N N . PHE A 1 349 ? 15.522 3.777 -8.133 1.00 86.31 349 PHE A N 1
ATOM 2810 C CA . PHE A 1 349 ? 16.245 2.516 -8.269 1.00 86.31 349 PHE A CA 1
ATOM 2811 C C . PHE A 1 349 ? 16.971 2.431 -9.616 1.00 86.31 349 PHE A C 1
ATOM 2813 O O . PHE A 1 349 ? 18.149 2.081 -9.667 1.00 86.31 349 PHE A O 1
ATOM 2820 N N . ARG A 1 350 ? 16.294 2.798 -10.711 1.00 87.06 350 ARG A N 1
ATOM 2821 C CA . ARG A 1 350 ? 16.852 2.690 -12.061 1.00 87.06 350 ARG A CA 1
ATOM 2822 C C . ARG A 1 350 ? 17.947 3.718 -12.344 1.00 87.06 350 ARG A C 1
ATOM 2824 O O . ARG A 1 350 ? 18.940 3.372 -12.982 1.00 87.06 350 ARG A O 1
ATOM 2831 N N . PHE A 1 351 ? 17.765 4.967 -11.928 1.00 89.94 351 PHE A N 1
ATOM 2832 C CA . PHE A 1 351 ? 18.639 6.081 -12.316 1.00 89.94 351 PHE A CA 1
ATOM 2833 C C . PHE A 1 351 ? 19.499 6.633 -11.171 1.00 89.94 351 PHE A C 1
ATOM 2835 O O . PHE A 1 351 ? 20.278 7.559 -11.381 1.00 89.94 351 PHE A O 1
ATOM 2842 N N . GLY A 1 352 ? 19.372 6.093 -9.957 1.00 88.69 352 GLY A N 1
ATOM 2843 C CA . GLY A 1 352 ? 20.112 6.545 -8.774 1.00 88.69 352 GLY A CA 1
ATOM 2844 C C . GLY A 1 352 ? 19.666 7.907 -8.223 1.00 88.69 352 GLY A C 1
ATOM 2845 O O . GLY A 1 352 ? 20.304 8.434 -7.315 1.00 88.69 352 GLY A O 1
ATOM 2846 N N . GLY A 1 353 ? 18.593 8.502 -8.758 1.00 90.81 353 GLY A N 1
ATOM 2847 C CA . GLY A 1 353 ? 18.073 9.801 -8.328 1.00 90.81 353 GLY A CA 1
ATOM 2848 C C . GLY A 1 353 ? 17.155 10.468 -9.357 1.00 90.81 353 GLY A C 1
ATOM 2849 O O . GLY A 1 353 ? 16.680 9.833 -10.293 1.00 90.81 353 GLY A O 1
ATOM 2850 N N . PHE A 1 354 ? 16.915 11.771 -9.179 1.00 93.62 354 PHE A N 1
ATOM 2851 C CA . PHE A 1 354 ? 16.059 12.600 -10.052 1.00 93.62 354 PHE A CA 1
ATOM 2852 C C . PHE A 1 354 ? 16.850 13.626 -10.879 1.00 93.62 354 PHE A C 1
ATOM 2854 O O . PHE A 1 354 ? 16.305 14.641 -11.304 1.00 93.62 354 PHE A O 1
ATOM 2861 N N . GLY A 1 355 ? 18.162 13.421 -11.022 1.00 90.62 355 GLY A N 1
ATOM 2862 C CA . GLY A 1 355 ? 19.021 14.302 -11.811 1.00 90.62 355 GLY A CA 1
ATOM 2863 C C . GLY A 1 355 ? 18.747 14.192 -13.312 1.00 90.62 355 GLY A C 1
ATOM 2864 O O . GLY A 1 355 ? 17.783 13.564 -13.744 1.00 90.62 355 GLY A O 1
ATOM 2865 N N . LYS A 1 356 ? 19.632 14.777 -14.127 1.00 87.88 356 LYS A N 1
ATOM 2866 C CA . LYS A 1 356 ? 19.622 14.508 -15.569 1.00 87.88 356 LYS A CA 1
ATOM 2867 C C . LYS A 1 356 ? 19.875 13.022 -15.795 1.00 87.88 356 LYS A C 1
ATOM 2869 O O . LYS A 1 356 ? 20.855 12.489 -15.277 1.00 87.88 356 LYS A O 1
ATOM 2874 N N . VAL A 1 357 ? 18.999 12.392 -16.565 1.00 91.94 357 VAL A N 1
ATOM 2875 C CA . VAL A 1 357 ? 19.114 10.984 -16.934 1.00 91.94 357 VAL A CA 1
ATOM 2876 C C . VAL A 1 357 ? 19.291 10.871 -18.438 1.00 91.94 357 VAL A C 1
ATOM 2878 O O . VAL A 1 357 ? 18.604 11.563 -19.189 1.00 91.94 357 VAL A O 1
ATOM 2881 N N . ASP A 1 358 ? 20.193 9.988 -18.849 1.00 89.38 358 ASP A N 1
ATOM 2882 C CA . ASP A 1 358 ? 20.275 9.495 -20.218 1.00 89.38 358 ASP A CA 1
ATOM 2883 C C . ASP A 1 358 ? 19.560 8.142 -20.269 1.00 89.38 358 ASP A C 1
ATOM 2885 O O . ASP A 1 358 ? 19.823 7.259 -19.445 1.00 89.38 358 ASP A O 1
ATOM 2889 N N . CYS A 1 359 ? 18.631 7.984 -21.209 1.00 90.56 359 CYS A N 1
ATOM 2890 C CA . CYS A 1 359 ? 17.841 6.765 -21.354 1.00 90.56 359 CYS A CA 1
ATOM 2891 C C . CYS A 1 359 ? 17.708 6.390 -22.832 1.00 90.56 359 CYS A C 1
ATOM 2893 O O . CYS A 1 359 ? 17.552 7.260 -23.691 1.00 90.56 359 CYS A O 1
ATOM 2895 N N . ASP A 1 360 ? 17.808 5.100 -23.144 1.00 90.06 360 ASP A N 1
ATOM 2896 C CA . ASP A 1 360 ? 17.518 4.596 -24.488 1.00 90.06 360 ASP A CA 1
ATOM 2897 C C . ASP A 1 360 ? 16.015 4.710 -24.781 1.00 90.06 360 ASP A C 1
ATOM 2899 O O . ASP A 1 360 ? 15.183 4.513 -23.894 1.00 90.06 360 ASP A O 1
ATOM 2903 N N . VAL A 1 361 ? 15.653 5.011 -26.029 1.00 87.31 361 VAL A N 1
ATOM 2904 C CA . VAL A 1 361 ? 14.256 5.198 -26.442 1.00 87.31 361 VAL A CA 1
ATOM 2905 C C . VAL A 1 361 ? 13.347 4.016 -26.086 1.00 87.31 361 VAL A C 1
ATOM 2907 O O . VAL A 1 361 ? 12.232 4.224 -25.608 1.00 87.31 361 VAL A O 1
ATOM 2910 N N . TYR A 1 362 ? 13.805 2.774 -26.255 1.00 83.69 362 TYR A N 1
ATOM 2911 C CA . TYR A 1 362 ? 12.985 1.591 -25.984 1.00 83.69 362 TYR A CA 1
ATOM 2912 C C . TYR A 1 362 ? 12.863 1.312 -24.493 1.00 83.69 362 TYR A C 1
ATOM 2914 O O . TYR A 1 362 ? 11.812 0.875 -24.019 1.00 83.69 362 TYR A O 1
ATOM 2922 N N . GLU A 1 363 ? 13.925 1.589 -23.745 1.00 86.56 363 GLU A N 1
ATOM 2923 C CA . GLU A 1 363 ? 13.875 1.544 -22.294 1.00 86.56 363 GLU A CA 1
ATOM 2924 C C . GLU A 1 363 ? 12.880 2.571 -21.749 1.00 86.56 363 GLU A C 1
ATOM 2926 O O . GLU A 1 363 ? 12.005 2.216 -20.958 1.00 86.56 363 GLU A O 1
ATOM 2931 N N . PHE A 1 364 ? 12.963 3.820 -22.210 1.00 90.06 364 PHE A N 1
ATOM 2932 C CA . PHE A 1 364 ? 12.063 4.883 -21.781 1.00 90.06 364 PHE A CA 1
ATOM 2933 C C . PHE A 1 364 ? 10.600 4.526 -22.070 1.00 90.06 364 PHE A C 1
ATOM 2935 O O . PHE A 1 364 ? 9.747 4.667 -21.193 1.00 90.06 364 PHE A O 1
ATOM 2942 N N . LEU A 1 365 ? 10.314 3.988 -23.263 1.00 85.81 365 LEU A N 1
ATOM 2943 C CA . LEU A 1 365 ? 8.980 3.508 -23.628 1.00 85.81 365 LEU A CA 1
ATOM 2944 C C . LEU A 1 365 ? 8.471 2.413 -22.680 1.00 85.81 365 LEU A C 1
ATOM 2946 O O . LEU A 1 365 ? 7.317 2.472 -22.258 1.00 85.81 365 LEU A O 1
ATOM 2950 N N . GLU A 1 366 ? 9.300 1.436 -22.301 1.00 83.00 366 GLU A N 1
ATOM 2951 C CA . GLU A 1 366 ? 8.893 0.392 -21.349 1.00 83.00 366 GLU A CA 1
ATOM 2952 C C . GLU A 1 366 ? 8.636 0.945 -19.940 1.00 83.00 366 GLU A C 1
ATOM 2954 O O . GLU A 1 366 ? 7.684 0.503 -19.292 1.00 83.00 366 GLU A O 1
ATOM 2959 N N . ILE A 1 367 ? 9.432 1.915 -19.474 1.00 88.56 367 ILE A N 1
ATOM 2960 C CA . ILE A 1 367 ? 9.226 2.568 -18.170 1.00 88.56 367 ILE A CA 1
ATOM 2961 C C . ILE A 1 367 ? 7.925 3.374 -18.182 1.00 88.56 367 ILE A C 1
ATOM 2963 O O . ILE A 1 367 ? 7.091 3.210 -17.292 1.00 88.56 367 ILE A O 1
ATOM 2967 N N . MET A 1 368 ? 7.710 4.211 -19.202 1.00 89.88 368 MET A N 1
ATOM 2968 C CA . MET A 1 368 ? 6.481 5.000 -19.320 1.00 89.88 368 MET A CA 1
ATOM 2969 C C . MET A 1 368 ? 5.254 4.105 -19.455 1.00 89.88 368 MET A C 1
ATOM 2971 O O . MET A 1 368 ? 4.238 4.356 -18.819 1.00 89.88 368 MET A O 1
ATOM 2975 N N . ARG A 1 369 ? 5.359 3.005 -20.205 1.00 80.56 369 ARG A N 1
ATOM 2976 C CA . ARG A 1 369 ? 4.313 1.984 -20.292 1.00 80.56 369 ARG A CA 1
ATOM 2977 C C . ARG A 1 369 ? 3.999 1.359 -18.933 1.00 80.56 369 ARG A C 1
ATOM 2979 O O . ARG A 1 369 ? 2.828 1.168 -18.615 1.00 80.56 369 ARG A O 1
ATOM 2986 N N . ASP A 1 370 ? 5.015 0.999 -18.150 1.00 82.25 370 ASP A N 1
ATOM 2987 C CA . ASP A 1 370 ? 4.822 0.438 -16.807 1.00 82.25 370 ASP A CA 1
ATOM 2988 C C . ASP A 1 370 ? 4.103 1.429 -15.889 1.00 82.25 370 ASP A C 1
ATOM 2990 O O . ASP A 1 370 ? 3.114 1.080 -15.239 1.00 82.25 370 ASP A O 1
ATOM 2994 N N . PHE A 1 371 ? 4.542 2.689 -15.913 1.00 87.81 371 PHE A N 1
ATOM 2995 C CA . PHE A 1 371 ? 3.910 3.756 -15.150 1.00 87.81 371 PHE A CA 1
ATOM 2996 C C . PHE A 1 371 ? 2.477 3.976 -15.612 1.00 87.81 371 PHE A C 1
ATOM 2998 O O . PHE A 1 371 ? 1.587 3.936 -14.774 1.00 87.81 371 PHE A O 1
ATOM 3005 N N . ALA A 1 372 ? 2.232 4.120 -16.915 1.00 81.31 372 ALA A N 1
ATOM 3006 C CA . ALA A 1 372 ? 0.912 4.366 -17.482 1.00 81.31 372 ALA A CA 1
ATOM 3007 C C . ALA A 1 372 ? -0.093 3.251 -17.152 1.00 81.31 372 ALA A C 1
ATOM 3009 O O . ALA A 1 372 ? -1.212 3.551 -16.736 1.00 81.31 372 ALA A O 1
ATOM 3010 N N . HIS A 1 373 ? 0.315 1.978 -17.231 1.00 75.25 373 HIS A N 1
ATOM 3011 C CA . HIS A 1 373 ? -0.520 0.857 -16.786 1.00 75.25 373 HIS A CA 1
ATOM 3012 C C . HIS A 1 373 ? -0.842 0.900 -15.291 1.00 75.25 373 HIS A C 1
ATOM 3014 O O . HIS A 1 373 ? -1.833 0.314 -14.876 1.00 75.25 373 HIS A O 1
ATOM 3020 N N . GLY A 1 374 ? -0.017 1.557 -14.473 1.00 71.00 374 GLY A N 1
ATOM 3021 C CA . GLY A 1 374 ? -0.238 1.752 -13.041 1.00 71.00 374 GLY A CA 1
ATOM 3022 C C . GLY A 1 374 ? -1.343 2.760 -12.683 1.00 71.00 374 GLY A C 1
ATOM 3023 O O . GLY A 1 374 ? -1.774 2.777 -11.528 1.00 71.00 374 GLY A O 1
ATOM 3024 N N . LEU A 1 375 ? -1.852 3.549 -13.636 1.00 78.56 375 LEU A N 1
ATOM 3025 C CA . LEU A 1 375 ? -2.687 4.738 -13.382 1.00 78.56 375 LEU A CA 1
ATOM 3026 C C . LEU A 1 375 ? -4.185 4.497 -13.650 1.00 78.56 375 LEU A C 1
ATOM 3028 O O . LEU A 1 375 ? -4.558 3.661 -14.466 1.00 78.56 375 LEU A O 1
ATOM 3032 N N . SER A 1 376 ? -5.043 5.248 -12.945 1.00 61.69 376 SER A N 1
ATOM 3033 C CA . SER A 1 376 ? -6.517 5.108 -12.835 1.00 61.69 376 SER A CA 1
ATOM 3034 C C . SER A 1 376 ? -7.272 4.928 -14.159 1.00 61.69 376 SER A C 1
ATOM 3036 O O . SER A 1 376 ? -8.014 3.964 -14.293 1.00 61.69 376 SER A O 1
ATOM 3038 N N . ASP A 1 377 ? -7.027 5.805 -15.129 1.00 58.31 377 ASP A N 1
ATOM 3039 C CA . ASP A 1 377 ? -7.615 5.800 -16.475 1.00 58.31 377 ASP A CA 1
ATOM 3040 C C . ASP A 1 377 ? -6.569 6.267 -17.500 1.00 58.31 377 ASP A C 1
ATOM 3042 O O . ASP A 1 377 ? -6.624 7.392 -18.001 1.00 58.31 377 ASP A O 1
ATOM 3046 N N . ALA A 1 378 ? -5.518 5.489 -17.737 1.00 56.19 378 ALA A N 1
ATOM 3047 C CA . ALA A 1 378 ? -4.843 5.617 -19.023 1.00 56.19 378 ALA A CA 1
ATOM 3048 C C . ALA A 1 378 ? -5.708 4.859 -20.038 1.00 56.19 378 ALA A C 1
ATOM 3050 O O . ALA A 1 378 ? -6.050 3.706 -19.784 1.00 56.19 378 ALA A O 1
ATOM 3051 N N . SER A 1 379 ? -6.121 5.509 -21.131 1.00 59.34 379 SER A N 1
ATOM 3052 C CA . SER A 1 379 ? -6.831 4.827 -22.219 1.00 59.34 379 SER A CA 1
ATOM 3053 C C . SER A 1 379 ? -5.917 3.726 -22.753 1.00 59.34 379 SER A C 1
ATOM 3055 O O . SER A 1 379 ? -4.914 3.993 -23.413 1.00 59.34 379 SER A O 1
ATOM 3057 N N . GLU A 1 380 ? -6.199 2.481 -22.368 1.00 59.19 380 GLU A N 1
ATOM 3058 C CA . GLU A 1 380 ? -5.366 1.328 -22.716 1.00 59.19 380 GLU A CA 1
ATOM 3059 C C . GLU A 1 380 ? -5.367 1.076 -24.223 1.00 59.19 380 GLU A C 1
ATOM 3061 O O . GLU A 1 380 ? -4.374 0.580 -24.744 1.00 59.19 380 GLU A O 1
ATOM 3066 N N . GLU A 1 381 ? -6.435 1.468 -24.922 1.00 61.94 381 GLU A N 1
ATOM 3067 C CA . GLU A 1 381 ? -6.515 1.445 -26.382 1.00 61.94 381 GLU A CA 1
ATOM 3068 C C . GLU A 1 381 ? -5.520 2.436 -26.998 1.00 61.94 381 GLU A C 1
ATOM 3070 O O . GLU A 1 381 ? -4.731 2.058 -27.862 1.00 61.94 381 GLU A O 1
ATOM 3075 N N . ASP A 1 382 ? -5.448 3.664 -26.474 1.00 66.88 382 ASP A N 1
ATOM 3076 C CA . ASP A 1 382 ? -4.462 4.651 -26.926 1.00 66.88 382 ASP A CA 1
ATOM 3077 C C . ASP A 1 382 ? -3.027 4.202 -26.620 1.00 66.88 382 ASP A C 1
ATOM 3079 O O . ASP A 1 382 ? -2.141 4.349 -27.463 1.00 66.88 382 ASP A O 1
ATOM 3083 N N . LEU A 1 383 ? -2.790 3.602 -25.446 1.00 66.88 383 LEU A N 1
ATOM 3084 C CA . LEU A 1 383 ? -1.487 3.037 -25.079 1.00 66.88 383 LEU A CA 1
ATOM 3085 C C . LEU A 1 383 ? -1.098 1.846 -25.965 1.00 66.88 383 LEU A C 1
ATOM 3087 O O . LEU A 1 383 ? 0.055 1.745 -26.382 1.00 66.88 383 LEU A O 1
ATOM 3091 N N . ALA A 1 384 ? -2.031 0.938 -26.252 1.00 66.69 384 ALA A N 1
ATOM 3092 C CA . ALA A 1 384 ? -1.785 -0.226 -27.097 1.00 66.69 384 ALA A CA 1
ATOM 3093 C C . ALA A 1 384 ? -1.479 0.191 -28.540 1.00 66.69 384 ALA A C 1
ATOM 3095 O O . ALA A 1 384 ? -0.510 -0.305 -29.117 1.00 66.69 384 ALA A O 1
ATOM 3096 N N . ASN A 1 385 ? -2.235 1.154 -29.076 1.00 72.38 385 ASN A N 1
ATOM 3097 C CA . ASN A 1 385 ? -2.018 1.717 -30.407 1.00 72.38 385 ASN A CA 1
ATOM 3098 C C . ASN A 1 385 ? -0.643 2.392 -30.506 1.00 72.38 385 ASN A C 1
ATOM 3100 O O . ASN A 1 385 ? 0.132 2.081 -31.408 1.00 72.38 385 ASN A O 1
ATOM 3104 N N . LEU A 1 386 ? -0.286 3.225 -29.521 1.00 71.44 386 LEU A N 1
ATOM 3105 C CA . LEU A 1 386 ? 1.038 3.850 -29.419 1.00 71.44 386 LEU A CA 1
ATOM 3106 C C . LEU A 1 386 ? 2.176 2.819 -29.414 1.00 71.44 386 LEU A C 1
ATOM 3108 O O . LEU A 1 386 ? 3.185 2.978 -30.098 1.00 71.44 386 LEU A O 1
ATOM 3112 N N . LEU A 1 387 ? 2.031 1.735 -28.654 1.00 66.62 387 LEU A N 1
ATOM 3113 C CA . LEU A 1 387 ? 3.063 0.700 -28.562 1.00 66.62 387 LEU A CA 1
ATOM 3114 C C . LEU A 1 387 ? 3.160 -0.148 -29.831 1.00 66.62 387 LEU A C 1
ATOM 3116 O O . LEU A 1 387 ? 4.260 -0.546 -30.213 1.00 66.62 387 LEU A O 1
ATOM 3120 N N . GLN A 1 388 ? 2.033 -0.414 -30.491 1.00 72.94 388 GLN A N 1
ATOM 3121 C CA . GLN A 1 388 ? 2.023 -1.082 -31.786 1.00 72.94 388 GLN A CA 1
ATOM 3122 C C . GLN A 1 388 ? 2.712 -0.213 -32.846 1.00 72.94 388 GLN A C 1
ATOM 3124 O O . GLN A 1 388 ? 3.524 -0.731 -33.612 1.00 72.94 388 GLN A O 1
ATOM 3129 N N . GLU A 1 389 ? 2.473 1.102 -32.841 1.00 75.00 389 GLU A N 1
ATOM 3130 C CA . GLU A 1 389 ? 3.190 2.074 -33.678 1.00 75.00 389 GLU A CA 1
ATOM 3131 C C . GLU A 1 389 ? 4.711 2.027 -33.427 1.00 75.00 389 GLU A C 1
ATOM 3133 O O . GLU A 1 389 ? 5.482 1.919 -34.383 1.00 75.00 389 GLU A O 1
ATOM 3138 N N . ALA A 1 390 ? 5.159 2.015 -32.164 1.00 70.00 390 ALA A N 1
ATOM 3139 C CA . ALA A 1 390 ? 6.585 1.882 -31.830 1.00 70.00 390 ALA A CA 1
ATOM 3140 C C . ALA A 1 390 ? 7.193 0.540 -32.277 1.00 70.00 390 ALA A C 1
ATOM 3142 O O . ALA A 1 390 ? 8.311 0.514 -32.791 1.00 70.00 390 ALA A O 1
ATOM 3143 N N . ALA A 1 391 ? 6.475 -0.573 -32.101 1.00 69.56 391 ALA A N 1
ATOM 3144 C CA . ALA A 1 391 ? 6.948 -1.897 -32.503 1.00 69.56 391 ALA A CA 1
ATOM 3145 C C . ALA A 1 391 ? 7.071 -2.025 -34.030 1.00 69.56 391 ALA A C 1
ATOM 3147 O O . ALA A 1 391 ? 8.043 -2.595 -34.526 1.00 69.56 391 ALA A O 1
ATOM 3148 N N . MET A 1 392 ? 6.123 -1.456 -34.783 1.00 72.31 392 MET A N 1
ATOM 3149 C CA . MET A 1 392 ? 6.199 -1.397 -36.245 1.00 72.31 392 MET A CA 1
ATOM 3150 C C . MET A 1 392 ? 7.389 -0.547 -36.706 1.00 72.31 392 MET A C 1
ATOM 3152 O O . MET A 1 392 ? 8.121 -0.970 -37.601 1.00 72.31 392 MET A O 1
ATOM 3156 N N . ALA A 1 393 ? 7.643 0.589 -36.048 1.00 67.31 393 ALA A N 1
ATOM 3157 C CA . ALA A 1 393 ? 8.786 1.456 -36.341 1.00 67.31 393 ALA A CA 1
ATOM 3158 C C . ALA A 1 393 ? 10.157 0.806 -36.060 1.00 67.31 393 ALA A C 1
ATOM 3160 O O . ALA A 1 393 ? 11.151 1.235 -36.630 1.00 67.31 393 ALA A O 1
ATOM 3161 N N . GLN A 1 394 ? 10.224 -0.228 -35.213 1.00 65.38 394 GLN A N 1
ATOM 3162 C CA . GLN A 1 394 ? 11.446 -1.006 -34.958 1.00 65.38 394 GLN A CA 1
ATOM 3163 C C . GLN A 1 394 ? 11.726 -2.063 -36.043 1.00 65.38 394 GLN A C 1
ATOM 3165 O O . GLN A 1 394 ? 12.858 -2.528 -36.184 1.00 65.38 394 GLN A O 1
ATOM 3170 N N . SER A 1 395 ? 10.684 -2.496 -36.759 1.00 59.50 395 SER A N 1
ATOM 3171 C CA . SER A 1 395 ? 10.758 -3.544 -37.788 1.00 59.50 395 SER A CA 1
ATOM 3172 C C . SER A 1 395 ? 11.005 -3.023 -39.209 1.00 59.50 395 SER A C 1
ATOM 3174 O O . SER A 1 395 ? 11.259 -3.830 -40.105 1.00 59.50 395 SER A O 1
ATOM 3176 N N . ALA A 1 396 ? 10.914 -1.704 -39.393 1.00 54.72 396 ALA A N 1
ATOM 3177 C CA . ALA A 1 396 ? 11.233 -0.974 -40.617 1.00 54.72 396 ALA A CA 1
ATOM 3178 C C . ALA A 1 396 ? 12.676 -0.459 -40.561 1.00 54.72 396 ALA A C 1
ATOM 3180 O O . ALA A 1 396 ? 13.324 -0.448 -41.632 1.00 54.72 396 ALA A O 1
#

pLDDT: mean 82.86, std 12.66, range [26.73, 95.94]

Nearest PDB structures (foldseek):
  2wmz-assembly1_B  TM=2.904E-01  e=7.918E+00  Escherichia coli K-12

Sequence (396 aa):
MSRLSRTYRSFADIRRAGNSARILNLLDPTQKIEADEERDRDPGDGYFFSNYTLNRSFILKHRLRPQEREILGGLVTVGTKVFIPFDVNDLRQGGKYVFINERDSGQIFHANFGVAGQSHAKHSEEDALDIQLLNIIDALPSLDPFILRERLRMHGYEPHAYYFELSEREFTILRDKIEADFAPLIAQAFAGMKLGGQLSAFVRKLWDAEDAKEMVPLLKTMQVSEEDFPETIFAWKGFVYYKSLMGSFGKDFMKLTEAIEKANITGLGECPIASVVTRLQDATLTGLRRELRTVTRHLKNYEEAYFDGLIREGDPKRFSDFLGNSPRLFQSLGASLGAMRHAVSFWQFRFGGFGKVDCDVYEFLEIMRDFAHGLSDASEEDLANLLQEAAMAQSA